Protein AF-A0A7S4PYC2-F1 (afdb_monomer)

Nearest PDB structures (foldseek):
  7ruu-assembly2_D  TM=2.879E-01  e=7.253E+00  Homo sapiens
  7ruu-assembly2_B-4  TM=3.059E-01  e=9.318E+00  Homo sapiens

Structure (mmCIF, N/CA/C/O backbone):
data_AF-A0A7S4PYC2-F1
#
_entry.id   AF-A0A7S4PYC2-F1
#
loop_
_atom_site.group_PDB
_atom_site.id
_atom_site.type_symbol
_atom_site.label_atom_id
_atom_site.label_alt_id
_atom_site.label_comp_id
_atom_site.label_asym_id
_atom_site.label_entity_id
_atom_site.label_seq_id
_atom_site.pdbx_PDB_ins_code
_atom_site.Cartn_x
_atom_site.Cartn_y
_atom_site.Cartn_z
_atom_site.occupancy
_atom_site.B_iso_or_equiv
_atom_site.auth_seq_id
_atom_site.auth_comp_id
_atom_site.auth_asym_id
_atom_site.auth_atom_id
_atom_site.pdbx_PDB_model_num
ATOM 1 N N . GLY A 1 1 ? -7.751 9.706 -34.861 1.00 28.41 1 GLY A N 1
ATOM 2 C CA . GLY A 1 1 ? -6.383 10.204 -34.636 1.00 28.41 1 GLY A CA 1
ATOM 3 C C . GLY A 1 1 ? -6.114 10.146 -33.156 1.00 28.41 1 GLY A C 1
ATOM 4 O O . GLY A 1 1 ? -6.784 10.859 -32.420 1.00 28.41 1 GLY A O 1
ATOM 5 N N . ALA A 1 2 ? -5.259 9.221 -32.723 1.00 31.33 2 ALA A N 1
ATOM 6 C CA . ALA A 1 2 ? -4.939 9.024 -31.313 1.00 31.33 2 ALA A CA 1
ATOM 7 C C . ALA A 1 2 ? -4.199 10.256 -30.767 1.00 31.33 2 ALA A C 1
ATOM 9 O O . ALA A 1 2 ? -3.306 10.783 -31.429 1.00 31.33 2 ALA A O 1
ATOM 10 N N . ARG A 1 3 ? -4.614 10.744 -29.592 1.00 33.91 3 ARG A N 1
ATOM 11 C CA . ARG A 1 3 ? -3.937 11.834 -28.883 1.00 33.91 3 ARG A CA 1
ATOM 12 C C . ARG A 1 3 ? -2.662 11.265 -28.275 1.00 33.91 3 ARG A C 1
ATOM 14 O O . ARG A 1 3 ? -2.735 10.615 -27.240 1.00 33.91 3 ARG A O 1
ATOM 21 N N . GLN A 1 4 ? -1.536 11.486 -28.942 1.00 41.19 4 GLN A N 1
ATOM 22 C CA . GLN A 1 4 ? -0.225 11.114 -28.430 1.00 41.19 4 GLN A CA 1
ATOM 23 C C . GLN A 1 4 ? 0.101 12.058 -27.268 1.00 41.19 4 GLN A C 1
ATOM 25 O O . GLN A 1 4 ? 0.165 13.268 -27.459 1.00 41.19 4 GLN A O 1
ATOM 30 N N . THR A 1 5 ? 0.197 11.540 -26.050 1.00 49.97 5 THR A N 1
ATOM 31 C CA . THR A 1 5 ? 0.636 12.331 -24.882 1.00 49.97 5 THR A CA 1
ATOM 32 C C . THR A 1 5 ? 2.069 11.936 -24.527 1.00 49.97 5 THR A C 1
ATOM 34 O O . THR A 1 5 ? 2.551 10.921 -25.022 1.00 49.97 5 THR A O 1
ATOM 37 N N . TRP A 1 6 ? 2.746 12.653 -23.619 1.00 57.72 6 TRP A N 1
ATOM 38 C CA . TRP A 1 6 ? 4.043 12.233 -23.037 1.00 57.72 6 TRP A CA 1
ATOM 39 C C . TRP A 1 6 ? 4.095 10.751 -22.600 1.00 57.72 6 TRP A C 1
ATOM 41 O O . TRP A 1 6 ? 5.184 10.211 -22.430 1.00 57.72 6 TRP A O 1
ATOM 51 N N . ARG A 1 7 ? 2.939 10.097 -22.404 1.00 57.44 7 ARG A N 1
ATOM 52 C CA . ARG A 1 7 ? 2.812 8.670 -22.074 1.00 57.44 7 ARG A CA 1
ATOM 53 C C . ARG A 1 7 ? 3.201 7.724 -23.216 1.00 57.44 7 ARG A C 1
ATOM 55 O O . ARG A 1 7 ? 3.578 6.595 -22.928 1.00 57.44 7 ARG A O 1
ATOM 62 N N . ASP A 1 8 ? 3.147 8.177 -24.467 1.00 73.94 8 ASP A N 1
ATOM 63 C CA . ASP A 1 8 ? 3.375 7.336 -25.653 1.00 73.94 8 ASP A CA 1
ATOM 64 C C . ASP A 1 8 ? 4.784 7.493 -26.249 1.00 73.94 8 ASP A C 1
ATOM 66 O O . ASP A 1 8 ? 5.126 6.817 -27.221 1.00 73.94 8 ASP A O 1
ATOM 70 N N . LEU A 1 9 ? 5.597 8.403 -25.702 1.00 82.31 9 LEU A N 1
ATOM 71 C CA . LEU A 1 9 ? 6.984 8.600 -26.123 1.00 82.31 9 LEU A CA 1
ATOM 72 C C . LEU A 1 9 ? 7.874 7.471 -25.592 1.00 82.31 9 LEU A C 1
ATOM 74 O O . LEU A 1 9 ? 7.713 7.022 -24.453 1.00 82.31 9 LEU A O 1
ATOM 78 N N . SER A 1 10 ? 8.861 7.047 -26.388 1.00 85.38 10 SER A N 1
ATOM 79 C CA . SER A 1 10 ? 9.906 6.149 -25.878 1.00 85.38 10 SER A CA 1
ATOM 80 C C . SER A 1 10 ? 10.739 6.853 -24.798 1.00 85.38 10 SER A C 1
ATOM 82 O O . SER A 1 10 ? 10.749 8.088 -24.715 1.00 85.38 10 SER A O 1
ATOM 84 N N . VAL A 1 11 ? 11.457 6.096 -23.957 1.00 85.88 11 VAL A N 1
ATOM 85 C CA . VAL A 1 11 ? 12.283 6.708 -22.903 1.00 85.88 11 VAL A CA 1
ATOM 86 C C . VAL A 1 11 ? 13.338 7.603 -23.542 1.00 85.88 11 VAL A C 1
ATOM 88 O O . VAL A 1 11 ? 13.568 8.715 -23.070 1.00 85.88 11 VAL A O 1
ATOM 91 N N . ARG A 1 12 ? 13.903 7.175 -24.673 1.00 88.50 12 ARG A N 1
ATOM 92 C CA . ARG A 1 12 ? 14.823 7.984 -25.475 1.00 88.50 12 ARG A CA 1
ATOM 93 C C . ARG A 1 12 ? 14.193 9.300 -25.931 1.00 88.50 12 ARG A C 1
ATOM 95 O O . ARG A 1 12 ? 14.761 10.356 -25.673 1.00 88.50 12 ARG A O 1
ATOM 102 N N . GLU A 1 13 ? 13.032 9.260 -26.582 1.00 89.81 13 GLU A N 1
ATOM 103 C CA . GLU A 1 13 ? 12.360 10.460 -27.117 1.00 89.81 13 GLU A CA 1
ATOM 104 C C . GLU A 1 13 ? 12.046 11.471 -26.008 1.00 89.81 13 GLU A C 1
ATOM 106 O O . GLU A 1 13 ? 12.358 12.663 -26.117 1.00 89.81 13 GLU A O 1
ATOM 111 N N . LEU A 1 14 ? 11.504 10.954 -24.905 1.00 88.62 14 LEU A N 1
ATOM 112 C CA . LEU A 1 14 ? 11.185 11.688 -23.694 1.00 88.62 14 LEU A CA 1
ATOM 113 C C . LEU A 1 14 ? 12.421 12.367 -23.085 1.00 88.62 14 LEU A C 1
ATOM 115 O O . LEU A 1 14 ? 12.414 13.568 -22.799 1.00 88.62 14 LEU A O 1
ATOM 119 N N . ARG A 1 15 ? 13.483 11.589 -22.860 1.00 90.12 15 ARG A N 1
ATOM 120 C CA . ARG A 1 15 ? 14.701 12.044 -22.180 1.00 90.12 15 ARG A CA 1
ATOM 121 C C . ARG A 1 15 ? 15.526 12.974 -23.050 1.00 90.12 15 ARG A C 1
ATOM 123 O O . ARG A 1 15 ? 16.061 13.941 -22.527 1.00 90.12 15 ARG A O 1
ATOM 130 N N . THR A 1 16 ? 15.558 12.765 -24.366 1.00 90.88 16 THR A N 1
ATOM 131 C CA . THR A 1 16 ? 16.185 13.711 -25.299 1.00 90.88 16 THR A CA 1
ATOM 132 C C . THR A 1 16 ? 15.486 15.069 -25.238 1.00 90.88 16 THR A C 1
ATOM 134 O O . THR A 1 16 ? 16.161 16.087 -25.125 1.00 90.88 16 THR A O 1
ATOM 137 N N . GLY A 1 17 ? 14.148 15.109 -25.206 1.00 87.88 17 GLY A N 1
ATOM 138 C CA . GLY A 1 17 ? 13.406 16.364 -25.024 1.00 87.88 17 GLY A CA 1
ATOM 139 C C . GLY A 1 17 ? 13.717 17.054 -23.692 1.00 87.88 17 GLY A C 1
ATOM 140 O O . GLY A 1 17 ? 14.054 18.238 -23.666 1.00 87.88 17 GLY A O 1
ATOM 141 N N . ARG A 1 18 ? 13.668 16.303 -22.583 1.00 89.25 18 ARG A N 1
ATOM 142 C CA . ARG A 1 18 ? 13.989 16.821 -21.240 1.00 89.25 18 ARG A CA 1
ATOM 143 C C . ARG A 1 18 ? 15.421 17.328 -21.126 1.00 89.25 18 ARG A C 1
ATOM 145 O O . ARG A 1 18 ? 15.611 18.410 -20.585 1.00 89.25 18 ARG A O 1
ATOM 152 N N . PHE A 1 19 ? 16.390 16.617 -21.696 1.00 92.19 19 PHE A N 1
ATOM 153 C CA . PHE A 1 19 ? 17.793 17.023 -21.713 1.00 92.19 19 PHE A CA 1
ATOM 154 C C . PHE A 1 19 ? 17.968 18.431 -22.298 1.00 92.19 19 PHE A C 1
ATOM 156 O O . PHE A 1 19 ? 18.590 19.287 -21.669 1.00 92.19 19 PHE A O 1
ATOM 163 N N . PHE A 1 20 ? 17.363 18.712 -23.460 1.00 90.56 20 PHE A N 1
ATOM 164 C CA . PHE A 1 20 ? 17.443 20.047 -24.060 1.00 90.56 20 PHE A CA 1
ATOM 165 C C . PHE A 1 20 ? 16.689 21.100 -23.249 1.00 90.56 20 PHE A C 1
ATOM 167 O O . PHE A 1 20 ? 17.210 22.197 -23.068 1.00 90.56 20 PHE A O 1
ATOM 174 N N . VAL A 1 21 ? 15.501 20.784 -22.724 1.00 87.50 21 VAL A N 1
ATOM 175 C CA . VAL A 1 21 ? 14.736 21.719 -21.881 1.00 87.50 21 VAL A CA 1
ATOM 176 C C . VAL A 1 21 ? 15.522 22.079 -20.618 1.00 87.50 21 VAL A C 1
ATOM 178 O O . VAL A 1 21 ? 15.745 23.260 -20.358 1.00 87.50 21 VAL A O 1
ATOM 181 N N . HIS A 1 22 ? 15.999 21.086 -19.86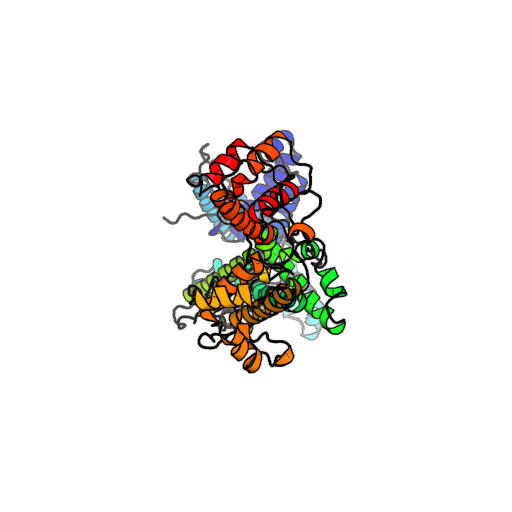6 1.00 88.00 22 HIS A N 1
ATOM 182 C CA . HIS A 1 22 ? 16.785 21.290 -18.651 1.00 88.00 22 HIS A CA 1
ATOM 183 C C . HIS A 1 22 ? 18.108 22.011 -18.942 1.00 88.00 22 HIS A C 1
ATOM 185 O O . HIS A 1 22 ? 18.467 22.943 -18.224 1.00 88.00 22 HIS A O 1
ATOM 191 N N . GLY A 1 23 ? 18.809 21.649 -20.021 1.00 87.69 23 GLY A N 1
ATOM 192 C CA . GLY A 1 23 ? 20.055 22.303 -20.425 1.00 87.69 23 GLY A CA 1
ATOM 193 C C . GLY A 1 23 ? 19.862 23.775 -20.804 1.00 87.69 23 GLY A C 1
ATOM 194 O O . GLY A 1 23 ? 20.603 24.639 -20.331 1.00 87.69 23 GLY A O 1
ATOM 195 N N . LEU A 1 24 ? 18.839 24.087 -21.607 1.00 85.12 24 LEU A N 1
ATOM 196 C CA . LEU A 1 24 ? 18.525 25.459 -22.017 1.00 85.12 24 LEU A CA 1
ATOM 197 C C . LEU A 1 24 ? 18.046 26.313 -20.840 1.00 85.12 24 LEU A C 1
ATOM 199 O O . LEU A 1 24 ? 18.480 27.458 -20.716 1.00 85.12 24 LEU A O 1
ATOM 203 N N . LEU A 1 25 ? 17.199 25.771 -19.959 1.00 82.19 25 LEU A N 1
ATOM 204 C CA . LEU A 1 25 ? 16.754 26.464 -18.746 1.00 82.19 25 LEU A CA 1
ATOM 205 C C . LEU A 1 25 ? 17.910 26.691 -17.769 1.00 82.19 25 LEU A C 1
ATOM 207 O O . LEU A 1 25 ? 18.036 27.790 -17.234 1.00 82.19 25 LEU A O 1
ATOM 211 N N . GLY A 1 26 ? 18.788 25.703 -17.579 1.00 84.62 26 GLY A N 1
ATOM 212 C CA . GLY A 1 26 ? 19.990 25.837 -16.756 1.00 84.62 26 GLY A CA 1
ATOM 213 C C . GLY A 1 26 ? 20.928 26.926 -17.280 1.00 84.62 26 GLY A C 1
ATOM 214 O O . GLY A 1 26 ? 21.359 27.792 -16.518 1.00 84.62 26 GLY A O 1
ATOM 215 N N . LEU A 1 27 ? 21.171 26.952 -18.595 1.00 83.38 27 LEU A N 1
ATOM 216 C CA . LEU A 1 27 ? 21.969 27.993 -19.245 1.00 83.38 27 LEU A CA 1
ATOM 217 C C . LEU A 1 27 ? 21.301 29.372 -19.135 1.00 83.38 27 LEU A C 1
ATOM 219 O O . LEU A 1 27 ? 21.960 30.354 -18.798 1.00 83.38 27 LEU A O 1
ATOM 223 N N . ALA A 1 28 ? 19.991 29.462 -19.368 1.00 81.81 28 ALA A N 1
ATOM 224 C CA . ALA A 1 28 ? 19.238 30.705 -19.230 1.00 81.81 28 ALA A CA 1
ATOM 225 C C . ALA A 1 28 ? 19.244 31.226 -17.784 1.00 81.81 28 ALA A C 1
ATOM 227 O O . ALA A 1 28 ? 19.383 32.431 -17.576 1.00 81.81 28 ALA A O 1
ATOM 228 N N . ALA A 1 29 ? 19.150 30.340 -16.791 1.00 80.88 29 ALA A N 1
ATOM 229 C CA . ALA A 1 29 ? 19.247 30.677 -15.374 1.00 80.88 29 ALA A CA 1
ATOM 230 C C . ALA A 1 29 ? 20.649 31.152 -14.981 1.00 80.88 29 ALA A C 1
ATOM 232 O O . ALA A 1 29 ? 20.764 32.101 -14.208 1.00 80.88 29 ALA A O 1
ATOM 233 N N . ALA A 1 30 ? 21.700 30.557 -15.551 1.00 81.19 30 ALA A N 1
ATOM 234 C CA . ALA A 1 30 ? 23.078 30.999 -15.348 1.00 81.19 30 ALA A CA 1
ATOM 235 C C . ALA A 1 30 ? 23.350 32.375 -15.985 1.00 81.19 30 ALA A C 1
ATOM 237 O O . ALA A 1 30 ? 24.026 33.212 -15.391 1.00 81.19 30 ALA A O 1
ATOM 238 N N . LEU A 1 31 ? 22.799 32.630 -17.177 1.00 84.00 31 LEU A N 1
ATOM 239 C CA . LEU A 1 31 ? 23.006 33.877 -17.922 1.00 84.00 31 LEU A CA 1
ATOM 240 C C . LEU A 1 31 ? 22.083 35.021 -17.466 1.00 84.00 31 LEU A C 1
ATOM 242 O O . LEU A 1 31 ? 22.452 36.191 -17.556 1.00 84.00 31 LEU A O 1
ATOM 246 N N . SER A 1 32 ? 20.866 34.715 -17.005 1.00 82.06 32 SER A N 1
ATOM 247 C CA . SER A 1 32 ? 19.871 35.704 -16.578 1.00 82.06 32 SER A CA 1
ATOM 248 C C . SER A 1 32 ? 18.953 35.163 -15.466 1.00 82.06 32 SER A C 1
ATOM 250 O O . SER A 1 32 ? 17.792 34.819 -15.718 1.00 82.06 32 SER A O 1
ATOM 252 N N . PRO A 1 33 ? 19.416 35.175 -14.200 1.00 73.88 33 PRO A N 1
ATOM 253 C CA . PRO A 1 33 ? 18.653 34.655 -13.061 1.00 73.88 33 PRO A CA 1
ATOM 254 C C . PRO A 1 33 ? 17.258 35.282 -12.912 1.00 73.88 33 PRO A C 1
ATOM 256 O O . PRO A 1 33 ? 16.303 34.606 -12.544 1.00 73.88 33 PRO A O 1
ATOM 259 N N . ARG A 1 34 ? 17.108 36.571 -13.261 1.00 71.94 34 ARG A N 1
ATOM 260 C CA . ARG A 1 34 ? 15.820 37.288 -13.207 1.00 71.94 34 ARG A CA 1
ATOM 261 C C . ARG A 1 34 ? 14.794 36.785 -14.227 1.00 71.94 34 ARG A C 1
ATOM 263 O O . ARG A 1 34 ? 13.613 36.772 -13.908 1.00 71.94 34 ARG A O 1
ATOM 270 N N . ARG A 1 35 ? 15.218 36.387 -15.434 1.00 67.38 35 ARG A N 1
ATOM 271 C CA . ARG A 1 35 ? 14.317 35.805 -16.448 1.00 67.38 35 ARG A CA 1
ATOM 272 C C . ARG A 1 35 ? 13.969 34.357 -16.123 1.00 67.38 35 ARG A C 1
ATOM 274 O O . ARG A 1 35 ? 12.825 33.963 -16.303 1.00 67.38 35 ARG A O 1
ATOM 281 N N . ALA A 1 36 ? 14.918 33.587 -15.595 1.00 62.19 36 ALA A N 1
ATOM 282 C CA . ALA A 1 36 ? 14.645 32.223 -15.152 1.00 62.19 36 ALA A CA 1
ATOM 283 C C . ALA A 1 36 ? 13.675 32.179 -13.960 1.00 62.19 36 ALA A C 1
ATOM 285 O O . ALA A 1 36 ? 12.738 31.389 -13.975 1.00 62.19 36 ALA A O 1
ATOM 286 N N . ALA A 1 37 ? 13.807 33.099 -12.998 1.00 65.12 37 ALA A N 1
ATOM 287 C CA . ALA A 1 37 ? 12.874 33.222 -11.875 1.00 65.12 37 ALA A CA 1
ATOM 288 C C . ALA A 1 37 ? 11.431 33.581 -12.297 1.00 65.12 37 ALA A C 1
ATOM 290 O O . ALA A 1 37 ? 10.500 33.330 -11.538 1.00 65.12 37 ALA A O 1
ATOM 291 N N . GLN A 1 38 ? 11.234 34.152 -13.493 1.00 67.12 38 GLN A N 1
ATOM 292 C CA . GLN A 1 38 ? 9.903 34.402 -14.067 1.00 67.12 38 GLN A CA 1
ATOM 293 C C . GLN A 1 38 ? 9.289 33.155 -14.720 1.00 67.12 38 GLN A C 1
ATOM 295 O O . GLN A 1 38 ? 8.069 33.066 -14.804 1.00 67.12 38 GLN A O 1
ATOM 300 N N . LEU A 1 39 ? 10.117 32.214 -15.186 1.00 65.00 39 LEU A N 1
ATOM 301 C CA . LEU A 1 39 ? 9.674 30.961 -15.806 1.00 65.00 39 LEU A CA 1
ATOM 302 C C . LEU A 1 39 ? 9.432 29.870 -14.759 1.00 65.00 39 LEU A C 1
ATOM 304 O O . LEU A 1 39 ? 8.462 29.127 -14.866 1.00 65.00 39 LEU A O 1
ATOM 308 N N . GLU A 1 40 ? 10.287 29.788 -13.736 1.00 66.00 40 GLU A N 1
ATOM 309 C CA . GLU A 1 40 ? 10.172 28.788 -12.675 1.00 66.00 40 GLU A CA 1
ATOM 310 C C . GLU A 1 40 ? 10.784 29.326 -11.360 1.00 66.00 40 GLU A C 1
ATOM 312 O O . GLU A 1 40 ? 11.994 29.243 -11.140 1.00 66.00 40 GLU A O 1
ATOM 317 N N . PRO A 1 41 ? 9.979 29.906 -10.448 1.00 58.72 41 PRO A N 1
ATOM 318 C CA . PRO A 1 41 ? 10.472 30.718 -9.325 1.00 58.72 41 PRO A CA 1
ATOM 319 C C . PRO A 1 41 ? 11.215 29.942 -8.222 1.00 58.72 41 PRO A C 1
ATOM 321 O O . PRO A 1 41 ? 11.634 30.539 -7.232 1.00 58.72 41 PRO A O 1
ATOM 324 N N . ARG A 1 42 ? 11.372 28.619 -8.356 1.00 64.94 42 ARG A N 1
ATOM 325 C CA . ARG A 1 42 ? 11.946 27.740 -7.323 1.00 64.94 42 ARG A CA 1
ATOM 326 C C . ARG A 1 42 ? 13.178 26.951 -7.762 1.00 64.94 42 ARG A C 1
ATOM 328 O O . ARG A 1 42 ? 13.672 26.165 -6.958 1.00 64.94 42 ARG A O 1
ATOM 335 N N . ILE A 1 43 ? 13.674 27.121 -8.991 1.00 68.31 43 ILE A N 1
ATOM 336 C CA . ILE A 1 43 ? 14.727 26.240 -9.518 1.00 68.31 43 ILE A CA 1
ATOM 337 C C . ILE A 1 43 ? 16.009 27.002 -9.868 1.00 68.31 43 ILE A C 1
ATOM 339 O O . ILE A 1 43 ? 15.985 28.023 -10.551 1.00 68.31 43 ILE A O 1
ATOM 343 N N . THR A 1 44 ? 17.144 26.500 -9.371 1.00 82.00 44 THR A N 1
ATOM 344 C CA . THR A 1 44 ? 18.480 27.059 -9.613 1.00 82.00 44 THR A CA 1
ATOM 345 C C . THR A 1 44 ? 19.093 26.505 -10.902 1.00 82.00 44 THR A C 1
ATOM 347 O O . THR A 1 44 ? 18.735 25.423 -11.370 1.00 82.00 44 THR A O 1
ATOM 350 N N . ALA A 1 45 ? 20.065 27.230 -11.468 1.00 82.75 45 ALA A N 1
ATOM 351 C CA . ALA A 1 45 ? 20.837 26.750 -12.619 1.00 82.75 45 ALA A CA 1
ATOM 352 C C . ALA A 1 45 ? 21.517 25.398 -12.332 1.00 82.75 45 ALA A C 1
ATOM 354 O O . ALA A 1 45 ? 21.517 24.513 -13.182 1.00 82.75 45 ALA A O 1
ATOM 355 N N . GLU A 1 46 ? 22.042 25.226 -11.116 1.00 84.94 46 GLU A N 1
ATOM 356 C CA . GLU A 1 46 ? 22.682 23.989 -10.661 1.00 84.94 46 GLU A CA 1
ATOM 357 C C . GLU A 1 46 ? 21.710 22.802 -10.651 1.00 84.94 46 GLU A C 1
ATOM 359 O O . GLU A 1 46 ? 22.031 21.742 -11.181 1.00 84.94 46 GLU A O 1
ATOM 364 N N . GLU A 1 47 ? 20.491 22.990 -10.138 1.00 85.56 47 GLU A N 1
ATOM 365 C CA . GLU A 1 47 ? 19.462 21.947 -10.134 1.00 85.56 47 GLU A CA 1
ATOM 366 C C . GLU A 1 47 ? 19.058 21.539 -11.560 1.00 85.56 47 GLU A C 1
ATOM 368 O O . GLU A 1 47 ? 18.901 20.351 -11.846 1.00 85.56 47 GLU A O 1
ATOM 373 N N . MET A 1 48 ? 18.944 22.497 -12.484 1.00 86.12 48 MET A N 1
ATOM 374 C CA . MET A 1 48 ? 18.641 22.212 -13.892 1.00 86.12 48 MET A CA 1
ATOM 375 C C . MET A 1 48 ? 19.778 21.480 -14.608 1.00 86.12 48 MET A C 1
ATOM 377 O O . MET A 1 48 ? 19.529 20.514 -15.328 1.00 86.12 48 MET A O 1
ATOM 381 N N . LEU A 1 49 ? 21.031 21.874 -14.372 1.00 85.88 49 LEU A N 1
ATOM 382 C CA . LEU A 1 49 ? 22.195 21.174 -14.921 1.00 85.88 49 LEU A CA 1
ATOM 383 C C . LEU A 1 49 ? 22.332 19.761 -14.342 1.00 85.88 49 LEU A C 1
ATOM 385 O O . LEU A 1 49 ? 22.651 18.832 -15.080 1.00 85.88 49 LEU A O 1
ATOM 389 N N . ARG A 1 50 ? 22.017 19.568 -13.056 1.00 88.38 50 ARG A N 1
ATOM 390 C CA . ARG A 1 50 ? 21.967 18.244 -12.419 1.00 88.38 50 ARG A CA 1
ATOM 391 C C . ARG A 1 50 ? 20.916 17.345 -13.073 1.00 88.38 50 ARG A C 1
ATOM 393 O O . ARG A 1 50 ? 21.195 16.179 -13.342 1.00 88.38 50 ARG A O 1
ATOM 400 N N . ARG A 1 51 ? 19.726 17.878 -13.374 1.00 89.19 51 ARG A N 1
ATOM 401 C CA . ARG A 1 51 ? 18.679 17.149 -14.112 1.00 89.19 51 ARG A CA 1
ATOM 402 C C . ARG A 1 51 ? 19.107 16.807 -15.537 1.00 89.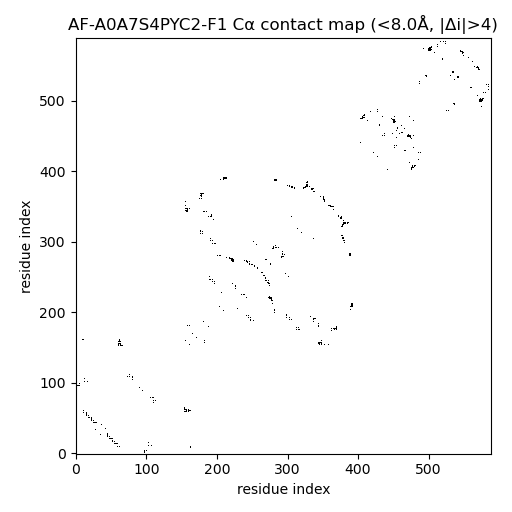19 51 ARG A C 1
ATOM 404 O O . ARG A 1 51 ? 18.892 15.677 -15.960 1.00 89.19 51 ARG A O 1
ATOM 411 N N . ALA A 1 52 ? 19.756 17.736 -16.242 1.00 89.00 52 ALA A N 1
ATOM 412 C CA . ALA A 1 52 ? 20.305 17.476 -17.572 1.00 89.00 52 ALA A CA 1
ATOM 413 C C . ALA A 1 52 ? 21.392 16.385 -17.542 1.00 89.00 52 ALA A C 1
ATOM 415 O O . ALA A 1 52 ? 21.390 15.503 -18.395 1.00 89.00 52 ALA A O 1
ATOM 416 N N . GLY A 1 53 ? 22.273 16.393 -16.535 1.00 89.75 53 GLY A N 1
ATOM 417 C CA . GLY A 1 53 ? 23.252 15.324 -16.311 1.00 89.75 53 GLY A CA 1
ATOM 418 C C . GLY A 1 53 ? 22.589 13.964 -16.080 1.00 89.75 53 GLY A C 1
ATOM 419 O O . GLY A 1 53 ? 22.962 12.981 -16.708 1.00 89.75 53 GLY A O 1
ATOM 420 N N . HIS A 1 54 ? 21.529 13.914 -15.271 1.00 91.50 54 HIS A N 1
ATOM 421 C CA . HIS A 1 54 ? 20.754 12.686 -15.092 1.00 91.50 54 HIS A CA 1
ATOM 422 C C . HIS A 1 54 ? 20.092 12.205 -16.398 1.00 91.50 54 HIS A C 1
ATOM 424 O O . HIS A 1 54 ? 20.117 11.013 -16.693 1.00 91.50 54 HIS A O 1
ATOM 430 N N . ASP A 1 55 ? 19.517 13.104 -17.205 1.00 91.00 55 ASP A N 1
ATOM 431 C CA . ASP A 1 55 ? 18.947 12.726 -18.506 1.00 91.00 55 ASP A CA 1
ATOM 432 C C . ASP A 1 55 ? 20.020 12.206 -19.480 1.00 91.00 55 ASP A C 1
ATOM 434 O O . ASP A 1 55 ? 19.743 11.278 -20.239 1.00 91.00 55 ASP A O 1
ATOM 438 N N . TRP A 1 56 ? 21.240 12.757 -19.437 1.00 93.31 56 TRP A N 1
ATOM 439 C CA . TRP A 1 56 ? 22.390 12.262 -20.201 1.00 93.31 56 TRP A CA 1
ATOM 440 C C . TRP A 1 56 ? 22.735 10.817 -19.836 1.00 93.31 56 TRP A C 1
ATOM 442 O O . TRP A 1 56 ? 22.833 9.969 -20.723 1.00 93.31 56 TRP A O 1
ATOM 452 N N . ASP A 1 57 ? 22.856 10.519 -18.540 1.00 90.44 57 ASP A N 1
ATOM 453 C CA . ASP A 1 57 ? 23.176 9.173 -18.058 1.00 90.44 57 ASP A CA 1
ATOM 454 C C . ASP A 1 57 ? 22.122 8.147 -18.495 1.00 90.44 57 ASP A C 1
ATOM 456 O O . ASP A 1 57 ? 22.473 7.090 -19.022 1.00 90.44 57 ASP A O 1
ATOM 460 N N . VAL A 1 58 ? 20.834 8.493 -18.367 1.00 89.31 58 VAL A N 1
ATOM 461 C CA . VAL A 1 58 ? 19.715 7.636 -18.798 1.00 89.31 58 VAL A CA 1
ATOM 462 C C . VAL A 1 58 ? 19.734 7.410 -20.312 1.00 89.31 58 VAL A C 1
ATOM 464 O O . VAL A 1 58 ? 19.508 6.295 -20.774 1.00 89.31 58 VAL A O 1
ATOM 467 N N . LEU A 1 59 ? 20.010 8.446 -21.111 1.00 90.56 59 LEU A N 1
ATOM 468 C CA . LEU A 1 59 ? 20.108 8.309 -22.569 1.00 90.56 59 LEU A CA 1
ATOM 469 C C . LEU A 1 59 ? 21.275 7.418 -22.987 1.00 90.56 59 LEU A C 1
ATOM 471 O O . LEU A 1 59 ? 21.136 6.618 -23.913 1.00 90.56 59 LEU A O 1
ATOM 475 N N . ARG A 1 60 ? 22.418 7.552 -22.312 1.00 90.88 60 ARG A N 1
ATOM 476 C CA . ARG A 1 60 ? 23.608 6.738 -22.562 1.00 90.88 60 ARG A CA 1
ATOM 477 C C . ARG A 1 60 ? 23.322 5.260 -22.321 1.00 90.88 60 ARG A C 1
ATOM 479 O O . ARG A 1 60 ? 23.714 4.424 -23.135 1.00 90.88 60 ARG A O 1
ATOM 486 N N . GLU A 1 61 ? 22.613 4.972 -21.235 1.00 88.31 61 GLU A N 1
ATOM 487 C CA . GLU A 1 61 ? 22.174 3.634 -20.859 1.00 88.31 61 GLU A CA 1
ATOM 488 C C . GLU A 1 61 ? 21.164 3.065 -21.871 1.00 88.31 61 GLU A C 1
ATOM 490 O O . GLU A 1 61 ? 21.410 2.018 -22.464 1.00 88.31 61 GLU A O 1
ATOM 495 N N . ALA A 1 62 ? 20.097 3.812 -22.178 1.00 87.50 62 ALA A N 1
ATOM 496 C CA . ALA A 1 62 ? 19.051 3.416 -23.127 1.00 87.50 62 ALA A CA 1
ATOM 497 C C . ALA A 1 62 ? 19.586 3.111 -24.534 1.00 87.50 62 ALA A C 1
ATOM 499 O O . ALA A 1 62 ? 19.110 2.223 -25.241 1.00 87.50 62 ALA A O 1
ATOM 500 N N . LEU A 1 63 ? 20.591 3.866 -24.968 1.00 86.62 63 LEU A N 1
ATOM 501 C CA . LEU A 1 63 ? 21.203 3.709 -26.283 1.00 86.62 63 LEU A CA 1
ATOM 502 C C . LEU A 1 63 ? 22.402 2.758 -26.284 1.00 86.62 63 LEU A C 1
ATOM 504 O O . LEU A 1 63 ? 22.960 2.529 -27.359 1.00 86.62 63 LEU A O 1
ATOM 508 N N . ALA A 1 64 ? 22.813 2.260 -25.111 1.00 85.38 64 ALA A N 1
ATOM 509 C CA . ALA A 1 64 ? 24.042 1.505 -24.889 1.00 85.38 64 ALA A CA 1
ATOM 510 C C . ALA A 1 64 ? 25.216 2.078 -25.704 1.00 85.38 64 ALA A C 1
ATOM 512 O O . ALA A 1 64 ? 25.840 1.378 -26.506 1.00 85.38 64 ALA A O 1
ATOM 513 N N . CYS A 1 65 ? 25.509 3.372 -25.544 1.00 82.06 65 CYS A N 1
ATOM 514 C CA . CYS A 1 65 ? 26.511 4.071 -26.357 1.00 82.06 65 CYS A CA 1
ATOM 515 C C . CYS A 1 65 ? 27.527 4.866 -25.520 1.00 82.06 65 CYS A C 1
ATOM 517 O O . CYS A 1 65 ? 27.329 5.071 -24.328 1.00 82.06 65 CYS A O 1
ATOM 519 N N . SER A 1 66 ? 28.643 5.280 -26.134 1.00 83.19 66 SER A N 1
ATOM 520 C CA . SER A 1 66 ? 29.624 6.158 -25.477 1.00 83.19 66 SER A CA 1
ATOM 521 C C . SER A 1 66 ? 29.149 7.611 -25.455 1.00 83.19 66 SER A C 1
ATOM 523 O O . SER A 1 66 ? 28.278 7.994 -26.240 1.00 83.19 66 SER A O 1
ATOM 525 N N . ASP A 1 67 ? 29.769 8.436 -24.610 1.00 82.31 67 ASP A N 1
ATOM 526 C CA . ASP A 1 67 ? 29.471 9.869 -24.516 1.00 82.31 67 ASP A CA 1
ATOM 527 C C . ASP A 1 67 ? 29.660 10.590 -25.860 1.00 82.31 67 ASP A C 1
ATOM 529 O O . ASP A 1 67 ? 28.855 11.446 -26.232 1.00 82.31 67 ASP A O 1
ATOM 533 N N . GLU A 1 68 ? 30.670 10.210 -26.648 1.00 82.12 68 GLU A N 1
ATOM 534 C CA . GLU A 1 68 ? 30.891 10.780 -27.980 1.00 82.12 68 GLU A CA 1
ATOM 535 C C . GLU A 1 68 ? 29.756 10.424 -28.941 1.00 82.12 68 GLU A C 1
ATOM 537 O O . GLU A 1 68 ? 29.239 11.297 -29.636 1.00 82.12 68 GLU A O 1
ATOM 542 N N . ARG A 1 69 ? 29.316 9.160 -28.950 1.00 82.81 69 ARG A N 1
ATOM 543 C CA . ARG A 1 69 ? 28.207 8.716 -29.808 1.00 82.81 69 ARG A CA 1
ATOM 544 C C . ARG A 1 69 ? 26.880 9.340 -29.397 1.00 82.81 69 ARG A C 1
ATOM 546 O O . ARG A 1 69 ? 26.085 9.690 -30.269 1.00 82.81 69 ARG A O 1
ATOM 553 N N . LEU A 1 70 ? 26.638 9.485 -28.095 1.00 87.62 70 LEU A N 1
ATOM 554 C CA . LEU A 1 70 ? 25.464 10.188 -27.588 1.00 87.62 70 LEU A CA 1
ATOM 555 C C . LEU A 1 70 ? 25.492 11.656 -28.025 1.00 87.62 70 LEU A C 1
ATOM 557 O O . LEU A 1 70 ? 24.505 12.150 -28.567 1.00 87.62 70 LEU A O 1
ATOM 561 N N . SER A 1 71 ? 26.640 12.324 -27.881 1.00 87.75 71 SER A N 1
ATOM 562 C CA . SER A 1 71 ? 26.839 13.697 -28.351 1.00 87.75 71 SER A CA 1
ATOM 563 C C . SER A 1 71 ? 26.553 13.836 -29.847 1.00 87.75 71 SER A C 1
ATOM 565 O O . SER A 1 71 ? 25.801 14.724 -30.246 1.00 87.75 71 SER A O 1
ATOM 567 N N . GLU A 1 72 ? 27.093 12.948 -30.687 1.00 85.94 72 GLU A N 1
ATOM 568 C CA . GLU A 1 72 ? 26.857 12.957 -32.136 1.00 85.94 72 GLU A CA 1
ATOM 569 C C . GLU A 1 72 ? 25.373 12.798 -32.484 1.00 85.94 72 GLU A C 1
ATOM 571 O O . GLU A 1 72 ? 24.856 13.537 -33.324 1.00 85.94 72 GLU A O 1
ATOM 576 N N . ARG A 1 73 ? 24.665 11.886 -31.805 1.00 87.62 73 ARG A N 1
ATOM 577 C CA . ARG A 1 73 ? 23.217 11.702 -31.985 1.00 87.62 73 ARG A CA 1
ATOM 578 C C . ARG A 1 73 ? 22.428 12.933 -31.566 1.00 87.62 73 ARG A C 1
ATOM 580 O O . ARG A 1 73 ? 21.560 13.375 -32.310 1.00 87.62 73 ARG A O 1
ATOM 587 N N . LEU A 1 74 ? 22.742 13.524 -30.415 1.00 90.25 74 LEU A N 1
ATOM 588 C CA . LEU A 1 74 ? 22.076 14.742 -29.948 1.00 90.25 74 LEU A CA 1
ATOM 589 C C . LEU A 1 74 ? 22.325 15.918 -30.904 1.00 90.25 74 LEU A C 1
ATOM 591 O O . LEU A 1 74 ? 21.399 16.672 -31.196 1.00 90.25 74 LEU A O 1
ATOM 595 N N . HIS A 1 75 ? 23.528 16.039 -31.471 1.00 87.62 75 HIS A N 1
ATOM 596 C CA . HIS A 1 75 ? 23.806 17.019 -32.524 1.00 87.62 75 HIS A CA 1
ATOM 597 C C . HIS A 1 75 ? 22.984 16.756 -33.789 1.00 87.62 75 HIS A C 1
ATOM 599 O O . HIS A 1 75 ? 22.468 17.704 -34.382 1.00 87.62 75 HIS A O 1
ATOM 605 N N . ALA A 1 76 ? 22.816 15.495 -34.191 1.00 87.12 76 ALA A N 1
ATOM 606 C CA . ALA A 1 76 ? 21.954 15.137 -35.311 1.00 87.12 76 ALA A CA 1
ATOM 607 C C . ALA A 1 76 ? 20.489 15.522 -35.041 1.00 87.12 76 ALA A C 1
ATOM 609 O O . ALA A 1 76 ? 19.846 16.091 -35.920 1.00 87.12 76 ALA A O 1
ATOM 610 N N . VAL A 1 77 ? 19.979 15.313 -33.820 1.00 88.62 77 VAL A N 1
ATOM 611 C CA . VAL A 1 77 ? 18.637 15.774 -33.411 1.00 88.62 77 VAL A CA 1
ATOM 612 C C . VAL A 1 77 ? 18.509 17.286 -33.566 1.00 88.62 77 VAL A C 1
ATOM 614 O O . VAL A 1 77 ? 17.547 17.753 -34.174 1.00 88.62 77 VAL A O 1
ATOM 617 N N . VAL A 1 78 ? 19.492 18.056 -33.088 1.00 88.06 78 VAL A N 1
ATOM 618 C CA . VAL A 1 78 ? 19.503 19.519 -33.251 1.00 88.06 78 VAL A CA 1
ATOM 619 C C . VAL A 1 78 ? 19.479 19.898 -34.730 1.00 88.06 78 VAL A C 1
ATOM 621 O O . VAL A 1 78 ? 18.664 20.725 -35.120 1.00 88.06 78 VAL A O 1
ATOM 624 N N . GLN A 1 79 ? 20.302 19.271 -35.573 1.00 86.12 79 GLN A N 1
ATOM 625 C CA . GLN A 1 79 ? 20.320 19.544 -37.016 1.00 86.12 79 GLN A CA 1
ATOM 626 C C . GLN A 1 79 ? 18.982 19.234 -37.695 1.00 86.12 79 GLN A C 1
ATOM 628 O O . GLN A 1 79 ? 18.556 19.988 -38.564 1.00 86.12 79 GLN A O 1
ATOM 633 N N . GLN A 1 80 ? 18.302 18.159 -37.291 1.00 83.81 80 GLN A N 1
ATOM 634 C CA . GLN A 1 80 ? 16.968 17.826 -37.797 1.00 83.81 80 GLN A CA 1
ATOM 635 C C . GLN A 1 80 ? 15.902 18.819 -37.314 1.00 83.81 80 GLN A C 1
ATOM 637 O O . GLN A 1 80 ? 14.949 19.092 -38.039 1.00 83.81 80 GLN A O 1
ATOM 642 N N . ALA A 1 81 ? 16.063 19.361 -36.105 1.00 82.50 81 ALA A N 1
ATOM 643 C CA . ALA A 1 81 ? 15.164 20.353 -35.523 1.00 82.50 81 ALA A CA 1
ATOM 644 C C . ALA A 1 81 ? 15.442 21.791 -36.015 1.00 82.50 81 ALA A C 1
ATOM 646 O O . ALA A 1 81 ? 14.572 22.660 -35.907 1.00 82.50 81 ALA A O 1
ATOM 647 N N . MET A 1 82 ? 16.628 22.059 -36.579 1.00 76.31 82 MET A N 1
ATOM 648 C CA . MET A 1 82 ? 17.022 23.337 -37.184 1.00 76.31 82 MET A CA 1
ATOM 649 C C . MET A 1 82 ? 16.226 23.596 -38.473 1.00 76.31 82 MET A C 1
ATOM 651 O O . MET A 1 82 ? 16.672 23.346 -39.588 1.00 76.31 82 MET A O 1
ATOM 655 N N . GLY A 1 83 ? 15.013 24.106 -38.306 1.00 65.69 83 GLY A N 1
ATOM 656 C CA . GLY A 1 83 ? 14.045 24.324 -39.383 1.00 65.69 83 GLY A CA 1
ATOM 657 C C . GLY A 1 83 ? 12.608 24.407 -38.874 1.00 65.69 83 GLY A C 1
ATOM 658 O O . GLY A 1 83 ? 11.728 24.890 -39.588 1.00 65.69 83 GLY A O 1
ATOM 659 N N . LEU A 1 84 ? 12.382 23.998 -37.622 1.00 67.44 84 LEU A N 1
ATOM 660 C CA . LEU A 1 84 ? 11.114 24.171 -36.935 1.00 67.44 84 LEU A CA 1
ATOM 661 C C . LEU A 1 84 ? 10.807 25.655 -36.747 1.00 67.44 84 LEU A C 1
ATOM 663 O O . LEU A 1 84 ? 11.583 26.410 -36.156 1.00 67.44 84 LEU A O 1
ATOM 667 N N . ARG A 1 85 ? 9.652 26.081 -37.260 1.00 63.03 85 ARG A N 1
ATOM 668 C CA . ARG A 1 85 ? 9.092 27.381 -36.898 1.00 63.03 85 ARG A CA 1
ATOM 669 C C . ARG A 1 85 ? 8.618 27.291 -35.457 1.00 63.03 85 ARG A C 1
ATOM 671 O O . ARG A 1 85 ? 8.003 26.297 -35.081 1.00 63.03 85 ARG A O 1
ATOM 678 N N . ALA A 1 86 ? 8.902 28.329 -34.672 1.00 60.25 86 ALA A N 1
ATOM 679 C CA . ALA A 1 86 ? 8.340 28.425 -33.338 1.00 60.25 86 ALA A CA 1
ATOM 680 C C . ALA A 1 86 ? 6.809 28.277 -33.439 1.00 60.25 86 ALA A C 1
ATOM 682 O O . ALA A 1 86 ? 6.220 28.885 -34.345 1.00 60.25 86 ALA A O 1
ATOM 683 N N . PRO A 1 87 ? 6.184 27.466 -32.568 1.00 58.16 87 PRO A N 1
ATOM 684 C CA . PRO A 1 87 ? 4.732 27.395 -32.477 1.00 58.16 87 PRO A CA 1
ATOM 685 C C . PRO A 1 87 ? 4.148 28.806 -32.358 1.00 58.16 87 PRO A C 1
ATOM 687 O O . PRO A 1 87 ? 4.809 29.735 -31.871 1.00 58.16 87 PRO A O 1
ATOM 690 N N . GLY A 1 88 ? 2.916 28.979 -32.836 1.00 58.50 88 GLY A N 1
ATOM 691 C CA . GLY A 1 88 ? 2.193 30.219 -32.590 1.00 58.50 88 GLY A CA 1
ATOM 692 C C . GLY A 1 88 ? 2.100 30.437 -31.080 1.00 58.50 88 GLY A C 1
ATOM 693 O O . GLY A 1 88 ? 2.273 29.519 -30.288 1.00 58.50 88 GLY A O 1
ATOM 694 N N . SER A 1 89 ? 1.834 31.657 -30.627 1.00 58.75 89 SER A N 1
ATOM 695 C CA . SER A 1 89 ? 1.710 31.966 -29.194 1.00 58.75 89 SER A CA 1
ATOM 696 C C . SER A 1 89 ? 0.501 31.295 -28.497 1.00 58.75 89 SER A C 1
ATOM 698 O O . SER A 1 89 ? 0.015 31.808 -27.489 1.00 58.75 89 SER A O 1
ATOM 700 N N . GLY A 1 90 ? -0.039 30.196 -29.035 1.00 53.34 90 GLY A N 1
ATOM 701 C CA . GLY A 1 90 ? -1.159 29.437 -28.499 1.00 53.34 90 GLY A CA 1
ATOM 702 C C . GLY A 1 90 ? -0.726 28.537 -27.343 1.00 53.34 90 GLY A C 1
ATOM 703 O O . GLY A 1 90 ? -0.257 27.416 -27.492 1.00 53.34 90 GLY A O 1
ATOM 704 N N . SER A 1 91 ? -0.924 29.017 -26.122 1.00 56.50 91 SER A N 1
ATOM 705 C CA . SER A 1 91 ? -0.777 28.197 -24.918 1.00 56.50 91 SER A CA 1
ATOM 706 C C . SER A 1 91 ? -1.973 27.241 -24.772 1.00 56.50 91 SER A C 1
ATOM 708 O O . SER A 1 91 ? -2.894 27.520 -24.004 1.00 56.50 91 SER A O 1
ATOM 710 N N . GLY A 1 92 ? -1.986 26.125 -25.505 1.00 72.88 92 GLY A N 1
ATOM 711 C CA . GLY A 1 92 ? -2.992 25.069 -25.349 1.00 72.88 92 GLY A CA 1
ATOM 712 C C . GLY A 1 92 ? -2.409 23.657 -25.431 1.00 72.88 92 GLY A C 1
ATOM 713 O O . GLY A 1 92 ? -1.459 23.408 -26.172 1.00 72.88 92 GLY A O 1
ATOM 714 N N . ASP A 1 93 ? -3.022 22.709 -24.714 1.00 72.31 93 ASP A N 1
ATOM 715 C CA . ASP A 1 93 ? -2.612 21.292 -24.678 1.00 72.31 93 ASP A CA 1
ATOM 716 C C . ASP A 1 93 ? -2.528 20.647 -26.073 1.00 72.31 93 ASP A C 1
ATOM 718 O O . ASP A 1 93 ? -1.711 19.759 -26.308 1.00 72.31 93 ASP A O 1
ATOM 722 N N . ALA A 1 94 ? -3.339 21.114 -27.027 1.00 75.62 94 ALA A N 1
ATOM 723 C CA . ALA A 1 94 ? -3.323 20.625 -28.404 1.00 75.62 94 ALA A CA 1
ATOM 724 C C . ALA A 1 94 ? -2.045 21.012 -29.170 1.00 75.62 94 ALA A C 1
ATOM 726 O O . ALA A 1 94 ? -1.507 20.189 -29.906 1.00 75.62 94 ALA A O 1
ATOM 727 N N . GLU A 1 95 ? -1.542 22.237 -28.992 1.00 77.25 95 GLU A N 1
ATOM 728 C CA . GLU A 1 95 ? -0.309 22.702 -29.645 1.00 77.25 95 GLU A CA 1
ATOM 729 C C . GLU A 1 95 ? 0.913 21.996 -29.046 1.00 77.25 95 GLU A C 1
ATOM 731 O O . GLU A 1 95 ? 1.791 21.530 -29.770 1.00 77.25 95 GLU A O 1
ATOM 736 N N . ARG A 1 96 ? 0.891 21.782 -27.728 1.00 75.25 96 ARG A N 1
ATOM 737 C CA . ARG A 1 96 ? 1.872 20.972 -27.001 1.00 75.25 96 ARG A CA 1
ATOM 738 C C . ARG A 1 96 ? 1.979 19.535 -27.547 1.00 75.25 96 ARG A C 1
ATOM 740 O O . ARG A 1 96 ? 3.085 19.083 -27.835 1.00 75.25 96 ARG A O 1
ATOM 747 N N . ILE A 1 97 ? 0.854 18.851 -27.770 1.00 79.44 97 ILE A N 1
ATOM 748 C CA . ILE A 1 97 ? 0.828 17.494 -28.355 1.00 79.44 97 ILE A CA 1
ATOM 749 C C . ILE A 1 97 ? 1.463 17.463 -29.755 1.00 79.44 97 ILE A C 1
ATOM 751 O O . ILE A 1 97 ? 2.205 16.538 -30.086 1.00 79.44 97 ILE A O 1
ATOM 755 N N . VAL A 1 98 ? 1.191 18.472 -30.589 1.00 81.19 98 VAL A N 1
ATOM 756 C CA . VAL A 1 98 ? 1.766 18.557 -31.942 1.00 81.19 98 VAL A CA 1
ATOM 757 C C . VAL A 1 98 ? 3.283 18.732 -31.880 1.00 81.19 98 VAL A C 1
ATOM 759 O O . VAL A 1 98 ? 4.002 18.024 -32.586 1.00 81.19 98 VAL A O 1
ATOM 762 N N . ILE A 1 99 ? 3.770 19.614 -31.001 1.00 80.31 99 ILE A N 1
ATOM 763 C CA . ILE A 1 99 ? 5.206 19.835 -30.778 1.00 80.31 99 ILE A CA 1
ATOM 764 C C . ILE A 1 99 ? 5.887 18.541 -30.320 1.00 80.31 99 ILE A C 1
ATOM 766 O O . ILE A 1 99 ? 6.950 18.194 -30.828 1.00 80.31 99 ILE A O 1
ATOM 770 N N . GLU A 1 100 ? 5.276 17.799 -29.397 1.00 82.25 100 GLU A N 1
ATOM 771 C CA . GLU A 1 100 ? 5.806 16.519 -28.909 1.00 82.25 100 GLU A CA 1
ATOM 772 C C . GLU A 1 100 ? 5.899 15.464 -30.015 1.00 82.25 100 GLU A C 1
ATOM 774 O O . GLU A 1 100 ? 6.921 14.788 -30.148 1.00 82.25 100 GLU A O 1
ATOM 779 N N . ALA A 1 101 ? 4.859 15.339 -30.842 1.00 83.25 101 ALA A N 1
ATOM 780 C CA . ALA A 1 101 ? 4.844 14.396 -31.956 1.00 83.25 101 ALA A CA 1
ATOM 781 C C . ALA A 1 101 ? 5.891 14.753 -33.027 1.00 83.25 101 ALA A C 1
ATOM 783 O O . ALA A 1 101 ? 6.559 13.875 -33.587 1.00 83.25 101 ALA A O 1
ATOM 784 N N . GLU A 1 102 ? 6.058 16.046 -33.310 1.00 84.50 102 GLU A N 1
ATOM 785 C CA . GLU A 1 102 ? 7.083 16.554 -34.216 1.00 84.50 102 GLU A CA 1
ATOM 786 C C . GLU A 1 102 ? 8.490 16.313 -33.665 1.00 84.50 102 GLU A C 1
ATOM 788 O O . GLU A 1 102 ? 9.333 15.759 -34.372 1.00 84.50 102 GLU A O 1
ATOM 793 N N . TRP A 1 103 ? 8.714 16.604 -32.386 1.00 85.62 103 TRP A N 1
ATOM 794 C CA . TRP A 1 103 ? 9.962 16.312 -31.691 1.00 85.62 103 TRP A CA 1
ATOM 795 C C . TRP A 1 103 ? 10.340 14.828 -31.766 1.00 85.62 103 TRP A C 1
ATOM 797 O O . TRP A 1 103 ? 11.444 14.489 -32.193 1.00 85.62 103 TRP A O 1
ATOM 807 N N . ALA A 1 104 ? 9.411 13.928 -31.434 1.00 86.50 104 ALA A N 1
ATOM 808 C CA . ALA A 1 104 ? 9.641 12.486 -31.492 1.00 86.50 104 ALA A CA 1
ATOM 809 C C . ALA A 1 104 ? 10.044 12.021 -32.900 1.00 86.50 104 ALA A C 1
ATOM 811 O O . ALA A 1 104 ? 10.938 11.192 -33.070 1.00 86.50 104 ALA A O 1
ATOM 812 N N . ARG A 1 105 ? 9.429 12.595 -33.941 1.00 86.19 105 ARG A N 1
ATOM 813 C CA . ARG A 1 105 ? 9.800 12.335 -35.339 1.00 86.19 105 ARG A CA 1
ATOM 814 C C . ARG A 1 105 ? 11.231 12.786 -35.648 1.00 86.19 105 ARG A C 1
ATOM 816 O O . ARG A 1 105 ? 11.927 12.047 -36.340 1.00 86.19 105 ARG A O 1
ATOM 823 N N . HIS A 1 106 ? 11.689 13.926 -35.133 1.00 86.44 106 HIS A N 1
ATOM 824 C CA . HIS A 1 106 ? 13.078 14.369 -35.312 1.00 86.44 106 HIS A CA 1
ATOM 825 C C . HIS A 1 106 ? 14.081 13.475 -34.590 1.00 86.44 106 HIS A C 1
ATOM 827 O O . HIS A 1 106 ? 15.107 13.135 -35.177 1.00 86.44 106 HIS A O 1
ATOM 833 N N . VAL A 1 107 ? 13.767 13.041 -33.366 1.00 86.56 107 VAL A N 1
ATOM 834 C CA . VAL A 1 107 ? 14.601 12.078 -32.633 1.00 86.56 107 VAL A CA 1
ATOM 835 C C . VAL A 1 107 ? 14.754 10.785 -33.438 1.00 86.56 107 VAL A C 1
ATOM 837 O O . VAL A 1 107 ? 15.874 10.353 -33.698 1.00 86.56 107 VAL A O 1
ATOM 840 N N . ARG A 1 108 ? 13.649 10.227 -33.949 1.00 86.31 108 ARG A N 1
ATOM 841 C CA . ARG A 1 108 ? 13.680 9.026 -34.802 1.00 86.31 108 ARG A CA 1
ATOM 842 C C . ARG A 1 108 ? 14.446 9.237 -36.111 1.00 86.31 108 ARG A C 1
ATOM 844 O O . ARG A 1 108 ? 15.178 8.351 -36.545 1.00 86.31 108 ARG A O 1
ATOM 851 N N . ALA A 1 109 ? 14.301 10.400 -36.747 1.00 84.06 109 ALA A N 1
ATOM 852 C CA . ALA A 1 109 ? 15.031 10.729 -37.972 1.00 84.06 109 ALA A CA 1
ATOM 853 C C . ALA A 1 109 ? 16.548 10.839 -37.732 1.00 84.06 109 ALA A C 1
ATOM 855 O O . ALA A 1 109 ? 17.334 10.415 -38.579 1.00 84.06 109 ALA A O 1
ATOM 856 N N . ALA A 1 110 ? 16.962 11.357 -36.574 1.00 83.25 110 ALA A N 1
ATOM 857 C CA . ALA A 1 110 ? 18.365 11.448 -36.187 1.00 83.25 110 ALA A CA 1
ATOM 858 C C . ALA A 1 110 ? 19.017 10.072 -35.967 1.00 83.25 110 ALA A C 1
ATOM 860 O O . ALA A 1 110 ? 20.204 9.922 -36.231 1.00 83.25 110 ALA A O 1
ATOM 861 N N . ASP A 1 111 ? 18.265 9.045 -35.567 1.00 74.81 111 ASP A N 1
ATOM 862 C CA . ASP A 1 111 ? 18.803 7.679 -35.460 1.00 74.81 111 ASP A CA 1
ATOM 863 C C . ASP A 1 111 ? 19.055 7.026 -36.825 1.00 74.81 111 ASP A C 1
ATOM 865 O O . ASP A 1 111 ? 19.964 6.207 -36.974 1.00 74.81 111 ASP A O 1
ATOM 869 N N . ALA A 1 112 ? 18.265 7.397 -37.835 1.00 74.94 112 ALA A N 1
ATOM 870 C CA . ALA A 1 112 ? 18.503 6.992 -39.218 1.00 74.94 112 ALA A CA 1
ATOM 871 C C . ALA A 1 112 ? 19.645 7.792 -39.870 1.00 74.94 112 ALA A C 1
ATOM 873 O O . ALA A 1 112 ? 20.181 7.385 -40.907 1.00 74.94 112 ALA A O 1
ATOM 874 N N . TRP A 1 113 ? 20.029 8.926 -39.274 1.00 70.38 113 TRP A N 1
ATOM 875 C CA . TRP A 1 113 ? 21.111 9.760 -39.765 1.00 70.38 113 TRP A CA 1
ATOM 876 C C . TRP A 1 113 ? 22.453 9.073 -39.523 1.00 70.38 113 TRP A C 1
ATOM 878 O O . TRP A 1 113 ? 22.900 8.865 -38.396 1.00 70.38 113 TRP A O 1
ATOM 888 N N . ARG A 1 114 ? 23.124 8.727 -40.620 1.00 61.75 114 ARG A N 1
ATOM 889 C CA . ARG A 1 114 ? 24.527 8.326 -40.582 1.00 61.75 114 ARG A CA 1
ATOM 890 C C . ARG A 1 114 ? 25.362 9.585 -40.778 1.00 61.75 114 ARG A C 1
ATOM 892 O O . ARG A 1 114 ? 25.157 10.248 -41.799 1.00 61.75 114 ARG A O 1
ATOM 899 N N . PRO A 1 115 ? 26.299 9.917 -39.871 1.00 57.12 115 PRO A N 1
ATOM 900 C CA . PRO A 1 115 ? 27.206 11.017 -40.133 1.00 57.12 115 PRO A CA 1
ATOM 901 C C . PRO A 1 115 ? 27.896 10.771 -41.482 1.00 57.12 115 PRO A C 1
ATOM 903 O O . PRO A 1 115 ? 28.273 9.625 -41.772 1.00 57.12 115 PRO A O 1
ATOM 906 N N . PRO A 1 116 ? 28.048 11.801 -42.336 1.00 54.25 116 PRO A N 1
ATOM 907 C CA . PRO A 1 116 ? 28.885 11.678 -43.521 1.00 54.25 116 PRO A CA 1
ATOM 908 C C . PRO A 1 116 ? 30.241 11.160 -43.049 1.00 54.25 116 PRO A C 1
ATOM 910 O O . PRO A 1 116 ? 30.753 11.683 -42.059 1.00 54.25 116 PRO A O 1
ATOM 913 N N . ARG A 1 117 ? 30.758 10.094 -43.686 1.00 47.25 117 ARG A N 1
ATOM 914 C CA . ARG A 1 117 ? 32.020 9.438 -43.303 1.00 47.25 117 ARG A CA 1
ATOM 915 C C . ARG A 1 117 ? 33.077 10.518 -43.061 1.00 47.25 117 ARG A C 1
ATOM 917 O O . ARG A 1 117 ? 33.666 11.022 -44.013 1.00 47.25 117 ARG A O 1
ATOM 924 N N . ARG A 1 118 ? 33.305 10.878 -41.796 1.00 50.03 118 ARG A N 1
ATOM 925 C CA . ARG A 1 118 ? 34.549 11.522 -41.396 1.00 50.03 118 ARG A CA 1
ATOM 926 C C . ARG A 1 118 ? 35.628 10.506 -41.751 1.00 50.03 118 ARG A C 1
ATOM 928 O O . ARG A 1 118 ? 35.407 9.308 -41.543 1.00 50.03 118 ARG A O 1
ATOM 935 N N . GLU A 1 119 ? 36.718 10.965 -42.364 1.00 49.81 119 GLU A N 1
ATOM 936 C CA . GLU A 1 119 ? 37.932 10.157 -42.511 1.00 49.81 119 GLU A CA 1
ATOM 937 C C . GLU A 1 119 ? 38.128 9.370 -41.217 1.00 49.81 119 GLU A C 1
ATOM 939 O O . GLU A 1 119 ? 37.993 9.956 -40.141 1.00 49.81 119 GLU A O 1
ATOM 944 N N . GLU A 1 120 ? 38.268 8.045 -41.347 1.00 47.91 120 GLU A N 1
ATOM 945 C CA . GLU A 1 120 ? 38.217 7.091 -40.237 1.00 47.91 120 GLU A CA 1
ATOM 946 C C . GLU A 1 120 ? 38.865 7.683 -38.988 1.00 47.91 120 GLU A C 1
ATOM 948 O O . GLU A 1 120 ? 40.060 7.976 -38.998 1.00 47.91 120 GLU A O 1
ATOM 953 N N . ASP A 1 121 ? 38.061 7.876 -37.934 1.00 54.28 121 ASP A N 1
ATOM 954 C CA . ASP A 1 121 ? 38.567 8.322 -36.641 1.00 54.28 121 ASP A CA 1
ATOM 955 C C . ASP A 1 121 ? 39.792 7.454 -36.310 1.00 54.28 121 ASP A C 1
ATOM 957 O O . ASP A 1 121 ? 39.657 6.224 -36.251 1.00 54.28 121 ASP A O 1
ATOM 961 N N . PRO A 1 122 ? 40.991 8.040 -36.139 1.00 53.81 122 PRO A N 1
ATOM 962 C CA . PRO A 1 122 ? 42.213 7.281 -35.913 1.00 53.81 122 PRO A CA 1
ATOM 963 C C . PRO A 1 122 ? 42.087 6.335 -34.714 1.00 53.81 122 PRO A C 1
ATOM 965 O O . PRO A 1 122 ? 42.757 5.304 -34.688 1.00 53.81 122 PRO A O 1
ATOM 968 N N . ARG A 1 123 ? 41.183 6.609 -33.758 1.00 52.84 123 ARG A N 1
ATOM 969 C CA . ARG A 1 123 ? 40.839 5.684 -32.668 1.00 52.84 123 ARG A CA 1
ATOM 970 C C . ARG A 1 123 ? 39.995 4.499 -33.125 1.00 52.84 123 ARG A C 1
ATOM 972 O O . ARG A 1 123 ? 40.285 3.377 -32.723 1.00 52.84 123 ARG A O 1
ATOM 979 N N . ALA A 1 124 ? 38.989 4.712 -33.969 1.00 51.28 124 ALA A N 1
ATOM 980 C CA . ALA A 1 124 ? 38.177 3.636 -34.536 1.00 51.28 124 ALA A CA 1
ATOM 981 C C . ALA A 1 124 ? 38.992 2.764 -35.507 1.00 51.28 124 ALA A C 1
ATOM 983 O O . ALA A 1 124 ? 38.849 1.543 -35.497 1.00 51.28 124 ALA A O 1
ATOM 984 N N . ALA A 1 125 ? 39.892 3.370 -36.290 1.00 56.78 125 ALA A N 1
ATOM 985 C CA . ALA A 1 125 ? 40.859 2.660 -37.125 1.00 56.78 125 ALA A CA 1
ATOM 986 C C . ALA A 1 125 ? 41.875 1.877 -36.279 1.00 56.78 125 ALA A C 1
ATOM 988 O O . ALA A 1 125 ? 42.153 0.719 -36.582 1.00 56.78 125 ALA A O 1
ATOM 989 N N . ALA A 1 126 ? 42.383 2.456 -35.185 1.00 59.97 126 ALA A N 1
ATOM 990 C CA . ALA A 1 126 ? 43.254 1.754 -34.243 1.00 59.97 126 ALA A CA 1
ATOM 991 C C . ALA A 1 126 ? 42.535 0.592 -33.541 1.00 59.97 126 ALA A C 1
ATOM 993 O O . ALA A 1 126 ? 43.113 -0.479 -33.402 1.00 59.97 126 ALA A O 1
ATOM 994 N N . GLN A 1 127 ? 41.266 0.757 -33.156 1.00 55.97 127 GLN A N 1
ATOM 995 C CA . GLN A 1 127 ? 40.448 -0.323 -32.597 1.00 55.97 127 GLN A CA 1
ATOM 996 C C . GLN A 1 127 ? 40.193 -1.432 -33.615 1.00 55.97 127 GLN A C 1
ATOM 998 O O . GLN A 1 127 ? 40.259 -2.603 -33.255 1.00 55.97 127 GLN A O 1
ATOM 1003 N N . ARG A 1 128 ? 39.913 -1.087 -34.878 1.00 61.88 128 ARG A N 1
ATOM 1004 C CA . ARG A 1 128 ? 39.689 -2.074 -35.941 1.00 61.88 128 ARG A CA 1
ATOM 1005 C C . ARG A 1 128 ? 40.973 -2.849 -36.256 1.00 61.88 128 ARG A C 1
ATOM 1007 O O . ARG A 1 128 ? 40.926 -4.071 -36.272 1.00 61.88 128 ARG A O 1
ATOM 1014 N N . ARG A 1 129 ? 42.120 -2.160 -36.337 1.00 64.12 129 ARG A N 1
ATOM 1015 C CA . ARG A 1 129 ? 43.454 -2.781 -36.453 1.00 64.12 129 ARG A CA 1
ATOM 1016 C C . ARG A 1 129 ? 43.781 -3.686 -35.270 1.00 64.12 129 ARG A C 1
ATOM 1018 O O . ARG A 1 129 ? 44.233 -4.799 -35.479 1.00 64.12 129 ARG A O 1
ATOM 1025 N N . LEU A 1 130 ? 43.497 -3.251 -34.041 1.00 60.97 130 LEU A N 1
ATOM 1026 C CA . LEU A 1 130 ? 43.688 -4.075 -32.844 1.00 60.97 130 LEU A CA 1
ATOM 1027 C C . LEU A 1 130 ? 42.810 -5.337 -32.884 1.00 60.97 130 LEU A C 1
ATOM 1029 O O . LEU A 1 130 ? 43.239 -6.405 -32.462 1.00 60.97 130 LEU A O 1
ATOM 1033 N N . ARG A 1 131 ? 41.583 -5.226 -33.407 1.00 59.03 131 ARG A N 1
ATOM 1034 C CA . ARG A 1 131 ? 40.643 -6.345 -33.570 1.00 59.03 131 ARG A CA 1
ATOM 1035 C C . ARG A 1 131 ? 41.135 -7.349 -34.615 1.00 59.03 131 ARG A C 1
ATOM 1037 O O . ARG A 1 131 ? 41.196 -8.536 -34.319 1.00 59.03 131 ARG A O 1
ATOM 1044 N N . GLU A 1 132 ? 41.554 -6.856 -35.778 1.00 65.75 132 GLU A N 1
ATOM 1045 C CA . GLU A 1 132 ? 42.139 -7.650 -36.868 1.00 65.75 132 GLU A CA 1
ATOM 1046 C C . GLU A 1 132 ? 43.455 -8.326 -36.433 1.00 65.75 132 GLU A C 1
ATOM 1048 O O . GLU A 1 132 ? 43.672 -9.506 -36.706 1.00 65.75 132 GLU A O 1
ATOM 1053 N N . GLU A 1 133 ? 44.306 -7.631 -35.669 1.00 62.75 133 GLU A N 1
ATOM 1054 C CA . GLU A 1 133 ? 45.535 -8.192 -35.089 1.00 62.75 133 GLU A CA 1
ATOM 1055 C C . GLU A 1 133 ? 45.268 -9.283 -34.040 1.00 62.75 133 GLU A C 1
ATOM 1057 O O . GLU A 1 133 ? 46.097 -10.176 -33.864 1.00 62.75 133 GLU A O 1
ATOM 1062 N N . LEU A 1 134 ? 44.135 -9.233 -33.334 1.00 54.47 134 LEU A N 1
ATOM 1063 C CA . LEU A 1 134 ? 43.755 -10.218 -32.314 1.00 54.47 134 LEU A CA 1
ATOM 1064 C C . LEU A 1 134 ? 43.063 -11.453 -32.905 1.00 54.47 134 LEU A C 1
ATOM 1066 O O . LEU A 1 134 ? 43.256 -12.562 -32.399 1.00 54.47 134 LEU A O 1
ATOM 1070 N N . GLU A 1 135 ? 42.308 -11.293 -33.994 1.00 58.25 135 GLU A N 1
ATOM 1071 C CA . GLU A 1 135 ? 41.707 -12.406 -34.742 1.00 58.25 135 GLU A CA 1
ATOM 1072 C C . GLU A 1 135 ? 42.775 -13.343 -35.337 1.00 58.25 135 GLU A C 1
ATOM 1074 O O . GLU A 1 135 ? 42.540 -14.547 -35.438 1.00 58.25 135 GLU A O 1
ATOM 1079 N N . GLY A 1 136 ? 43.984 -12.834 -35.606 1.00 59.25 136 GLY A N 1
ATOM 1080 C CA . GLY A 1 136 ? 45.142 -13.618 -36.050 1.00 59.25 136 GLY A CA 1
ATOM 1081 C C . GLY A 1 136 ? 45.997 -14.274 -34.950 1.00 59.25 136 GLY A C 1
ATOM 1082 O O . GLY A 1 136 ? 46.926 -15.004 -35.288 1.00 59.25 136 GLY A O 1
ATOM 1083 N N . ARG A 1 137 ? 45.734 -14.037 -33.653 1.00 57.91 137 ARG A N 1
ATOM 1084 C CA . ARG A 1 137 ? 46.554 -14.563 -32.532 1.00 57.91 137 ARG A CA 1
ATOM 1085 C C . ARG A 1 137 ? 45.942 -15.791 -31.852 1.00 57.91 137 ARG A C 1
ATOM 1087 O O . ARG A 1 137 ? 44.718 -15.925 -31.798 1.00 57.91 137 ARG A O 1
ATOM 1094 N N . GLU A 1 138 ? 46.799 -16.658 -31.298 1.00 56.34 138 GLU A N 1
ATOM 1095 C CA . GLU A 1 138 ? 46.406 -17.844 -30.520 1.00 56.34 138 GLU A CA 1
ATOM 1096 C C . GLU A 1 138 ? 45.607 -17.486 -29.251 1.00 56.34 138 GLU A C 1
ATOM 1098 O O . GLU A 1 138 ? 45.762 -16.419 -28.655 1.00 56.34 138 GLU A O 1
ATOM 1103 N N . VAL A 1 139 ? 44.741 -18.411 -28.821 1.00 57.16 139 VAL A N 1
ATOM 1104 C CA . VAL A 1 139 ? 43.749 -18.233 -27.741 1.00 57.16 139 VAL A CA 1
ATOM 1105 C C . VAL A 1 139 ? 44.374 -17.796 -26.405 1.00 57.16 139 VAL A C 1
ATOM 1107 O O . VAL A 1 139 ? 43.758 -17.019 -25.673 1.00 57.16 139 VAL A O 1
ATOM 1110 N N . ALA A 1 140 ? 45.604 -18.223 -26.105 1.00 55.81 140 ALA A N 1
ATOM 1111 C CA . ALA A 1 140 ? 46.314 -17.858 -24.877 1.00 55.81 140 ALA A CA 1
ATOM 1112 C C . ALA A 1 140 ? 46.639 -16.349 -24.795 1.00 55.81 140 ALA A C 1
ATOM 1114 O O . ALA A 1 140 ? 46.421 -15.739 -23.749 1.00 55.81 140 ALA A O 1
ATOM 1115 N N . ASP A 1 141 ? 47.039 -15.718 -25.905 1.00 54.19 141 ASP A N 1
ATOM 1116 C CA . ASP A 1 141 ? 47.358 -14.279 -25.974 1.00 54.19 141 ASP A CA 1
ATOM 1117 C C . ASP A 1 141 ? 46.107 -13.384 -26.023 1.00 54.19 141 ASP A C 1
ATOM 1119 O O . ASP A 1 141 ? 46.140 -12.215 -25.618 1.00 54.19 141 ASP A O 1
ATOM 1123 N N . ARG A 1 142 ? 44.965 -13.927 -26.471 1.00 54.75 142 ARG A N 1
ATOM 1124 C CA . ARG A 1 142 ? 43.677 -13.209 -26.466 1.00 54.75 142 ARG A CA 1
ATOM 1125 C C . ARG A 1 142 ? 43.205 -12.893 -25.047 1.00 54.75 142 ARG A C 1
ATOM 1127 O O . ARG A 1 142 ? 42.614 -11.836 -24.836 1.00 54.75 142 ARG A O 1
ATOM 1134 N N . SER A 1 143 ? 43.511 -13.754 -24.075 1.00 54.09 143 SER A N 1
ATOM 1135 C CA . SER A 1 143 ? 43.102 -13.595 -22.670 1.00 54.09 143 SER A CA 1
ATOM 1136 C C . SER A 1 143 ? 43.644 -12.317 -22.005 1.00 54.09 143 SER A C 1
ATOM 1138 O O . SER A 1 143 ? 42.950 -11.703 -21.196 1.00 54.09 143 SER A O 1
ATOM 1140 N N . VAL A 1 144 ? 44.833 -11.854 -22.410 1.00 55.66 144 VAL A N 1
ATOM 1141 C CA . VAL A 1 144 ? 45.487 -10.647 -21.869 1.00 55.66 144 VAL A CA 1
ATOM 1142 C C . VAL A 1 144 ? 44.903 -9.359 -22.471 1.00 55.66 144 VAL A C 1
ATOM 1144 O O . VAL A 1 144 ? 44.896 -8.313 -21.823 1.00 55.66 144 VAL A O 1
ATOM 1147 N N . SER A 1 145 ? 44.357 -9.432 -23.691 1.00 49.94 145 SER A N 1
ATOM 1148 C CA . SER A 1 145 ? 43.829 -8.279 -24.446 1.00 49.94 145 SER A CA 1
ATOM 1149 C C . SER A 1 145 ? 42.294 -8.181 -24.432 1.00 49.94 145 SER A C 1
ATOM 1151 O O . SER A 1 145 ? 41.736 -7.116 -24.711 1.00 49.94 145 SER A O 1
ATOM 1153 N N . LEU A 1 146 ? 41.600 -9.262 -24.053 1.00 53.50 146 LEU A N 1
ATOM 1154 C CA . LEU A 1 146 ? 40.144 -9.333 -23.875 1.00 53.50 146 LEU A CA 1
ATOM 1155 C C . LEU A 1 146 ? 39.586 -8.206 -22.983 1.00 53.50 146 LEU A C 1
ATOM 1157 O O . LEU A 1 146 ? 38.598 -7.586 -23.378 1.00 53.50 146 LEU A O 1
ATOM 1161 N N . PRO A 1 147 ? 40.209 -7.861 -21.836 1.00 51.62 147 PRO A N 1
ATOM 1162 C CA . PRO A 1 147 ? 39.710 -6.793 -20.968 1.00 51.62 147 PRO A CA 1
ATOM 1163 C C . PRO A 1 147 ? 39.688 -5.410 -21.636 1.00 51.62 147 PRO A C 1
A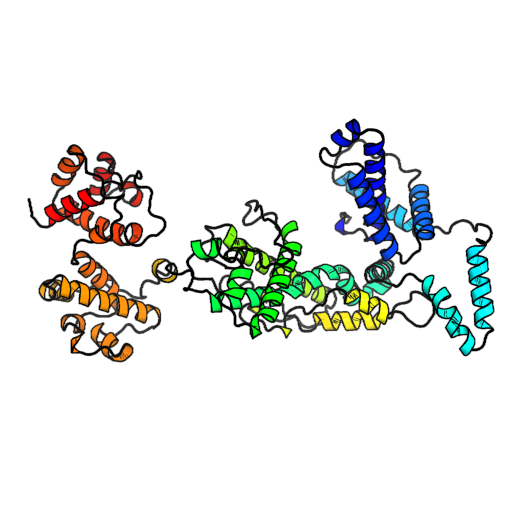TOM 1165 O O . PRO A 1 147 ? 38.845 -4.585 -21.296 1.00 51.62 147 PRO A O 1
ATOM 1168 N N . LEU A 1 148 ? 40.578 -5.140 -22.601 1.00 46.22 148 LEU A N 1
ATOM 1169 C CA . LEU A 1 148 ? 40.619 -3.866 -23.333 1.00 46.22 148 LEU A CA 1
ATOM 1170 C C . LEU A 1 148 ? 39.526 -3.778 -24.409 1.00 46.22 148 LEU A C 1
ATOM 1172 O O . LEU A 1 148 ? 38.969 -2.702 -24.618 1.00 46.22 148 LEU A O 1
ATOM 1176 N N . LEU A 1 149 ? 39.167 -4.902 -25.038 1.00 51.28 149 LEU A N 1
ATOM 1177 C CA . LEU A 1 149 ? 38.027 -4.982 -25.960 1.00 51.28 149 LEU A CA 1
ATOM 1178 C C . LEU A 1 149 ? 36.686 -4.954 -25.209 1.00 51.28 149 LEU A C 1
ATOM 1180 O O . LEU A 1 149 ? 35.755 -4.275 -25.643 1.00 51.28 149 LEU A O 1
ATOM 1184 N N . LEU A 1 150 ? 36.605 -5.622 -24.055 1.00 51.56 150 LEU A N 1
ATOM 1185 C CA . LEU A 1 150 ? 35.424 -5.633 -23.187 1.00 51.56 150 LEU A CA 1
ATOM 1186 C C . LEU A 1 150 ? 35.174 -4.270 -22.521 1.00 51.56 150 LEU A C 1
ATOM 1188 O O . LEU A 1 150 ? 34.026 -3.855 -22.433 1.00 51.56 150 LEU A O 1
ATOM 1192 N N . ARG A 1 151 ? 36.223 -3.510 -22.163 1.00 46.38 151 ARG A N 1
ATOM 1193 C CA . ARG A 1 151 ? 36.110 -2.130 -21.633 1.00 46.38 151 ARG A CA 1
ATOM 1194 C C . ARG A 1 151 ? 35.456 -1.130 -22.591 1.00 46.38 151 ARG A C 1
ATOM 1196 O O . ARG A 1 151 ? 35.046 -0.064 -22.149 1.00 46.38 151 ARG A O 1
ATOM 1203 N N . SER A 1 152 ? 35.385 -1.443 -23.885 1.00 50.78 152 SER A N 1
ATOM 1204 C CA . SER A 1 152 ? 34.778 -0.570 -24.900 1.00 50.78 152 SER A CA 1
ATOM 1205 C C . SER A 1 152 ? 33.313 -0.898 -25.210 1.00 50.78 152 SER A C 1
ATOM 1207 O O . SER A 1 152 ? 32.673 -0.166 -25.965 1.00 50.78 152 SER A O 1
ATOM 1209 N N . ARG A 1 153 ? 32.774 -1.983 -24.637 1.00 59.31 153 ARG A N 1
ATOM 1210 C CA . ARG A 1 153 ? 31.361 -2.345 -24.757 1.00 59.31 153 ARG A CA 1
ATOM 1211 C C . ARG A 1 153 ? 30.614 -1.842 -23.530 1.00 59.31 153 ARG A C 1
ATOM 1213 O O . ARG A 1 153 ? 30.879 -2.264 -22.412 1.00 59.31 153 ARG A O 1
ATOM 1220 N N . THR A 1 154 ? 29.680 -0.933 -23.756 1.00 65.19 154 THR A N 1
ATOM 1221 C CA . THR A 1 154 ? 28.599 -0.631 -22.819 1.00 65.19 154 THR A CA 1
ATOM 1222 C C . THR A 1 154 ? 27.836 -1.923 -22.536 1.00 65.19 154 THR A C 1
ATOM 1224 O O . THR A 1 154 ? 27.366 -2.573 -23.471 1.00 65.19 154 THR A O 1
ATOM 1227 N N . SER A 1 155 ? 27.763 -2.326 -21.264 1.00 71.06 155 SER A N 1
ATOM 1228 C CA . SER A 1 155 ? 26.943 -3.468 -20.858 1.00 71.06 155 SER A CA 1
ATOM 1229 C C . SER A 1 155 ? 25.485 -3.188 -21.232 1.00 71.06 155 SER A C 1
ATOM 1231 O O . SER A 1 155 ? 25.012 -2.081 -20.957 1.00 71.06 155 SER A O 1
ATOM 1233 N N . PRO A 1 156 ? 24.777 -4.131 -21.873 1.00 78.88 156 PRO A N 1
ATOM 1234 C CA . PRO A 1 156 ? 23.358 -3.956 -22.139 1.00 78.88 156 PRO A CA 1
ATOM 1235 C C . PRO A 1 156 ? 22.595 -3.853 -20.813 1.00 78.88 156 PRO A C 1
ATOM 1237 O O . PRO A 1 156 ? 22.888 -4.588 -19.870 1.00 78.88 156 PRO A O 1
ATOM 1240 N N . SER A 1 157 ? 21.633 -2.934 -20.751 1.00 89.81 157 SER A N 1
ATOM 1241 C CA . SER A 1 157 ? 20.695 -2.808 -19.634 1.00 89.81 157 SER A CA 1
ATOM 1242 C C . SER A 1 157 ? 19.277 -3.165 -20.068 1.00 89.81 157 SER A C 1
ATOM 1244 O O . SER A 1 157 ? 18.979 -3.237 -21.269 1.00 89.81 157 SER A O 1
ATOM 1246 N N . ALA A 1 158 ? 18.381 -3.340 -19.099 1.00 91.88 158 ALA A N 1
ATOM 1247 C CA . ALA A 1 158 ? 16.953 -3.509 -19.346 1.00 91.88 158 ALA A CA 1
ATOM 1248 C C . ALA A 1 158 ? 16.385 -2.357 -20.184 1.00 91.88 158 ALA A C 1
ATOM 1250 O O . ALA A 1 158 ? 15.590 -2.568 -21.103 1.00 91.88 158 ALA A O 1
ATOM 1251 N N . LEU A 1 159 ? 16.844 -1.132 -19.912 1.00 90.44 159 LEU A N 1
ATOM 1252 C CA . LEU A 1 159 ? 16.428 0.054 -20.647 1.00 90.44 159 LEU A CA 1
ATOM 1253 C C . LEU A 1 159 ? 16.867 -0.005 -22.116 1.00 90.44 159 LEU A C 1
ATOM 1255 O O . LEU A 1 159 ? 16.106 0.377 -23.007 1.00 90.44 159 LEU A O 1
ATOM 1259 N N . HIS A 1 160 ? 18.065 -0.529 -22.386 1.00 90.38 160 HIS A N 1
ATOM 1260 C CA . HIS A 1 160 ? 18.518 -0.736 -23.757 1.00 90.38 160 HIS A CA 1
ATOM 1261 C C . HIS A 1 160 ? 17.651 -1.755 -24.502 1.00 90.38 160 HIS A C 1
ATOM 1263 O O . HIS A 1 160 ? 17.184 -1.474 -25.609 1.00 90.38 160 HIS A O 1
ATOM 1269 N N . MET A 1 161 ? 17.373 -2.906 -23.886 1.00 92.88 161 MET A N 1
ATOM 1270 C CA . MET A 1 161 ? 16.467 -3.902 -24.463 1.00 92.88 161 MET A CA 1
ATOM 1271 C C . MET A 1 161 ? 15.085 -3.319 -24.750 1.00 92.88 161 MET A C 1
ATOM 1273 O O . MET A 1 161 ? 14.530 -3.540 -25.827 1.00 92.88 161 MET A O 1
ATOM 1277 N N . GLN A 1 162 ? 14.538 -2.544 -23.811 1.00 93.38 162 GLN A N 1
ATOM 1278 C CA . GLN A 1 162 ? 13.236 -1.906 -23.966 1.00 93.38 162 GLN A CA 1
ATOM 1279 C C . GLN A 1 162 ? 13.193 -1.025 -25.222 1.00 93.38 162 GLN A C 1
ATOM 1281 O O . GLN A 1 162 ? 12.222 -1.077 -25.981 1.00 93.38 162 GLN A O 1
ATOM 1286 N N . GLU A 1 163 ? 14.240 -0.234 -25.468 1.00 89.81 163 GLU A N 1
ATOM 1287 C CA . GLU A 1 163 ? 14.325 0.617 -26.656 1.00 89.81 163 GLU A CA 1
ATOM 1288 C C . GLU A 1 163 ? 14.516 -0.193 -27.947 1.00 89.81 163 GLU A C 1
ATOM 1290 O O . GLU A 1 163 ? 13.896 0.145 -28.958 1.00 89.81 163 GLU A O 1
ATOM 1295 N N . VAL A 1 164 ? 15.297 -1.282 -27.936 1.00 90.06 164 VAL A N 1
ATOM 1296 C CA . VAL A 1 164 ? 15.437 -2.172 -29.109 1.00 90.06 164 VAL A 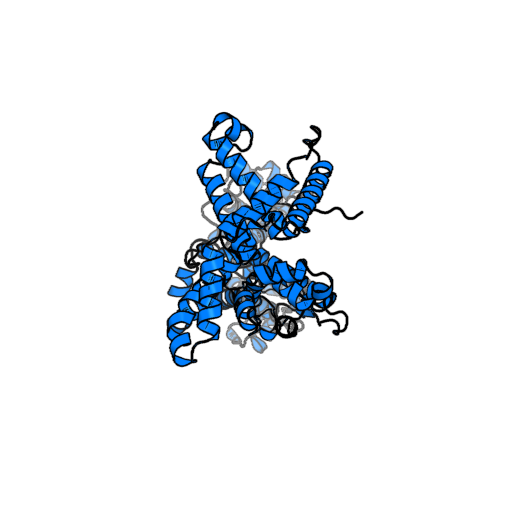CA 1
ATOM 1297 C C . VAL A 1 164 ? 14.093 -2.801 -29.478 1.00 90.06 164 VAL A C 1
ATOM 1299 O O . VAL A 1 164 ? 13.698 -2.787 -30.650 1.00 90.06 164 VAL A O 1
ATOM 1302 N N . LEU A 1 165 ? 13.364 -3.302 -28.480 1.00 90.88 165 LEU A N 1
ATOM 1303 C CA . LEU A 1 165 ? 12.074 -3.948 -28.678 1.00 90.88 165 LEU A CA 1
ATOM 1304 C C . LEU A 1 165 ? 11.016 -2.938 -29.148 1.00 90.88 165 LEU A C 1
ATOM 1306 O O . LEU A 1 165 ? 10.295 -3.206 -30.107 1.00 90.88 165 LEU A O 1
ATOM 1310 N N . ARG A 1 166 ? 10.957 -1.736 -28.549 1.00 88.00 166 ARG A N 1
ATOM 1311 C CA . ARG A 1 166 ? 10.042 -0.659 -28.987 1.00 88.00 166 ARG A CA 1
ATOM 1312 C C . ARG A 1 166 ? 10.364 -0.144 -30.384 1.00 88.00 166 ARG A C 1
ATOM 1314 O O . ARG A 1 166 ? 9.451 0.197 -31.132 1.00 88.00 166 ARG A O 1
ATOM 1321 N N . GLY A 1 167 ? 11.645 -0.092 -30.742 1.00 85.69 167 GLY A N 1
ATOM 1322 C CA . GLY A 1 167 ? 12.104 0.308 -32.071 1.00 85.69 167 GLY A CA 1
ATOM 1323 C C . GLY A 1 167 ? 11.742 -0.687 -33.177 1.00 85.69 167 GLY A C 1
ATOM 1324 O O . GLY A 1 167 ? 11.829 -0.336 -34.353 1.00 85.69 167 GLY A O 1
ATOM 1325 N N . SER A 1 168 ? 11.306 -1.897 -32.815 1.00 88.69 168 SER A N 1
ATOM 1326 C CA . SER A 1 168 ? 11.063 -3.007 -33.736 1.00 88.69 168 SER A CA 1
ATOM 1327 C C . SER A 1 168 ? 9.639 -3.556 -33.569 1.00 88.69 168 SER A C 1
ATOM 1329 O O . SER A 1 168 ? 9.450 -4.555 -32.875 1.00 88.69 168 SER A O 1
ATOM 1331 N N . PRO A 1 169 ? 8.618 -2.969 -34.231 1.00 88.31 169 PRO A N 1
ATOM 1332 C CA . PRO A 1 169 ? 7.214 -3.355 -34.043 1.00 88.31 169 PRO A CA 1
ATOM 1333 C C . PRO A 1 169 ? 6.936 -4.850 -34.247 1.00 88.31 169 PRO A C 1
ATOM 1335 O O . PRO A 1 169 ? 6.124 -5.422 -33.529 1.00 88.31 169 PRO A O 1
ATOM 1338 N N . GLY A 1 170 ? 7.637 -5.494 -35.188 1.00 92.00 170 GLY A N 1
ATOM 1339 C CA . GLY A 1 170 ? 7.525 -6.938 -35.408 1.00 92.00 170 GLY A CA 1
ATOM 1340 C C . GLY A 1 170 ? 8.040 -7.772 -34.230 1.00 92.00 170 GLY A C 1
ATOM 1341 O O . GLY A 1 170 ? 7.408 -8.759 -33.874 1.00 92.00 170 GLY A O 1
ATOM 1342 N N . LEU A 1 171 ? 9.135 -7.353 -33.581 1.00 91.44 171 LEU A N 1
ATOM 1343 C CA . LEU A 1 171 ? 9.640 -8.018 -32.375 1.00 91.44 171 LEU A CA 1
ATOM 1344 C C . LEU A 1 171 ? 8.718 -7.765 -31.179 1.00 91.44 171 LEU A C 1
ATOM 1346 O O . LEU A 1 171 ? 8.399 -8.700 -30.457 1.00 91.44 171 LEU A O 1
ATOM 1350 N N . ALA A 1 172 ? 8.235 -6.532 -31.004 1.00 92.06 172 ALA A N 1
ATOM 1351 C CA . ALA A 1 172 ? 7.285 -6.197 -29.942 1.00 92.06 172 ALA A CA 1
ATOM 1352 C C . ALA A 1 172 ? 5.989 -7.022 -30.020 1.00 92.06 172 ALA A C 1
ATOM 1354 O O . ALA A 1 172 ? 5.446 -7.407 -28.991 1.00 92.06 172 ALA A O 1
ATOM 1355 N N . GLN A 1 173 ? 5.501 -7.298 -31.235 1.00 93.06 173 GLN A N 1
ATOM 1356 C CA . GLN A 1 173 ? 4.336 -8.159 -31.457 1.00 93.06 173 GLN A CA 1
ATOM 1357 C C . GLN A 1 173 ? 4.648 -9.643 -31.239 1.00 93.06 173 GLN A C 1
ATOM 1359 O O . GLN A 1 173 ? 3.781 -10.375 -30.775 1.00 93.06 173 GLN A O 1
ATOM 1364 N N . ALA A 1 174 ? 5.862 -10.089 -31.575 1.00 94.62 174 ALA A N 1
ATOM 1365 C CA . ALA A 1 174 ? 6.280 -11.476 -31.388 1.00 94.62 174 ALA A CA 1
ATOM 1366 C C . ALA A 1 174 ? 6.560 -11.831 -29.916 1.00 94.62 174 ALA A C 1
ATOM 1368 O O . ALA A 1 174 ? 6.352 -12.976 -29.522 1.00 94.62 174 ALA A O 1
ATOM 1369 N N . PHE A 1 175 ? 7.004 -10.858 -29.112 1.00 96.12 175 PHE A N 1
ATOM 1370 C CA . PHE A 1 175 ? 7.413 -11.041 -27.714 1.00 96.12 175 PHE A CA 1
ATOM 1371 C C . PHE A 1 175 ? 6.706 -10.036 -26.782 1.00 96.12 175 PHE A C 1
ATOM 1373 O O . PHE A 1 175 ? 7.342 -9.140 -26.208 1.00 96.12 175 PHE A O 1
ATOM 1380 N N . PRO A 1 176 ? 5.368 -10.121 -26.661 1.00 95.56 176 PRO A N 1
ATOM 1381 C CA . PRO A 1 176 ? 4.583 -9.144 -25.914 1.00 95.56 176 PRO A CA 1
ATOM 1382 C C . PRO A 1 176 ? 4.838 -9.208 -24.400 1.00 95.56 176 PRO A C 1
ATOM 1384 O O . PRO A 1 176 ? 4.731 -8.180 -23.729 1.00 95.56 176 PRO A O 1
ATOM 1387 N N . MET A 1 177 ? 5.232 -10.365 -23.855 1.00 96.50 177 MET A N 1
ATOM 1388 C CA . MET A 1 177 ? 5.531 -10.500 -22.426 1.00 96.50 177 MET A CA 1
ATOM 1389 C C . MET A 1 177 ? 6.898 -9.924 -22.083 1.00 96.50 177 MET A C 1
ATOM 1391 O O . MET A 1 177 ? 7.019 -9.225 -21.077 1.00 96.50 177 MET A O 1
ATOM 1395 N N . ALA A 1 178 ? 7.896 -10.110 -22.950 1.00 96.31 178 ALA A N 1
ATOM 1396 C CA . ALA A 1 178 ? 9.172 -9.405 -22.832 1.00 96.31 178 ALA A CA 1
ATOM 1397 C C . ALA A 1 178 ? 8.962 -7.882 -22.819 1.00 96.31 178 ALA A C 1
ATOM 1399 O O . ALA A 1 178 ? 9.525 -7.176 -21.981 1.00 96.31 178 ALA A O 1
ATOM 1400 N N . MET A 1 179 ? 8.100 -7.370 -23.706 1.00 95.38 179 MET A N 1
ATOM 1401 C CA . MET A 1 179 ? 7.749 -5.950 -23.729 1.00 95.38 179 MET A CA 1
ATOM 1402 C C . MET A 1 179 ? 7.091 -5.504 -22.424 1.00 95.38 179 MET A C 1
ATOM 1404 O O . MET A 1 179 ? 7.477 -4.471 -21.877 1.00 95.38 179 MET A O 1
ATOM 1408 N N . LEU A 1 180 ? 6.113 -6.262 -21.925 1.00 95.62 180 LEU A N 1
ATOM 1409 C CA . LEU A 1 180 ? 5.407 -5.931 -20.692 1.00 95.62 180 LEU A CA 1
ATOM 1410 C C . LEU A 1 180 ? 6.357 -5.893 -19.488 1.00 95.62 180 LEU A C 1
ATOM 1412 O O . LEU A 1 180 ? 6.339 -4.913 -18.744 1.00 95.62 180 LEU A O 1
ATOM 1416 N N . LEU A 1 181 ? 7.211 -6.911 -19.334 1.00 96.19 181 LEU A N 1
ATOM 1417 C CA . LEU A 1 181 ? 8.214 -7.004 -18.269 1.00 96.19 181 LEU A CA 1
ATOM 1418 C C . LEU A 1 181 ? 9.120 -5.767 -18.256 1.00 96.19 181 LEU A C 1
ATOM 1420 O O . LEU A 1 181 ? 9.215 -5.079 -17.244 1.00 96.19 181 LEU A O 1
ATOM 1424 N N . LEU A 1 182 ? 9.725 -5.438 -19.401 1.00 94.88 182 LEU A N 1
ATOM 1425 C CA . LEU A 1 182 ? 10.652 -4.309 -19.523 1.00 94.88 182 LEU A CA 1
ATOM 1426 C C . LEU A 1 182 ? 9.952 -2.953 -19.345 1.00 94.88 182 LEU A C 1
ATOM 1428 O O . LEU A 1 182 ? 10.534 -2.012 -18.814 1.00 94.88 182 LEU A O 1
ATOM 1432 N N . GLN A 1 183 ? 8.696 -2.820 -19.784 1.00 93.38 183 GLN A N 1
ATOM 1433 C CA . GLN A 1 183 ? 7.923 -1.587 -19.600 1.00 93.38 183 GLN A CA 1
ATOM 1434 C C . GLN A 1 183 ? 7.458 -1.364 -18.165 1.00 93.38 183 GLN A C 1
ATOM 1436 O O . GLN A 1 183 ? 7.257 -0.214 -17.771 1.00 93.38 183 GLN A O 1
ATOM 1441 N N . ARG A 1 184 ? 7.260 -2.443 -17.409 1.00 94.50 184 ARG A N 1
ATOM 1442 C CA . ARG A 1 184 ? 6.671 -2.414 -16.070 1.00 94.50 184 ARG A CA 1
ATOM 1443 C C . ARG A 1 184 ? 7.659 -2.821 -14.979 1.00 94.50 184 ARG A C 1
ATOM 1445 O O . ARG A 1 184 ? 7.223 -3.054 -13.862 1.00 94.50 184 ARG A O 1
ATOM 1452 N N . ASP A 1 185 ? 8.960 -2.837 -15.263 1.00 93.62 185 ASP A N 1
ATOM 1453 C CA . ASP A 1 185 ? 10.031 -3.223 -14.329 1.00 93.62 185 ASP A CA 1
ATOM 1454 C C . ASP A 1 185 ? 9.928 -2.514 -12.962 1.00 93.62 185 ASP A C 1
ATOM 1456 O O . ASP A 1 185 ? 9.794 -3.161 -11.926 1.00 93.62 185 ASP A O 1
ATOM 1460 N N . ALA A 1 186 ? 9.855 -1.179 -12.956 1.00 90.81 186 ALA A N 1
ATOM 1461 C CA . ALA A 1 186 ? 9.725 -0.405 -11.716 1.00 90.81 186 ALA A CA 1
ATOM 1462 C C . ALA A 1 186 ? 8.398 -0.655 -10.969 1.00 90.81 186 ALA A C 1
ATOM 1464 O O . ALA A 1 186 ? 8.327 -0.563 -9.741 1.00 90.81 186 ALA A O 1
ATOM 1465 N N . ASP A 1 187 ? 7.324 -0.949 -11.704 1.00 92.69 187 ASP A N 1
ATOM 1466 C CA . ASP A 1 187 ? 6.030 -1.273 -11.109 1.00 92.69 187 ASP A CA 1
ATOM 1467 C C . ASP A 1 187 ? 6.031 -2.698 -10.530 1.00 92.69 187 ASP A C 1
ATOM 1469 O O . ASP A 1 187 ? 5.456 -2.917 -9.467 1.00 92.69 187 ASP A O 1
ATOM 1473 N N . LEU A 1 188 ? 6.724 -3.644 -11.172 1.00 94.69 188 LEU A N 1
ATOM 1474 C CA . LEU A 1 188 ? 6.949 -5.002 -10.673 1.00 94.69 188 LEU A CA 1
ATOM 1475 C C . LEU A 1 188 ? 7.782 -4.996 -9.385 1.00 94.69 188 LEU A C 1
ATOM 1477 O O . LEU A 1 188 ? 7.425 -5.673 -8.421 1.00 94.69 188 LEU A O 1
ATOM 1481 N N . ASP A 1 189 ? 8.832 -4.175 -9.325 1.00 93.06 189 ASP A N 1
ATOM 1482 C CA . ASP A 1 189 ? 9.594 -3.938 -8.095 1.00 93.06 189 ASP A CA 1
ATOM 1483 C C . ASP A 1 189 ? 8.690 -3.380 -6.989 1.00 93.06 189 ASP A C 1
ATOM 1485 O O . ASP A 1 189 ? 8.589 -3.946 -5.899 1.00 93.06 189 ASP A O 1
ATOM 1489 N N . THR A 1 190 ? 7.914 -2.339 -7.294 1.00 92.31 190 THR A N 1
ATOM 1490 C CA . THR A 1 190 ? 6.999 -1.734 -6.317 1.00 92.31 190 THR A CA 1
ATOM 1491 C C . THR A 1 190 ? 5.964 -2.741 -5.796 1.00 92.31 190 THR A C 1
ATOM 1493 O O . THR A 1 190 ? 5.806 -2.879 -4.580 1.00 92.31 190 THR A O 1
ATOM 1496 N N . VAL A 1 191 ? 5.279 -3.473 -6.682 1.00 95.31 191 VAL A N 1
ATOM 1497 C CA . VAL A 1 191 ? 4.212 -4.419 -6.307 1.00 95.31 191 VAL A CA 1
ATOM 1498 C C . VAL A 1 191 ? 4.743 -5.660 -5.584 1.00 95.31 191 VAL A C 1
ATOM 1500 O O . VAL A 1 191 ? 4.031 -6.214 -4.749 1.00 95.31 191 VAL A O 1
ATOM 1503 N N . SER A 1 192 ? 6.002 -6.056 -5.814 1.00 94.88 192 SER A N 1
ATOM 1504 C CA . SER A 1 192 ? 6.653 -7.164 -5.092 1.00 94.88 192 SER A CA 1
ATOM 1505 C C . SER A 1 192 ? 6.703 -6.956 -3.574 1.00 94.88 192 SER A C 1
ATOM 1507 O O . SER A 1 192 ? 6.873 -7.900 -2.801 1.00 94.88 192 SER A O 1
ATOM 1509 N N . ASN A 1 193 ? 6.520 -5.712 -3.124 1.00 95.44 193 ASN A N 1
ATOM 1510 C CA . ASN A 1 193 ? 6.475 -5.362 -1.714 1.00 95.44 193 ASN A CA 1
ATOM 1511 C C . ASN A 1 193 ? 5.078 -5.520 -1.089 1.00 95.44 193 ASN A C 1
ATOM 1513 O O . ASN A 1 193 ? 4.943 -5.318 0.117 1.00 95.44 193 ASN A O 1
ATOM 1517 N N . LEU A 1 194 ? 4.050 -5.915 -1.851 1.00 95.31 194 LEU A N 1
ATOM 1518 C CA . LEU A 1 194 ? 2.704 -6.151 -1.322 1.00 95.31 194 LEU A CA 1
ATOM 1519 C C . LEU A 1 194 ? 2.698 -7.238 -0.238 1.00 95.31 194 LEU A C 1
ATOM 1521 O O . LEU A 1 194 ? 2.170 -6.991 0.843 1.00 95.31 194 LEU A O 1
ATOM 1525 N N . ALA A 1 195 ? 3.330 -8.391 -0.483 1.00 94.44 195 ALA A N 1
ATOM 1526 C CA . ALA A 1 195 ? 3.453 -9.455 0.520 1.00 94.44 195 ALA A CA 1
ATOM 1527 C C . ALA A 1 195 ? 4.126 -8.953 1.819 1.00 94.44 195 ALA A C 1
ATOM 1529 O O . ALA A 1 195 ? 3.481 -8.999 2.866 1.00 94.44 195 ALA A O 1
ATOM 1530 N N . PRO A 1 196 ? 5.334 -8.350 1.775 1.00 94.38 196 PRO A N 1
ATOM 1531 C CA . PRO A 1 196 ? 5.962 -7.752 2.954 1.00 94.38 196 PRO A CA 1
ATOM 1532 C C . PRO A 1 196 ? 5.100 -6.728 3.705 1.00 94.38 196 PRO A C 1
ATOM 1534 O O . PRO A 1 196 ? 5.154 -6.664 4.932 1.00 94.38 196 PRO A O 1
ATOM 1537 N N . VAL A 1 197 ? 4.313 -5.912 2.994 1.00 94.81 197 VAL A N 1
ATOM 1538 C CA . VAL A 1 197 ? 3.407 -4.928 3.612 1.00 94.81 197 VAL A CA 1
ATOM 1539 C C . VAL A 1 197 ? 2.272 -5.623 4.365 1.00 94.81 197 VAL A C 1
ATOM 1541 O O . VAL A 1 197 ? 1.971 -5.235 5.497 1.00 94.81 197 VAL A O 1
ATOM 1544 N N . LEU A 1 198 ? 1.656 -6.645 3.766 1.00 93.38 198 LEU A N 1
ATOM 1545 C CA . LEU A 1 198 ? 0.599 -7.428 4.410 1.00 93.38 198 LEU A CA 1
ATOM 1546 C C . LEU A 1 198 ? 1.144 -8.198 5.622 1.00 93.38 198 LEU A C 1
ATOM 1548 O O . LEU A 1 198 ? 0.554 -8.128 6.700 1.00 93.38 198 LEU A O 1
ATOM 1552 N N . GLU A 1 199 ? 2.311 -8.832 5.483 1.00 94.06 199 GLU A N 1
ATOM 1553 C CA . GLU A 1 199 ? 3.001 -9.535 6.572 1.00 94.06 199 GLU A CA 1
ATOM 1554 C C . GLU A 1 199 ? 3.360 -8.594 7.727 1.00 94.06 199 GLU A C 1
ATOM 1556 O O . GLU A 1 199 ? 3.161 -8.940 8.892 1.00 94.06 199 GLU A O 1
ATOM 1561 N N . LEU A 1 200 ? 3.842 -7.378 7.437 1.00 94.88 200 LEU A N 1
ATOM 1562 C CA . LEU A 1 200 ? 4.127 -6.379 8.469 1.00 94.88 200 LEU A CA 1
ATOM 1563 C C . LEU A 1 200 ? 2.862 -6.002 9.246 1.00 94.88 200 LEU A C 1
ATOM 1565 O O . LEU A 1 200 ? 2.900 -5.869 10.468 1.00 94.88 200 LEU A O 1
ATOM 1569 N N . GLN A 1 201 ? 1.736 -5.822 8.563 1.00 92.94 201 GLN A N 1
ATOM 1570 C CA . GLN A 1 201 ? 0.484 -5.464 9.226 1.00 92.94 201 GLN A CA 1
ATOM 1571 C C . GLN A 1 201 ? -0.051 -6.605 10.079 1.00 92.94 201 GLN A C 1
ATOM 1573 O O . GLN A 1 201 ? -0.421 -6.371 11.228 1.00 92.94 201 GLN A O 1
ATOM 1578 N N . GLU A 1 202 ? -0.036 -7.834 9.567 1.00 92.19 202 GLU A N 1
ATOM 1579 C CA . GLU A 1 202 ? -0.407 -9.018 10.339 1.00 92.19 202 GLU A CA 1
ATOM 1580 C C . GLU A 1 202 ? 0.501 -9.175 11.568 1.00 92.19 202 GLU A C 1
ATOM 1582 O O . GLU A 1 202 ? 0.029 -9.427 12.680 1.00 92.19 202 GLU A O 1
ATOM 1587 N N . PHE A 1 203 ? 1.804 -8.950 11.397 1.00 93.94 203 PHE A N 1
ATOM 1588 C CA . PHE A 1 203 ? 2.779 -8.943 12.480 1.00 93.94 203 PHE A CA 1
ATOM 1589 C C . PHE A 1 203 ? 2.430 -7.909 13.558 1.00 93.94 203 PHE A C 1
ATOM 1591 O O . PHE A 1 203 ? 2.370 -8.247 14.744 1.00 93.94 203 PHE A O 1
ATOM 1598 N N . LEU A 1 204 ? 2.149 -6.662 13.169 1.00 94.38 204 LEU A N 1
ATOM 1599 C CA . LEU A 1 204 ? 1.771 -5.598 14.101 1.00 94.38 204 LEU A CA 1
ATOM 1600 C C . LEU A 1 204 ? 0.437 -5.895 14.794 1.00 94.38 204 LEU A C 1
ATOM 1602 O O . LEU A 1 204 ? 0.334 -5.727 16.010 1.00 94.38 204 LEU A O 1
ATOM 1606 N N . ILE A 1 205 ? -0.559 -6.397 14.059 1.00 91.25 205 ILE A N 1
ATOM 1607 C CA . ILE A 1 205 ? -1.850 -6.826 14.606 1.00 91.25 205 ILE A CA 1
ATOM 1608 C C . ILE A 1 205 ? -1.629 -7.903 15.673 1.00 91.25 205 ILE A C 1
ATOM 1610 O O . ILE A 1 205 ? -2.030 -7.712 16.820 1.00 91.25 205 ILE A O 1
ATOM 1614 N N . LYS A 1 206 ? -0.920 -8.992 15.356 1.00 91.06 206 LYS A N 1
ATOM 1615 C CA . LYS A 1 206 ? -0.653 -10.090 16.303 1.00 91.06 206 LYS A CA 1
ATOM 1616 C C . LYS A 1 206 ? 0.073 -9.624 17.566 1.00 91.06 206 LYS A C 1
ATOM 1618 O O . LYS A 1 206 ? -0.163 -10.159 18.649 1.00 91.06 206 LYS A O 1
ATOM 1623 N N . ARG A 1 207 ? 0.976 -8.646 17.445 1.00 92.88 207 ARG A N 1
ATOM 1624 C CA . ARG A 1 207 ? 1.826 -8.197 18.559 1.00 92.88 207 ARG A CA 1
ATOM 1625 C C . ARG A 1 207 ? 1.181 -7.123 19.425 1.00 92.88 207 ARG A C 1
ATOM 1627 O O . ARG A 1 207 ? 1.416 -7.139 20.635 1.00 92.88 207 ARG A O 1
ATOM 1634 N N . LEU A 1 208 ? 0.393 -6.226 18.834 1.00 93.44 208 LEU A N 1
ATOM 1635 C CA . LEU A 1 208 ? -0.041 -4.979 19.471 1.00 93.44 208 LEU A CA 1
ATOM 1636 C C . LEU A 1 208 ? -1.564 -4.862 19.646 1.00 93.44 208 LEU A C 1
ATOM 1638 O O . LEU A 1 208 ? -2.005 -4.054 20.469 1.00 93.44 208 LEU A O 1
ATOM 1642 N N . ARG A 1 209 ? -2.379 -5.642 18.916 1.00 89.62 209 ARG A N 1
ATOM 1643 C CA . ARG A 1 209 ? -3.852 -5.547 18.971 1.00 89.62 209 ARG A CA 1
ATOM 1644 C C . ARG A 1 209 ? -4.345 -5.699 20.405 1.00 89.62 209 ARG A C 1
ATOM 1646 O O . ARG A 1 209 ? -3.944 -6.622 21.114 1.00 89.62 209 ARG A O 1
ATOM 1653 N N . ARG A 1 210 ? -5.213 -4.775 20.830 1.00 85.62 210 ARG A N 1
ATOM 1654 C CA . ARG A 1 210 ? -5.772 -4.670 22.191 1.00 85.62 210 ARG A CA 1
ATOM 1655 C C . ARG A 1 210 ? -4.733 -4.536 23.315 1.00 85.62 210 ARG A C 1
ATOM 1657 O O . ARG A 1 210 ? -5.095 -4.684 24.475 1.00 85.62 210 ARG A O 1
ATOM 1664 N N . ARG A 1 211 ? -3.460 -4.260 23.010 1.00 87.75 211 ARG A N 1
ATOM 1665 C CA . ARG A 1 211 ? -2.383 -4.096 24.009 1.00 87.75 211 ARG A CA 1
ATOM 1666 C C . ARG A 1 211 ? -1.889 -2.664 24.126 1.00 87.75 211 ARG A C 1
ATOM 1668 O O . ARG A 1 211 ? -1.398 -2.283 25.181 1.00 87.75 211 ARG A O 1
ATOM 1675 N N . ILE A 1 212 ? -2.036 -1.883 23.061 1.00 90.06 212 ILE A N 1
ATOM 1676 C CA . ILE A 1 212 ? -1.676 -0.467 23.039 1.00 90.06 212 ILE A CA 1
ATOM 1677 C C . ILE A 1 212 ? -2.909 0.392 22.778 1.00 90.06 212 ILE A C 1
ATOM 1679 O O . ILE A 1 212 ? -3.818 0.012 22.036 1.00 90.06 212 ILE A O 1
ATOM 1683 N N . SER A 1 213 ? -2.939 1.559 23.403 1.00 88.50 213 SER A N 1
ATOM 1684 C CA . SER A 1 213 ? -3.898 2.620 23.103 1.00 88.50 213 SER A CA 1
ATOM 1685 C C . SER A 1 213 ? -3.473 3.422 21.872 1.00 88.50 213 SER A C 1
ATOM 1687 O O . SER A 1 213 ? -2.316 3.368 21.453 1.00 88.50 213 SER A O 1
ATOM 1689 N N . ARG A 1 214 ? -4.403 4.193 21.302 1.00 85.88 214 ARG A N 1
ATOM 1690 C CA . ARG A 1 214 ? -4.139 5.055 20.141 1.00 85.88 214 ARG A CA 1
ATOM 1691 C C . ARG A 1 214 ? -3.005 6.054 20.399 1.00 85.88 214 ARG A C 1
ATOM 1693 O O . ARG A 1 214 ? -2.090 6.139 19.590 1.00 85.88 214 ARG A O 1
ATOM 1700 N N . GLN A 1 215 ? -3.011 6.712 21.559 1.00 86.75 215 GLN A N 1
ATOM 1701 C CA . GLN A 1 215 ? -1.946 7.636 21.969 1.00 86.75 215 GLN A CA 1
ATOM 1702 C C . GLN A 1 215 ? -0.575 6.944 22.043 1.00 86.75 215 GLN A C 1
ATOM 1704 O O . GLN A 1 215 ? 0.409 7.444 21.509 1.00 86.75 215 GLN A O 1
ATOM 1709 N N . GLN A 1 216 ? -0.511 5.739 22.620 1.00 90.56 216 GLN A N 1
ATOM 1710 C CA . GLN A 1 216 ? 0.737 4.968 22.638 1.00 90.56 216 GLN A CA 1
ATOM 1711 C C . GLN A 1 216 ? 1.212 4.620 21.223 1.00 90.56 216 GLN A C 1
ATOM 1713 O O . GLN A 1 216 ? 2.406 4.662 20.960 1.00 90.56 216 GLN A O 1
ATOM 1718 N N . ALA A 1 217 ? 0.304 4.301 20.296 1.00 90.81 217 ALA A N 1
ATOM 1719 C CA . ALA A 1 217 ? 0.666 4.019 18.907 1.00 90.81 217 ALA A CA 1
ATOM 1720 C C . ALA A 1 217 ? 1.178 5.252 18.137 1.00 90.81 217 ALA A C 1
ATOM 1722 O O . ALA A 1 217 ? 1.932 5.081 17.178 1.00 90.81 217 ALA A O 1
ATOM 1723 N N . GLN A 1 218 ? 0.775 6.465 18.536 1.00 88.12 218 GLN A N 1
ATOM 1724 C CA . GLN A 1 218 ? 1.298 7.724 17.984 1.00 88.12 218 GLN A CA 1
ATOM 1725 C C . GLN A 1 218 ? 2.746 7.967 18.411 1.00 88.12 218 GLN A C 1
ATOM 1727 O O . GLN A 1 218 ? 3.565 8.401 17.605 1.00 88.12 218 GLN A O 1
ATOM 1732 N N . GLU A 1 219 ? 3.064 7.662 19.667 1.00 91.06 219 GLU A N 1
ATOM 1733 C CA . GLU A 1 219 ? 4.392 7.879 20.248 1.00 91.06 219 GLU A CA 1
ATOM 1734 C C . GLU A 1 219 ? 5.372 6.734 19.933 1.00 91.06 219 GLU A C 1
ATOM 1736 O O . GLU A 1 219 ? 6.586 6.936 19.886 1.00 91.06 219 GLU A O 1
ATOM 1741 N N . LEU A 1 220 ? 4.861 5.522 19.704 1.00 94.44 220 LEU A N 1
ATOM 1742 C CA . LEU A 1 220 ? 5.669 4.333 19.454 1.00 94.44 220 LEU A CA 1
ATOM 1743 C C . LEU A 1 220 ? 6.160 4.288 18.001 1.00 94.44 220 LEU A C 1
ATOM 1745 O O . LEU A 1 220 ? 5.374 4.341 17.055 1.00 94.44 220 LEU A O 1
ATOM 1749 N N . SER A 1 221 ? 7.469 4.120 17.818 1.00 95.62 221 SER A N 1
ATOM 1750 C CA . SER A 1 221 ? 8.082 3.883 16.509 1.00 95.62 221 SER A CA 1
ATOM 1751 C C . SER A 1 221 ? 8.184 2.391 16.186 1.00 95.62 221 SER A C 1
ATOM 1753 O O . SER A 1 221 ? 8.173 1.544 17.085 1.00 95.62 221 SER A O 1
ATOM 1755 N N . LEU A 1 222 ? 8.325 2.045 14.902 1.00 95.25 222 LEU A N 1
ATOM 1756 C CA . LEU A 1 222 ? 8.575 0.662 14.486 1.00 95.25 222 LEU A CA 1
ATOM 1757 C C . LEU A 1 222 ? 9.841 0.095 15.144 1.00 95.25 222 LEU A C 1
ATOM 1759 O O . LEU A 1 222 ? 9.818 -1.034 15.622 1.00 95.25 222 LEU A O 1
ATOM 1763 N N . GLY A 1 223 ? 10.914 0.883 15.253 1.00 95.88 223 GLY A N 1
ATOM 1764 C CA . GLY A 1 223 ? 12.127 0.500 15.980 1.00 95.88 223 GLY A CA 1
ATOM 1765 C C . GLY A 1 223 ? 11.859 0.216 17.461 1.00 95.88 223 GLY A C 1
ATOM 1766 O O . GLY A 1 223 ? 12.359 -0.771 18.000 1.00 95.88 223 GLY A O 1
ATOM 1767 N N . GLY A 1 224 ? 10.998 1.015 18.099 1.00 96.06 224 GLY A N 1
ATOM 1768 C CA . GLY A 1 224 ? 10.517 0.765 19.458 1.00 96.06 224 GLY A CA 1
ATOM 1769 C C . GLY A 1 224 ? 9.780 -0.571 19.579 1.00 96.06 224 GLY A C 1
ATOM 1770 O O . GLY A 1 224 ? 10.067 -1.343 20.493 1.00 96.06 224 GLY A O 1
ATOM 1771 N N . VAL A 1 225 ? 8.911 -0.907 18.618 1.00 95.31 225 VAL A N 1
ATOM 1772 C CA . VAL A 1 225 ? 8.240 -2.220 18.570 1.00 95.31 225 VAL A CA 1
ATOM 1773 C C . VAL A 1 225 ? 9.255 -3.350 18.459 1.00 95.31 225 VAL A C 1
ATOM 1775 O O . VAL A 1 225 ? 9.167 -4.309 19.225 1.00 95.31 225 VAL A O 1
ATOM 1778 N N . LEU A 1 226 ? 10.229 -3.231 17.550 1.00 95.31 226 LEU A N 1
ATOM 1779 C CA . LEU A 1 226 ? 11.270 -4.244 17.352 1.00 95.31 226 LEU A CA 1
ATOM 1780 C C . LEU A 1 226 ? 12.095 -4.492 18.622 1.00 95.31 226 LEU A C 1
ATOM 1782 O O . LEU A 1 226 ? 12.512 -5.619 18.864 1.00 95.31 226 LEU A O 1
ATOM 1786 N N . GLN A 1 227 ? 12.317 -3.465 19.442 1.00 95.06 227 GLN A N 1
ATOM 1787 C CA . GLN A 1 227 ? 13.062 -3.591 20.696 1.00 95.06 227 GLN A CA 1
ATOM 1788 C C . GLN A 1 227 ? 12.211 -4.148 21.846 1.00 95.06 227 GLN A C 1
ATOM 1790 O O . GLN A 1 227 ? 12.718 -4.904 22.670 1.00 95.06 227 GLN A O 1
ATOM 1795 N N . GLN A 1 228 ? 10.932 -3.770 21.923 1.00 93.44 228 GLN A N 1
ATOM 1796 C CA . GLN A 1 228 ? 10.083 -4.027 23.093 1.00 93.44 228 GLN A CA 1
ATOM 1797 C C . GLN A 1 228 ? 9.196 -5.273 22.962 1.00 93.44 228 GLN A C 1
ATOM 1799 O O . GLN A 1 228 ? 8.811 -5.862 23.972 1.00 93.44 228 GLN A O 1
ATOM 1804 N N . HIS A 1 229 ? 8.840 -5.678 21.740 1.00 89.38 229 HIS A N 1
ATOM 1805 C CA . HIS A 1 229 ? 7.774 -6.663 21.499 1.00 89.38 229 HIS A CA 1
ATOM 1806 C C . HIS A 1 229 ? 8.191 -7.860 20.631 1.00 89.38 229 HIS A C 1
ATOM 1808 O O . HIS A 1 229 ? 7.365 -8.740 20.349 1.00 89.38 229 HIS A O 1
ATOM 1814 N N . VAL A 1 230 ? 9.457 -7.918 20.214 1.00 92.25 230 VAL A N 1
ATOM 1815 C CA . VAL A 1 230 ? 9.976 -8.904 19.256 1.00 92.25 230 VAL A CA 1
ATOM 1816 C C . VAL A 1 230 ? 11.138 -9.666 19.874 1.00 92.25 230 VAL A C 1
ATOM 1818 O O . VAL A 1 230 ? 11.971 -9.088 20.570 1.00 92.25 230 VAL A O 1
ATOM 1821 N N . GLN A 1 231 ? 11.195 -10.979 19.646 1.00 93.00 231 GLN A N 1
ATOM 1822 C CA . GLN A 1 231 ? 12.311 -11.775 20.149 1.00 93.00 231 GLN A CA 1
ATOM 1823 C C . GLN A 1 231 ? 13.593 -11.430 19.377 1.00 93.00 231 GLN A C 1
ATOM 1825 O O . GLN A 1 231 ? 13.515 -11.238 18.163 1.00 93.00 231 GLN A O 1
ATOM 1830 N N . PRO A 1 232 ? 14.782 -11.418 20.014 1.00 93.69 232 PRO A N 1
ATOM 1831 C CA . PRO A 1 232 ? 16.034 -11.059 19.340 1.00 93.69 232 PRO A CA 1
ATOM 1832 C C . PRO A 1 232 ? 16.323 -11.848 18.051 1.00 93.69 232 PRO A C 1
ATOM 1834 O O . PRO A 1 232 ? 16.910 -11.304 17.119 1.00 93.69 232 PRO A O 1
ATOM 1837 N N . SER A 1 233 ? 15.879 -13.106 17.973 1.00 94.81 233 SER A N 1
ATOM 1838 C CA . SER A 1 233 ? 15.996 -13.967 16.787 1.00 94.81 233 SER A CA 1
ATOM 1839 C C . SER A 1 233 ? 15.100 -13.544 15.615 1.00 94.81 233 SER A C 1
ATOM 1841 O O . SER A 1 233 ? 15.457 -13.785 14.466 1.00 94.81 233 SER A O 1
ATOM 1843 N N . GLU A 1 234 ? 13.958 -12.907 15.880 1.00 94.12 234 GLU A N 1
ATOM 1844 C CA . GLU A 1 234 ? 12.971 -12.479 14.876 1.00 94.12 234 GLU A CA 1
ATOM 1845 C C . GLU A 1 234 ? 13.249 -11.058 14.350 1.00 94.12 234 GLU A C 1
ATOM 1847 O O . GLU A 1 234 ? 12.759 -10.678 13.284 1.00 94.12 234 GLU A O 1
ATOM 1852 N N . VAL A 1 235 ? 14.057 -10.266 15.070 1.00 94.56 235 VAL A N 1
ATOM 1853 C CA . VAL A 1 235 ? 14.366 -8.865 14.729 1.00 94.56 235 VAL A CA 1
ATOM 1854 C C . VAL A 1 235 ? 14.906 -8.693 13.301 1.00 94.56 235 VAL A C 1
ATOM 1856 O O . VAL A 1 235 ? 14.438 -7.776 12.624 1.00 94.56 235 VAL A O 1
ATOM 1859 N N . PRO A 1 236 ? 15.846 -9.517 12.787 1.00 95.56 236 PRO A N 1
ATOM 1860 C CA . PRO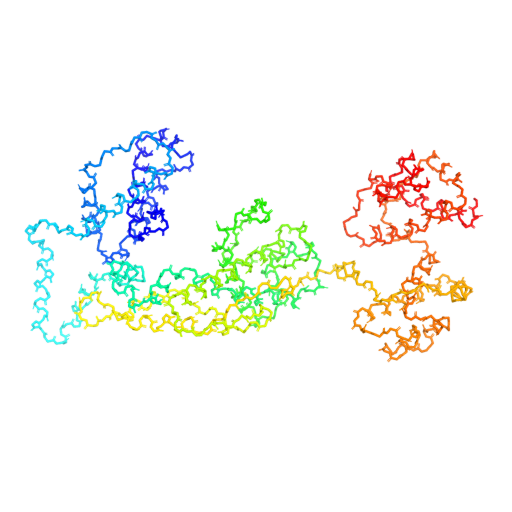 A 1 236 ? 16.348 -9.351 11.421 1.00 95.56 236 PRO A CA 1
ATOM 1861 C C . PRO A 1 236 ? 15.253 -9.486 10.356 1.00 95.56 236 PRO A C 1
ATOM 1863 O O . PRO A 1 236 ? 15.215 -8.692 9.418 1.00 95.56 236 PRO A O 1
ATOM 1866 N N . TYR A 1 237 ? 14.344 -10.449 10.531 1.00 95.19 237 TYR A N 1
ATOM 1867 C CA . TYR A 1 237 ? 13.218 -10.670 9.625 1.00 95.19 237 TYR A CA 1
ATOM 1868 C C . TYR A 1 237 ? 12.224 -9.504 9.686 1.00 95.19 237 TYR A C 1
ATOM 1870 O O . TYR A 1 237 ? 11.939 -8.887 8.660 1.00 95.19 237 TYR A O 1
ATOM 1878 N N . ALA A 1 238 ? 11.789 -9.113 10.889 1.00 94.75 238 ALA A N 1
ATOM 1879 C CA . ALA A 1 238 ? 10.854 -8.003 11.065 1.00 94.75 238 ALA A CA 1
ATOM 1880 C C . ALA A 1 238 ? 11.429 -6.669 10.551 1.00 94.75 238 ALA A C 1
ATOM 1882 O O . ALA A 1 238 ? 10.729 -5.897 9.898 1.00 94.75 238 ALA A O 1
ATOM 1883 N N . ARG A 1 239 ? 12.730 -6.420 10.747 1.00 95.50 239 ARG A N 1
ATOM 1884 C CA . ARG A 1 239 ? 13.433 -5.268 10.159 1.00 95.50 239 ARG A CA 1
ATOM 1885 C C . ARG A 1 239 ? 13.424 -5.306 8.628 1.00 95.50 239 ARG A C 1
ATOM 1887 O O . ARG A 1 239 ? 13.304 -4.258 7.995 1.00 95.50 239 ARG A O 1
ATOM 1894 N N . GLY A 1 240 ? 13.543 -6.492 8.031 1.00 94.25 240 GLY A N 1
ATOM 1895 C CA . GLY A 1 240 ? 13.396 -6.692 6.589 1.00 94.25 240 GLY A CA 1
ATOM 1896 C C . GLY A 1 240 ? 12.016 -6.266 6.080 1.00 94.25 240 GLY A C 1
ATOM 1897 O O . GLY A 1 240 ? 11.942 -5.502 5.116 1.00 94.25 240 GLY A O 1
ATOM 1898 N N . LEU A 1 241 ? 10.946 -6.679 6.772 1.00 94.69 241 LEU A N 1
ATOM 1899 C CA . LEU A 1 241 ? 9.570 -6.273 6.455 1.00 94.69 241 LEU A CA 1
ATOM 1900 C C . LEU A 1 241 ? 9.398 -4.754 6.533 1.00 94.69 241 LEU A C 1
ATOM 1902 O O . LEU A 1 241 ? 8.896 -4.145 5.593 1.00 94.69 241 LEU A O 1
ATOM 1906 N N . VAL A 1 242 ? 9.881 -4.134 7.615 1.00 95.19 242 VAL A N 1
ATOM 1907 C CA . VAL A 1 242 ? 9.817 -2.677 7.817 1.00 95.19 242 VAL A CA 1
ATOM 1908 C C . VAL A 1 242 ? 10.489 -1.926 6.669 1.00 95.19 242 VAL A C 1
ATOM 1910 O O . VAL A 1 242 ? 9.885 -1.030 6.084 1.00 95.19 242 VAL A O 1
ATOM 1913 N N . ARG A 1 243 ? 11.712 -2.314 6.290 1.00 93.94 243 ARG A N 1
ATOM 1914 C CA . ARG A 1 243 ? 12.438 -1.658 5.191 1.00 93.94 243 ARG A CA 1
ATOM 1915 C C . ARG A 1 243 ? 11.701 -1.775 3.862 1.00 93.94 243 ARG A C 1
ATOM 1917 O O . ARG A 1 243 ? 11.572 -0.776 3.160 1.00 93.94 243 ARG A O 1
ATOM 1924 N N . ARG A 1 244 ? 11.201 -2.968 3.529 1.00 92.31 244 ARG A N 1
ATOM 1925 C CA . ARG A 1 244 ? 10.440 -3.200 2.291 1.00 92.31 244 ARG A CA 1
ATOM 1926 C C . ARG A 1 244 ? 9.130 -2.418 2.268 1.00 92.31 244 ARG A C 1
ATOM 1928 O O . ARG A 1 244 ? 8.811 -1.791 1.264 1.00 92.31 244 ARG A O 1
ATOM 1935 N N . ALA A 1 245 ? 8.416 -2.372 3.386 1.00 93.12 245 ALA A N 1
ATOM 1936 C CA . ALA A 1 245 ? 7.179 -1.614 3.497 1.00 93.12 245 ALA A CA 1
ATOM 1937 C C . ALA A 1 245 ? 7.421 -0.099 3.360 1.00 93.12 245 ALA A C 1
ATOM 1939 O O . ALA A 1 245 ? 6.728 0.571 2.594 1.00 93.12 245 ALA A O 1
ATOM 1940 N N . CYS A 1 246 ? 8.440 0.450 4.031 1.00 93.06 246 CYS A N 1
ATOM 1941 C CA . CYS A 1 246 ? 8.836 1.855 3.881 1.00 93.06 246 CYS A CA 1
ATOM 1942 C C . CYS A 1 246 ? 9.298 2.180 2.455 1.00 93.06 246 CYS A C 1
ATOM 1944 O O . CYS A 1 246 ? 8.972 3.248 1.937 1.00 93.06 246 CYS A O 1
ATOM 1946 N N . HIS A 1 247 ? 10.023 1.264 1.810 1.00 91.00 247 HIS A N 1
ATOM 1947 C CA . HIS A 1 247 ? 10.409 1.398 0.409 1.00 91.00 247 HIS A CA 1
ATOM 1948 C C . HIS A 1 247 ? 9.178 1.472 -0.505 1.00 91.00 247 HIS A C 1
ATOM 1950 O O . HIS A 1 247 ? 9.060 2.416 -1.286 1.00 91.00 247 HIS A O 1
ATOM 1956 N N . ALA A 1 248 ? 8.217 0.559 -0.332 1.00 92.56 248 ALA A N 1
ATOM 1957 C CA . ALA A 1 248 ? 6.954 0.567 -1.067 1.00 92.56 248 ALA A CA 1
ATOM 1958 C C . ALA A 1 248 ? 6.188 1.877 -0.859 1.00 92.56 248 ALA A C 1
ATOM 1960 O O . ALA A 1 248 ? 5.772 2.514 -1.822 1.00 92.56 248 ALA A O 1
ATOM 1961 N N . TRP A 1 249 ? 6.067 2.334 0.390 1.00 92.56 249 TRP A N 1
ATOM 1962 C CA . TRP A 1 249 ? 5.441 3.618 0.692 1.00 92.56 249 TRP A CA 1
ATOM 1963 C C . TRP A 1 249 ? 6.114 4.771 -0.053 1.00 92.56 249 TRP A C 1
ATOM 1965 O O . TRP A 1 249 ? 5.437 5.578 -0.681 1.00 92.56 249 TRP A O 1
ATOM 1975 N N . ASN A 1 250 ? 7.444 4.835 -0.036 1.00 91.50 250 ASN A N 1
ATOM 1976 C CA . ASN A 1 250 ? 8.193 5.902 -0.695 1.00 91.50 250 ASN A CA 1
ATOM 1977 C C . ASN A 1 250 ? 8.093 5.857 -2.228 1.00 91.50 250 ASN A C 1
ATOM 1979 O O . ASN A 1 250 ? 8.170 6.907 -2.866 1.00 91.50 250 ASN A O 1
ATOM 1983 N N . ALA A 1 251 ? 7.878 4.681 -2.819 1.00 89.38 251 ALA A N 1
ATOM 1984 C CA . ALA A 1 251 ? 7.583 4.537 -4.244 1.00 89.38 251 ALA A CA 1
ATOM 1985 C C . ALA A 1 251 ? 6.157 5.005 -4.598 1.00 89.38 251 ALA A C 1
ATOM 1987 O O . ALA A 1 251 ? 5.923 5.567 -5.672 1.00 89.38 251 ALA A O 1
ATOM 1988 N N . VAL A 1 252 ? 5.207 4.805 -3.680 1.00 89.19 252 VAL A N 1
ATOM 1989 C CA . VAL A 1 252 ? 3.779 5.098 -3.869 1.00 89.19 252 VAL A CA 1
ATOM 1990 C C . VAL A 1 252 ? 3.418 6.541 -3.523 1.00 89.19 252 VAL A C 1
ATOM 1992 O O . VAL A 1 252 ? 2.605 7.143 -4.222 1.00 89.19 252 VAL A O 1
ATOM 1995 N N . VAL A 1 253 ? 4.037 7.133 -2.500 1.00 87.81 253 VAL A N 1
ATOM 1996 C CA . VAL A 1 253 ? 3.660 8.449 -1.961 1.00 87.81 253 VAL A CA 1
ATOM 1997 C C . VAL A 1 253 ? 3.616 9.573 -3.006 1.00 87.81 253 VAL A C 1
ATOM 1999 O O . VAL A 1 253 ? 2.652 10.334 -2.982 1.00 87.81 253 VAL A O 1
ATOM 2002 N N . PRO A 1 254 ? 4.520 9.665 -4.010 1.00 85.06 254 PRO A N 1
ATOM 2003 C CA . PRO A 1 254 ? 4.425 10.716 -5.027 1.00 85.06 254 PRO A CA 1
ATOM 2004 C C . PRO A 1 254 ? 3.192 10.569 -5.937 1.00 85.06 254 PRO A C 1
ATOM 2006 O O . PRO A 1 254 ? 2.821 11.509 -6.644 1.00 85.06 254 PRO A O 1
ATOM 2009 N N . ARG A 1 255 ? 2.579 9.377 -5.954 1.00 83.19 255 ARG A N 1
ATOM 2010 C CA . ARG A 1 255 ? 1.406 9.018 -6.760 1.00 83.19 255 ARG A CA 1
ATOM 2011 C C . ARG A 1 255 ? 0.091 9.159 -5.974 1.00 83.19 255 ARG A C 1
ATOM 2013 O O . ARG A 1 255 ? -0.968 9.200 -6.596 1.00 83.19 255 ARG A O 1
ATOM 2020 N N . VAL A 1 256 ? 0.139 9.275 -4.643 1.00 80.12 256 VAL A N 1
ATOM 2021 C CA . VAL A 1 256 ? -1.036 9.432 -3.767 1.00 80.12 256 VAL A CA 1
ATOM 2022 C C . VAL A 1 256 ? -1.237 10.912 -3.458 1.00 80.12 256 VAL A C 1
ATOM 2024 O O . VAL A 1 256 ? -0.665 11.449 -2.520 1.00 80.12 256 VAL A O 1
ATOM 2027 N N . GLN A 1 257 ? -2.034 11.586 -4.290 1.00 71.38 257 GLN A N 1
ATOM 2028 C CA . GLN A 1 257 ? -2.316 13.023 -4.137 1.00 71.38 257 GLN A CA 1
ATOM 2029 C C . GLN A 1 257 ? -3.664 13.302 -3.456 1.00 71.38 257 GLN A C 1
ATOM 2031 O O . GLN A 1 257 ? -3.835 14.356 -2.850 1.00 71.38 257 GLN A O 1
ATOM 2036 N N . HIS A 1 258 ? -4.622 12.374 -3.563 1.00 65.06 258 HIS A N 1
ATOM 2037 C CA . HIS A 1 258 ? -5.987 12.545 -3.062 1.00 65.06 258 HIS A CA 1
ATOM 2038 C C . HIS A 1 258 ? -6.536 11.234 -2.480 1.00 65.06 258 HIS A C 1
ATOM 2040 O O . HIS A 1 258 ? -6.258 10.159 -3.015 1.00 65.06 258 HIS A O 1
ATOM 2046 N N . TYR A 1 259 ? -7.367 11.336 -1.442 1.00 65.06 259 TYR A N 1
ATOM 2047 C CA . TYR A 1 259 ? -8.225 10.270 -0.918 1.00 65.06 259 TYR A CA 1
ATOM 2048 C C . TYR A 1 259 ? -9.636 10.829 -0.752 1.00 65.06 259 TYR A C 1
ATOM 2050 O O . TYR A 1 259 ? -9.787 11.902 -0.180 1.00 65.06 259 TYR A O 1
ATOM 2058 N N . GLU A 1 260 ? -10.653 10.161 -1.306 1.00 64.38 260 GLU A N 1
ATOM 2059 C CA . GLU A 1 260 ? -12.055 10.629 -1.253 1.00 64.38 260 GLU A CA 1
ATOM 2060 C C . GLU A 1 260 ? -12.226 12.108 -1.647 1.00 64.38 260 GLU A C 1
ATOM 2062 O O . GLU A 1 260 ? -12.951 12.879 -1.024 1.00 64.38 260 GLU A O 1
ATOM 2067 N N . CYS A 1 261 ? -11.506 12.519 -2.697 1.00 60.12 261 CYS A N 1
ATOM 2068 C CA . CYS A 1 261 ? -11.459 13.899 -3.193 1.00 60.12 261 CYS A CA 1
ATOM 2069 C C . CYS A 1 261 ? -10.840 14.934 -2.230 1.00 60.12 261 CYS A C 1
ATOM 2071 O O . CYS A 1 261 ? -10.805 16.115 -2.572 1.00 60.12 261 CYS A O 1
ATOM 2073 N N . GLN A 1 262 ? -10.294 14.523 -1.086 1.00 60.50 262 GLN A N 1
ATOM 2074 C CA . GLN A 1 262 ? -9.519 15.383 -0.196 1.00 60.50 262 GLN A CA 1
ATOM 2075 C C . GLN A 1 262 ? -8.021 15.268 -0.512 1.00 60.50 262 GLN A C 1
ATOM 2077 O O . GLN A 1 262 ? -7.523 14.155 -0.711 1.00 60.50 262 GLN A O 1
ATOM 2082 N N . PRO A 1 263 ? -7.281 16.389 -0.587 1.00 67.75 263 PRO A N 1
ATOM 2083 C CA . PRO A 1 263 ? -5.832 16.342 -0.710 1.00 67.75 263 PRO A CA 1
ATOM 2084 C C . PRO A 1 263 ? -5.241 15.735 0.565 1.00 67.75 263 PRO A C 1
ATOM 2086 O O . PRO A 1 263 ? -5.595 16.141 1.671 1.00 67.75 263 PRO A O 1
ATOM 2089 N N . VAL A 1 264 ? -4.332 14.774 0.413 1.00 69.69 264 VAL A N 1
ATOM 2090 C CA . VAL A 1 264 ? -3.631 14.173 1.554 1.00 69.69 264 VAL A CA 1
ATOM 2091 C C . VAL A 1 264 ? -2.180 14.631 1.500 1.00 69.69 264 VAL A C 1
ATOM 2093 O O . VAL A 1 264 ? -1.445 14.275 0.581 1.00 69.69 264 VAL A O 1
ATOM 2096 N N . GLU A 1 265 ? -1.754 15.443 2.467 1.00 72.94 265 GLU A N 1
ATOM 2097 C CA . GLU A 1 265 ? -0.337 15.768 2.629 1.00 72.94 265 GLU A CA 1
ATOM 2098 C C . GLU A 1 265 ? 0.346 14.627 3.375 1.00 72.94 265 GLU A C 1
ATOM 2100 O O . GLU A 1 265 ? 0.199 14.469 4.588 1.00 72.94 265 GLU A O 1
ATOM 2105 N N . VAL A 1 266 ? 1.070 13.796 2.625 1.00 73.81 266 VAL A N 1
ATOM 2106 C CA . VAL A 1 266 ? 1.672 12.580 3.165 1.00 73.81 266 VAL A CA 1
ATOM 2107 C C . VAL A 1 266 ? 3.193 12.630 3.033 1.00 73.81 266 VAL A C 1
ATOM 2109 O O . VAL A 1 266 ? 3.706 12.653 1.913 1.00 73.81 266 VAL A O 1
ATOM 2112 N N . PRO A 1 267 ? 3.952 12.665 4.144 1.00 82.62 267 PRO A N 1
ATOM 2113 C CA . PRO A 1 267 ? 5.401 12.702 4.081 1.00 82.62 267 PRO A CA 1
ATOM 2114 C C . PRO A 1 267 ? 5.978 11.333 3.676 1.00 82.62 267 PRO A C 1
ATOM 2116 O O . PRO A 1 267 ? 5.370 10.285 3.939 1.00 82.62 267 PRO A O 1
ATOM 2119 N N . PRO A 1 268 ? 7.183 11.313 3.080 1.00 85.06 268 PRO A N 1
ATOM 2120 C CA . PRO A 1 268 ? 7.927 10.076 2.889 1.00 85.06 268 PRO A CA 1
ATOM 2121 C C . PRO A 1 268 ? 8.297 9.448 4.242 1.00 85.06 268 PRO A C 1
ATOM 2123 O O . PRO A 1 268 ? 8.432 10.128 5.263 1.00 85.06 268 PRO A O 1
ATOM 2126 N N . MET A 1 269 ? 8.477 8.131 4.243 1.00 88.19 269 MET A N 1
ATOM 2127 C CA . MET A 1 269 ? 8.976 7.375 5.387 1.00 88.19 269 MET A CA 1
ATOM 2128 C C . MET A 1 269 ? 10.508 7.455 5.469 1.00 88.19 269 MET A C 1
ATOM 2130 O O . MET A 1 269 ? 11.171 7.532 4.427 1.00 88.19 269 MET A O 1
ATOM 2134 N N . PRO A 1 270 ? 11.088 7.378 6.682 1.00 87.69 270 PRO A N 1
ATOM 2135 C CA . PRO A 1 270 ? 12.530 7.240 6.870 1.00 87.69 270 PRO A CA 1
ATOM 2136 C C . PRO A 1 270 ? 13.099 6.059 6.071 1.00 87.69 270 PRO A C 1
ATOM 2138 O O . PRO A 1 270 ? 12.458 5.014 5.968 1.00 87.69 270 PRO A O 1
ATOM 2141 N N . GLN A 1 271 ? 14.306 6.207 5.515 1.00 83.00 271 GLN A N 1
ATOM 2142 C CA . GLN A 1 271 ? 14.937 5.146 4.712 1.00 83.00 271 GLN A CA 1
ATOM 2143 C C . GLN A 1 271 ? 15.280 3.893 5.532 1.00 83.00 271 GLN A C 1
ATOM 2145 O O . GLN A 1 271 ? 15.227 2.781 5.015 1.00 83.00 271 GLN A O 1
ATOM 2150 N N . ASP A 1 272 ? 15.632 4.063 6.805 1.00 83.94 272 ASP A N 1
ATOM 2151 C CA . ASP A 1 272 ? 15.879 2.966 7.742 1.00 83.94 272 ASP A CA 1
ATOM 2152 C C . ASP A 1 272 ? 14.582 2.298 8.227 1.00 83.94 272 ASP A C 1
ATOM 2154 O O . ASP A 1 272 ? 14.615 1.162 8.703 1.00 83.94 272 ASP A O 1
ATOM 2158 N N . GLY A 1 273 ? 13.452 2.997 8.090 1.00 86.94 273 GLY A N 1
ATOM 2159 C CA . GLY A 1 273 ? 12.099 2.589 8.458 1.00 86.94 273 GLY A CA 1
ATOM 2160 C C . GLY A 1 273 ? 11.826 2.534 9.965 1.00 86.94 273 GLY A C 1
ATOM 2161 O O . GLY A 1 273 ? 10.691 2.739 10.387 1.00 86.94 273 GLY A O 1
ATOM 2162 N N . GLU A 1 274 ? 12.847 2.328 10.799 1.00 90.69 274 GLU A N 1
ATOM 2163 C CA . GLU A 1 274 ? 12.703 2.181 12.255 1.00 90.69 274 GLU A CA 1
ATOM 2164 C C . GLU A 1 274 ? 12.164 3.443 12.946 1.00 90.69 274 GLU A C 1
ATOM 2166 O O . GLU A 1 274 ? 11.457 3.337 13.949 1.00 90.69 274 GLU A O 1
ATOM 2171 N N . GLY A 1 275 ? 12.433 4.630 12.398 1.00 91.31 275 GLY A N 1
ATOM 2172 C CA . GLY A 1 275 ? 11.891 5.891 12.907 1.00 91.31 275 GLY A CA 1
ATOM 2173 C C . GLY A 1 275 ? 10.415 6.140 12.571 1.00 91.31 275 GLY A C 1
ATOM 2174 O O . GLY A 1 275 ? 9.851 7.126 13.041 1.00 91.31 275 GLY A O 1
ATOM 2175 N N . ALA A 1 276 ? 9.775 5.301 11.749 1.00 90.38 276 ALA A N 1
ATOM 2176 C CA . ALA A 1 276 ? 8.390 5.525 11.343 1.00 90.38 276 ALA A CA 1
ATOM 2177 C C . ALA A 1 276 ? 7.409 5.274 12.511 1.00 90.38 276 ALA A C 1
ATOM 2179 O O . ALA A 1 276 ? 7.538 4.252 13.195 1.00 90.38 276 ALA A O 1
ATOM 2180 N N . PRO A 1 277 ? 6.404 6.149 12.725 1.00 89.81 277 PRO A N 1
ATOM 2181 C CA . PRO A 1 277 ? 5.358 5.924 13.721 1.00 89.81 277 PRO A CA 1
ATOM 2182 C C . PRO A 1 277 ? 4.559 4.656 13.425 1.00 89.81 277 PRO A C 1
ATOM 2184 O O . PRO A 1 277 ? 4.141 4.435 12.285 1.00 89.81 277 PRO A O 1
ATOM 2187 N N . VAL A 1 278 ? 4.293 3.852 14.455 1.00 92.88 278 VAL A N 1
ATOM 2188 C CA . VAL A 1 278 ? 3.524 2.603 14.343 1.00 92.88 278 VAL A CA 1
ATOM 2189 C C . VAL A 1 278 ? 2.117 2.871 13.841 1.00 92.88 278 VAL A C 1
ATOM 2191 O O . VAL A 1 278 ? 1.642 2.126 12.991 1.00 92.88 278 VAL A O 1
ATOM 2194 N N . LEU A 1 279 ? 1.466 3.943 14.309 1.00 90.19 279 LEU A N 1
ATOM 2195 C CA . LEU A 1 279 ? 0.090 4.270 13.930 1.00 90.19 279 LEU A CA 1
ATOM 2196 C C . LEU A 1 279 ? -0.130 4.305 12.408 1.00 90.19 279 LEU A C 1
ATOM 2198 O O . LEU A 1 279 ? -1.173 3.860 11.943 1.00 90.19 279 LEU A O 1
ATOM 2202 N N . ARG A 1 280 ? 0.865 4.741 11.624 1.00 89.69 280 ARG A N 1
ATOM 2203 C CA . ARG A 1 280 ? 0.775 4.798 10.150 1.00 89.69 280 ARG A CA 1
ATOM 2204 C C . ARG A 1 280 ? 0.675 3.425 9.484 1.00 89.69 280 ARG A C 1
ATOM 2206 O O . ARG A 1 280 ? 0.268 3.312 8.331 1.00 89.69 280 ARG A O 1
ATOM 2213 N N . TRP A 1 281 ? 1.051 2.382 10.212 1.00 91.62 281 TRP A N 1
ATOM 2214 C CA . TRP A 1 281 ? 1.017 0.993 9.773 1.00 91.62 281 TRP A CA 1
ATOM 2215 C C . TRP A 1 281 ? -0.185 0.227 10.333 1.00 91.62 281 TRP A C 1
ATOM 2217 O O . TRP A 1 281 ? -0.395 -0.928 9.968 1.00 91.62 281 TRP A O 1
ATOM 2227 N N . LEU A 1 282 ? -0.990 0.860 11.194 1.00 89.62 282 LEU A N 1
ATOM 2228 C CA . LEU A 1 282 ? -2.178 0.270 11.799 1.00 89.62 282 LEU A CA 1
ATOM 2229 C C . LEU A 1 282 ? -3.436 0.788 11.105 1.00 89.62 282 LEU A C 1
ATOM 2231 O O . LEU A 1 282 ? -3.713 1.985 11.091 1.00 89.62 282 LEU A O 1
ATOM 2235 N N . ARG A 1 283 ? -4.237 -0.130 10.565 1.00 82.88 283 ARG A N 1
ATOM 2236 C CA . ARG A 1 283 ? -5.517 0.210 9.935 1.00 82.88 283 ARG A CA 1
ATOM 2237 C C . ARG A 1 283 ? -6.583 0.360 11.017 1.00 82.88 283 ARG A C 1
ATOM 2239 O O . ARG A 1 283 ? -6.968 -0.639 11.616 1.00 82.88 283 ARG A O 1
ATOM 2246 N N . SER A 1 284 ? -7.065 1.570 11.282 1.00 74.75 284 SER A N 1
ATOM 2247 C CA . SER A 1 284 ? -8.182 1.779 12.213 1.00 74.75 284 SER A CA 1
ATOM 2248 C C . SER A 1 284 ? -9.514 1.761 11.454 1.00 74.75 284 SER A C 1
ATOM 2250 O O . SER A 1 284 ? -9.566 2.293 10.350 1.00 74.75 284 SER A O 1
ATOM 2252 N N . PRO A 1 285 ? -10.595 1.188 12.015 1.00 64.50 285 PRO A N 1
ATOM 2253 C CA . PRO A 1 285 ? -11.933 1.298 11.428 1.00 64.50 285 PRO A CA 1
ATOM 2254 C C . PRO A 1 285 ? -12.534 2.704 11.592 1.00 64.50 285 PRO A C 1
ATOM 2256 O O . PRO A 1 285 ? -13.548 3.017 10.979 1.00 64.50 285 PRO A O 1
ATOM 2259 N N . ARG A 1 286 ? -11.930 3.538 12.446 1.00 65.31 286 ARG A N 1
ATOM 2260 C CA . ARG A 1 286 ? -12.281 4.945 12.620 1.00 65.31 286 ARG A CA 1
ATOM 2261 C C . ARG A 1 286 ? -11.394 5.781 11.704 1.00 65.31 286 ARG A C 1
ATOM 2263 O O . ARG A 1 286 ? -10.226 6.006 12.031 1.00 65.31 286 ARG A O 1
ATOM 2270 N N . GLU A 1 287 ? -11.948 6.194 10.567 1.00 60.81 287 GLU A N 1
ATOM 2271 C CA . GLU A 1 287 ? -11.295 7.032 9.542 1.00 60.81 287 GLU A CA 1
ATOM 2272 C C . GLU A 1 287 ? -10.975 8.457 10.038 1.00 60.81 287 GLU A C 1
ATOM 2274 O O . GLU A 1 287 ? -10.352 9.253 9.345 1.00 60.81 287 GLU A O 1
ATOM 2279 N N . ASP A 1 288 ? -11.336 8.758 11.282 1.00 62.44 288 ASP A N 1
ATOM 2280 C CA . ASP A 1 288 ? -11.201 10.040 11.965 1.00 62.44 288 ASP A CA 1
ATOM 2281 C C . ASP A 1 288 ? -9.732 10.480 12.168 1.00 62.44 288 ASP A C 1
ATOM 2283 O O . ASP A 1 288 ? -9.477 11.618 12.559 1.00 62.44 288 ASP A O 1
ATOM 2287 N N . SER A 1 289 ? -8.748 9.601 11.918 1.00 68.81 289 SER A N 1
ATOM 2288 C CA . SER A 1 289 ? -7.322 9.951 11.944 1.00 68.81 289 SER A CA 1
ATOM 2289 C C . SER A 1 289 ? -6.674 9.762 10.567 1.00 68.81 289 SER A C 1
ATOM 2291 O O . SER A 1 289 ? -6.572 8.620 10.099 1.00 68.81 289 SER A O 1
ATOM 2293 N N . PRO A 1 290 ? -6.120 10.832 9.959 1.00 72.88 290 PRO A N 1
ATOM 2294 C CA . PRO A 1 290 ? -5.462 10.746 8.656 1.00 72.88 290 PRO A CA 1
ATOM 2295 C C . PRO A 1 290 ? -4.240 9.819 8.678 1.00 72.88 290 PRO A C 1
ATOM 2297 O O . PRO A 1 290 ? -3.870 9.256 7.654 1.00 72.88 290 PRO A O 1
ATOM 2300 N N . GLU A 1 291 ? -3.623 9.611 9.844 1.00 75.06 291 GLU A N 1
ATOM 2301 C CA . GLU A 1 291 ? -2.445 8.754 10.011 1.00 75.06 291 GLU A CA 1
ATOM 2302 C C . GLU A 1 291 ? -2.784 7.275 9.799 1.00 75.06 291 GLU A C 1
ATOM 2304 O O . GLU A 1 291 ? -2.002 6.540 9.200 1.00 75.06 291 GLU A O 1
ATOM 2309 N N . SER A 1 292 ? -3.981 6.848 10.213 1.00 72.12 292 SER A N 1
ATOM 2310 C CA . SER A 1 292 ? -4.455 5.468 10.041 1.00 72.12 292 SER A CA 1
ATOM 2311 C C . SER A 1 292 ? -4.804 5.104 8.588 1.00 72.12 292 SER A C 1
ATOM 2313 O O . SER A 1 292 ? -4.910 3.922 8.252 1.00 72.12 292 SER A O 1
ATOM 2315 N N . LEU A 1 293 ? -4.913 6.104 7.701 1.00 81.19 293 LEU A N 1
ATOM 2316 C CA . LEU A 1 293 ? -5.187 5.903 6.276 1.00 81.19 293 LEU A CA 1
ATOM 2317 C C . LEU A 1 293 ? -3.957 5.425 5.495 1.00 81.19 293 LEU A C 1
ATOM 2319 O O . LEU A 1 293 ? -4.111 4.871 4.413 1.00 81.19 293 LEU A O 1
ATOM 2323 N N . TYR A 1 294 ? -2.738 5.595 6.010 1.00 87.19 294 TYR A N 1
ATOM 2324 C CA . TYR A 1 294 ? -1.501 5.358 5.250 1.00 87.19 294 TYR A CA 1
ATOM 2325 C C . TYR A 1 294 ? -1.375 3.890 4.835 1.00 87.19 294 TYR A C 1
ATOM 2327 O O . TYR A 1 294 ? -1.235 3.567 3.657 1.00 87.19 294 TYR A O 1
ATOM 2335 N N . ALA A 1 295 ? -1.500 2.990 5.808 1.00 88.50 295 ALA A N 1
ATOM 2336 C CA . ALA A 1 295 ? -1.531 1.550 5.596 1.00 88.50 295 ALA A CA 1
ATOM 2337 C C . ALA A 1 295 ? -2.644 1.110 4.630 1.00 88.50 295 ALA A C 1
ATOM 2339 O O . ALA A 1 295 ? -2.433 0.205 3.821 1.00 88.50 295 ALA A O 1
ATOM 2340 N N . LEU A 1 296 ? -3.821 1.739 4.706 1.00 86.50 296 LEU A N 1
ATOM 2341 C CA . LEU A 1 296 ? -4.947 1.445 3.821 1.00 86.50 296 LEU A CA 1
ATOM 2342 C C . LEU A 1 296 ? -4.661 1.898 2.385 1.00 86.50 296 LEU A C 1
ATOM 2344 O O . LEU A 1 296 ? -4.819 1.110 1.454 1.00 86.50 296 LEU A O 1
ATOM 2348 N N . LEU A 1 297 ? -4.207 3.140 2.218 1.00 87.25 297 LEU A N 1
ATOM 2349 C CA . LEU A 1 297 ? -3.842 3.744 0.939 1.00 87.25 297 LEU A CA 1
ATOM 2350 C C . LEU A 1 297 ? -2.756 2.939 0.235 1.00 87.25 297 LEU A C 1
ATOM 2352 O O . LEU A 1 297 ? -2.898 2.628 -0.945 1.00 87.25 297 LEU A O 1
ATOM 2356 N N . LEU A 1 298 ? -1.707 2.562 0.969 1.00 91.12 298 LEU A N 1
ATOM 2357 C CA . LEU A 1 298 ? -0.618 1.755 0.437 1.00 91.12 298 LEU A CA 1
ATOM 2358 C C . LEU A 1 298 ? -1.132 0.426 -0.108 1.00 91.12 298 LEU A C 1
ATOM 2360 O O . LEU A 1 298 ? -0.847 0.077 -1.249 1.00 91.12 298 LEU A O 1
ATOM 2364 N N . VAL A 1 299 ? -1.908 -0.305 0.695 1.00 91.69 299 VAL A N 1
ATOM 2365 C CA . VAL A 1 299 ? -2.404 -1.625 0.299 1.00 91.69 299 VAL A CA 1
ATOM 2366 C C . VAL A 1 299 ? -3.371 -1.517 -0.871 1.00 91.69 299 VAL A C 1
ATOM 2368 O O . VAL A 1 299 ? -3.200 -2.246 -1.840 1.00 91.69 299 VAL A O 1
ATOM 2371 N N . ARG A 1 300 ? -4.329 -0.581 -0.844 1.00 89.38 300 ARG A N 1
ATOM 2372 C CA . ARG A 1 300 ? -5.248 -0.362 -1.973 1.00 89.38 300 ARG A CA 1
ATOM 2373 C C . ARG A 1 300 ? -4.503 -0.029 -3.257 1.00 89.38 300 ARG A C 1
ATOM 2375 O O . ARG A 1 300 ? -4.809 -0.590 -4.304 1.00 89.38 300 ARG A O 1
ATOM 2382 N N . TRP A 1 301 ? -3.504 0.845 -3.174 1.00 91.25 301 TRP A N 1
ATOM 2383 C CA . TRP A 1 301 ? -2.712 1.223 -4.335 1.00 91.25 301 TRP A CA 1
ATOM 2384 C C . TRP A 1 301 ? -1.909 0.040 -4.887 1.00 91.25 301 TRP A C 1
ATOM 2386 O O . TRP A 1 301 ? -1.921 -0.198 -6.092 1.00 91.25 301 TRP A O 1
ATOM 2396 N N . LEU A 1 302 ? -1.256 -0.742 -4.021 1.00 93.75 302 LEU A N 1
ATOM 2397 C CA . LEU A 1 302 ? -0.496 -1.927 -4.431 1.00 93.75 302 LEU A CA 1
ATOM 2398 C C . LEU A 1 302 ? -1.407 -3.017 -5.012 1.00 93.75 302 LEU A C 1
ATOM 2400 O O . LEU A 1 302 ? -1.049 -3.628 -6.013 1.00 93.75 302 LEU A O 1
ATOM 2404 N N . VAL A 1 303 ? -2.597 -3.222 -4.444 1.00 93.88 303 VAL A N 1
ATOM 2405 C CA . VAL A 1 303 ? -3.624 -4.136 -4.973 1.00 93.88 303 VAL A CA 1
ATOM 2406 C C . VAL A 1 303 ? -4.111 -3.680 -6.346 1.00 93.88 303 VAL A C 1
ATOM 2408 O O . VAL A 1 303 ? -4.241 -4.492 -7.261 1.00 93.88 303 VAL A O 1
ATOM 2411 N N . GLN A 1 304 ? -4.348 -2.380 -6.523 1.00 93.12 304 GLN A N 1
ATOM 2412 C CA . GLN A 1 304 ? -4.719 -1.829 -7.821 1.00 93.12 304 GLN A CA 1
ATOM 2413 C C . GLN A 1 304 ? -3.601 -2.037 -8.846 1.00 93.12 304 GLN A C 1
ATOM 2415 O O . GLN A 1 304 ? -3.866 -2.540 -9.936 1.00 93.12 304 GLN A O 1
ATOM 2420 N N . LEU A 1 305 ? -2.352 -1.726 -8.482 1.00 94.44 305 LEU A N 1
ATOM 2421 C CA . LEU A 1 305 ? -1.201 -1.935 -9.355 1.00 94.44 305 LEU A CA 1
ATOM 2422 C C . LEU A 1 305 ? -1.048 -3.410 -9.747 1.00 94.44 305 LEU A C 1
ATOM 2424 O O . LEU A 1 305 ? -0.843 -3.718 -10.920 1.00 94.44 305 LEU A O 1
ATOM 2428 N N . HIS A 1 306 ? -1.185 -4.310 -8.774 1.00 95.44 306 HIS A N 1
ATOM 2429 C CA . HIS A 1 306 ? -1.176 -5.756 -8.972 1.00 95.44 306 HIS A CA 1
ATOM 2430 C C . HIS A 1 306 ? -2.222 -6.181 -10.001 1.00 95.44 306 HIS A C 1
ATOM 2432 O O . HIS A 1 306 ? -1.900 -6.831 -10.994 1.00 95.44 306 HIS A O 1
ATOM 2438 N N . ASN A 1 307 ? -3.467 -5.752 -9.814 1.00 95.25 307 ASN A N 1
ATOM 2439 C CA . ASN A 1 307 ? -4.568 -6.084 -10.712 1.00 95.25 307 ASN A CA 1
ATOM 2440 C C . ASN A 1 307 ? -4.395 -5.494 -12.115 1.00 95.25 307 ASN A C 1
ATOM 2442 O O . ASN A 1 307 ? -4.773 -6.132 -13.099 1.00 95.25 307 ASN A O 1
ATOM 2446 N N . ASP A 1 308 ? -3.816 -4.301 -12.230 1.00 94.88 308 ASP A N 1
ATOM 2447 C CA . ASP A 1 308 ? -3.520 -3.683 -13.520 1.00 94.88 308 ASP A CA 1
ATOM 2448 C C . ASP A 1 308 ? -2.406 -4.437 -14.264 1.00 94.88 308 ASP A C 1
ATOM 2450 O O . ASP A 1 308 ? -2.495 -4.617 -15.479 1.00 94.88 308 ASP A O 1
ATOM 2454 N N . LEU A 1 309 ? -1.389 -4.942 -13.557 1.00 95.75 309 LEU A N 1
ATOM 2455 C CA . LEU A 1 309 ? -0.343 -5.794 -14.136 1.00 95.75 309 LEU A CA 1
ATOM 2456 C C . LEU A 1 309 ? -0.893 -7.149 -14.590 1.00 95.75 309 LEU A C 1
ATOM 2458 O O . LEU A 1 309 ? -0.602 -7.575 -15.706 1.00 95.75 309 LEU A O 1
ATOM 2462 N N . VAL A 1 310 ? -1.731 -7.795 -13.775 1.00 94.75 310 VAL A N 1
ATOM 2463 C CA . VAL A 1 310 ? -2.411 -9.050 -14.143 1.00 94.75 310 VAL A CA 1
ATOM 2464 C C . VAL A 1 310 ? -3.278 -8.857 -15.389 1.00 94.75 310 VAL A C 1
ATOM 2466 O O . VAL A 1 310 ? -3.248 -9.690 -16.294 1.00 94.75 310 VAL A O 1
ATOM 2469 N N . ARG A 1 311 ? -4.015 -7.742 -15.475 1.00 94.44 311 ARG A N 1
ATOM 2470 C CA . ARG A 1 311 ? -4.825 -7.407 -16.656 1.00 94.44 311 ARG A CA 1
ATOM 2471 C C . ARG A 1 311 ? -3.960 -7.167 -17.890 1.00 94.44 311 ARG A C 1
ATOM 2473 O O . ARG A 1 311 ? -4.256 -7.719 -18.942 1.00 94.44 311 ARG A O 1
ATOM 2480 N N . SER A 1 312 ? -2.869 -6.418 -17.739 1.00 94.88 312 SER A N 1
ATOM 2481 C CA . SER A 1 312 ? -1.922 -6.155 -18.831 1.00 94.88 312 SER A CA 1
ATOM 2482 C C . SER A 1 312 ? -1.300 -7.449 -19.369 1.00 94.88 312 SER A C 1
ATOM 2484 O O . SER A 1 312 ? -1.117 -7.589 -20.573 1.00 94.88 312 SER A O 1
ATOM 2486 N N . ALA A 1 313 ? -1.015 -8.419 -18.495 1.00 94.56 313 ALA A N 1
ATOM 2487 C CA . ALA A 1 313 ? -0.516 -9.733 -18.897 1.00 94.56 313 ALA A CA 1
ATOM 2488 C C . ALA A 1 313 ? -1.569 -10.554 -19.650 1.00 94.56 313 ALA A C 1
ATOM 2490 O O . ALA A 1 313 ? -1.258 -11.143 -20.680 1.00 94.56 313 ALA A O 1
ATOM 2491 N N . ALA A 1 314 ? -2.825 -10.542 -19.193 1.00 92.56 314 ALA A N 1
ATOM 2492 C CA . ALA A 1 314 ? -3.924 -11.199 -19.903 1.00 92.56 314 ALA A CA 1
ATOM 2493 C C . ALA A 1 314 ? -4.167 -10.586 -21.297 1.00 92.56 314 ALA A C 1
ATOM 2495 O O . ALA A 1 314 ? -4.455 -11.304 -22.250 1.00 92.56 314 ALA A O 1
ATOM 2496 N N . GLU A 1 315 ? -4.008 -9.267 -21.439 1.00 93.12 315 GLU A N 1
ATOM 2497 C CA . GLU A 1 315 ? -4.070 -8.578 -22.735 1.00 93.12 315 GLU A CA 1
ATOM 2498 C C . GLU A 1 315 ? -2.883 -8.937 -23.645 1.00 93.12 315 GLU A C 1
ATOM 2500 O O . GLU A 1 315 ? -3.055 -9.076 -24.857 1.00 93.12 315 GLU A O 1
ATOM 2505 N N . ALA A 1 316 ? -1.690 -9.124 -23.072 1.00 92.06 316 ALA A N 1
ATOM 2506 C CA . ALA A 1 316 ? -0.490 -9.553 -23.790 1.00 92.06 316 ALA A CA 1
ATOM 2507 C C . ALA A 1 316 ? -0.521 -11.042 -24.200 1.00 92.06 316 ALA A C 1
ATOM 2509 O O . ALA A 1 316 ? 0.166 -11.423 -25.149 1.00 92.06 316 ALA A O 1
ATOM 2510 N N . GLN A 1 317 ? -1.318 -11.877 -23.520 1.00 89.56 317 GLN A N 1
ATOM 2511 C CA . GLN A 1 317 ? -1.454 -13.319 -23.767 1.00 89.56 317 GLN A CA 1
ATOM 2512 C C . GLN A 1 317 ? -2.929 -13.766 -23.789 1.00 89.56 317 GLN A C 1
ATOM 2514 O O . GLN A 1 317 ? -3.389 -14.445 -22.869 1.00 89.56 317 GLN A O 1
ATOM 2519 N N . PRO A 1 318 ? -3.684 -13.458 -24.857 1.00 79.50 318 PRO A N 1
ATOM 2520 C CA . PRO A 1 318 ? -5.120 -13.741 -24.915 1.00 79.50 318 PRO A CA 1
ATOM 2521 C C . PRO A 1 318 ? -5.475 -15.239 -24.948 1.00 79.50 318 PRO A C 1
ATOM 2523 O O . PRO A 1 318 ? -6.640 -15.590 -24.778 1.00 79.50 318 PRO A O 1
ATOM 2526 N N . GLU A 1 319 ? -4.500 -16.122 -25.190 1.00 81.94 319 GLU A N 1
ATOM 2527 C CA . GLU A 1 319 ? -4.699 -17.578 -25.230 1.00 81.94 319 GLU A CA 1
ATOM 2528 C C . GLU A 1 319 ? -4.672 -18.240 -23.838 1.00 81.94 319 GLU A C 1
ATOM 2530 O O . GLU A 1 319 ? -5.076 -19.398 -23.710 1.00 81.94 319 GLU A O 1
ATOM 2535 N N . GLU A 1 320 ? -4.228 -17.539 -22.785 1.00 78.44 320 GLU A N 1
ATOM 2536 C CA . GLU A 1 320 ? -4.268 -18.075 -21.420 1.00 78.44 320 GLU A CA 1
ATOM 2537 C C . GLU A 1 320 ? -5.686 -17.999 -20.823 1.00 78.44 320 GLU A C 1
ATOM 2539 O O . GLU A 1 320 ? -6.402 -17.012 -21.017 1.00 78.44 320 GLU A O 1
ATOM 2544 N N . PRO A 1 321 ? -6.123 -19.023 -20.064 1.00 75.00 321 PRO A N 1
ATOM 2545 C CA . PRO A 1 321 ? -7.410 -18.985 -19.384 1.00 75.00 321 PRO A CA 1
ATOM 2546 C C . PRO A 1 321 ? -7.483 -17.804 -18.411 1.00 75.00 321 PRO A C 1
ATOM 2548 O O . PRO A 1 321 ? -6.494 -17.430 -17.777 1.00 75.00 321 PRO A O 1
ATOM 2551 N N . ALA A 1 322 ? -8.687 -17.244 -18.262 1.00 74.38 322 ALA A N 1
ATOM 2552 C CA . ALA A 1 322 ? -8.934 -16.149 -17.334 1.00 74.38 322 ALA A CA 1
ATOM 2553 C C . ALA A 1 322 ? -8.431 -16.512 -15.929 1.00 74.38 322 ALA A C 1
ATOM 2555 O O . ALA A 1 322 ? -8.850 -17.509 -15.334 1.00 74.38 322 ALA A O 1
ATOM 2556 N N . ARG A 1 323 ? -7.519 -15.690 -15.408 1.00 80.00 323 ARG A N 1
ATOM 2557 C CA . ARG A 1 323 ? -6.920 -15.890 -14.088 1.00 80.00 323 ARG A CA 1
ATOM 2558 C C . ARG A 1 323 ? -7.997 -15.754 -13.019 1.00 80.00 323 ARG A C 1
ATOM 2560 O O . ARG A 1 323 ? -8.789 -14.813 -13.035 1.00 80.00 323 ARG A O 1
ATOM 2567 N N . THR A 1 324 ? -8.035 -16.707 -12.092 1.00 85.00 324 THR A N 1
ATOM 2568 C CA . THR A 1 324 ? -8.983 -16.691 -10.974 1.00 85.00 324 THR A CA 1
ATOM 2569 C C . THR A 1 324 ? -8.743 -15.468 -10.095 1.00 85.00 324 THR A C 1
ATOM 2571 O O . THR A 1 324 ? -7.598 -15.053 -9.929 1.00 85.00 324 THR A O 1
ATOM 2574 N N . ALA A 1 325 ? -9.804 -14.910 -9.515 1.00 89.56 325 ALA A N 1
ATOM 2575 C CA . ALA A 1 325 ? -9.682 -13.886 -8.485 1.00 89.56 325 ALA A CA 1
ATOM 2576 C C . ALA A 1 325 ? -9.618 -14.537 -7.092 1.00 89.56 325 ALA A C 1
ATOM 2578 O O . ALA A 1 325 ? -10.262 -15.558 -6.851 1.00 89.56 325 ALA A O 1
ATOM 2579 N N . CYS A 1 326 ? -8.840 -13.956 -6.188 1.00 90.62 326 CYS A N 1
ATOM 2580 C CA . CYS A 1 326 ? -8.588 -14.449 -4.838 1.00 90.62 326 CYS A CA 1
ATOM 2581 C C . CYS A 1 326 ? -8.811 -13.313 -3.817 1.00 90.62 326 CYS A C 1
ATOM 2583 O O . CYS A 1 326 ? -8.576 -12.140 -4.113 1.00 90.62 326 CYS A O 1
ATOM 2585 N N . SER A 1 327 ? -9.312 -13.645 -2.622 1.00 90.31 327 SER A N 1
ATOM 2586 C CA . SER A 1 327 ? -9.434 -12.674 -1.522 1.00 90.31 327 SER A CA 1
ATOM 2587 C C . SER A 1 327 ? -8.048 -12.311 -0.995 1.00 90.31 327 SER A C 1
ATOM 2589 O O . SER A 1 327 ? -7.202 -13.193 -0.850 1.00 90.31 327 SER A O 1
ATOM 2591 N N . ILE A 1 328 ? -7.831 -11.042 -0.642 1.00 89.12 328 ILE A N 1
ATOM 2592 C CA . ILE A 1 328 ? -6.567 -10.589 -0.042 1.00 89.12 328 ILE A CA 1
ATOM 2593 C C . ILE A 1 328 ? -6.270 -11.267 1.306 1.00 89.12 328 ILE A C 1
ATOM 2595 O O . ILE A 1 328 ? -5.107 -11.457 1.641 1.00 89.12 328 ILE A O 1
ATOM 2599 N N . SER A 1 329 ? -7.297 -11.690 2.052 1.00 85.19 329 SER A N 1
ATOM 2600 C CA . SER A 1 329 ? -7.128 -12.440 3.309 1.00 85.19 329 SER A CA 1
ATOM 2601 C C . SER A 1 329 ? -6.636 -13.876 3.102 1.00 85.19 329 SER A C 1
ATOM 2603 O O . SER A 1 329 ? -6.025 -14.460 3.992 1.00 85.19 329 SER A O 1
ATOM 2605 N N . GLY A 1 330 ? -6.925 -14.453 1.933 1.00 84.38 330 GLY A N 1
ATOM 2606 C CA . GLY A 1 330 ? -6.634 -15.846 1.593 1.00 84.38 330 GLY A CA 1
ATOM 2607 C C . GLY A 1 330 ? -5.576 -16.006 0.506 1.00 84.38 330 GLY A C 1
ATOM 2608 O O . GLY A 1 330 ? -5.391 -17.118 0.011 1.00 84.38 330 GLY A O 1
ATOM 2609 N N . VAL A 1 331 ? -4.922 -14.918 0.089 1.00 90.19 331 VAL A N 1
ATOM 2610 C CA . VAL A 1 331 ? -3.905 -14.971 -0.961 1.00 90.19 331 VAL A CA 1
ATOM 2611 C C . VAL A 1 331 ? -2.624 -15.588 -0.408 1.00 90.19 331 VAL A C 1
ATOM 2613 O O . VAL A 1 331 ? -2.086 -15.160 0.610 1.00 90.19 331 VAL A O 1
ATOM 2616 N N . SER A 1 332 ? -2.129 -16.620 -1.084 1.00 90.56 332 SER A N 1
ATOM 2617 C CA . SER A 1 332 ? -0.811 -17.180 -0.790 1.00 90.56 332 SER A CA 1
ATOM 2618 C C . SER A 1 332 ? 0.290 -16.319 -1.406 1.00 90.56 332 SER A C 1
ATOM 2620 O O . SER A 1 332 ? 0.104 -15.680 -2.436 1.00 90.56 332 SER A O 1
ATOM 2622 N N . GLU A 1 333 ? 1.488 -16.345 -0.831 1.00 90.56 333 GLU A N 1
ATOM 2623 C CA . GLU A 1 333 ? 2.621 -15.585 -1.371 1.00 90.56 333 GLU A CA 1
ATOM 2624 C C . GLU A 1 333 ? 2.971 -15.987 -2.821 1.00 90.56 333 GLU A C 1
ATOM 2626 O O . GLU A 1 333 ? 3.369 -15.151 -3.624 1.00 90.56 333 GLU A O 1
ATOM 2631 N N . ALA A 1 334 ? 2.753 -17.254 -3.197 1.00 90.31 334 ALA A N 1
ATOM 2632 C CA . ALA A 1 334 ? 2.970 -17.751 -4.561 1.00 90.31 334 ALA A CA 1
ATOM 2633 C C . ALA A 1 334 ? 2.000 -17.155 -5.601 1.00 90.31 334 ALA A C 1
ATOM 2635 O O . ALA A 1 334 ? 2.267 -17.212 -6.802 1.00 90.31 334 ALA A O 1
ATOM 2636 N N . GLN A 1 335 ? 0.879 -16.606 -5.135 1.00 93.56 335 GLN A N 1
ATOM 2637 C CA . GLN A 1 335 ? -0.135 -15.940 -5.945 1.00 93.56 335 GLN A CA 1
ATOM 2638 C C . GLN A 1 335 ? 0.108 -14.432 -6.104 1.00 93.56 335 GLN A C 1
ATOM 2640 O O . GLN A 1 335 ? -0.625 -13.767 -6.841 1.00 93.56 335 GLN A O 1
ATOM 2645 N N . LEU A 1 336 ? 1.117 -13.892 -5.417 1.00 95.25 336 LEU A N 1
ATOM 2646 C CA . LEU A 1 336 ? 1.555 -12.507 -5.526 1.00 95.25 336 LEU A CA 1
ATOM 2647 C C . LEU A 1 336 ? 2.769 -12.395 -6.453 1.00 95.25 336 LEU A C 1
ATOM 2649 O O . LEU A 1 336 ? 3.498 -13.363 -6.668 1.00 95.25 336 LEU A O 1
ATOM 2653 N N . PHE A 1 337 ? 2.998 -11.204 -7.011 1.00 94.81 337 PHE A N 1
ATOM 2654 C CA . PHE A 1 337 ? 4.197 -10.961 -7.809 1.00 94.81 337 PHE A CA 1
ATOM 2655 C C . PHE A 1 337 ? 5.453 -11.120 -6.951 1.00 94.81 337 PHE A C 1
ATOM 2657 O O . PHE A 1 337 ? 5.648 -10.402 -5.969 1.00 94.81 337 PHE A O 1
ATOM 2664 N N . ARG A 1 338 ? 6.336 -12.026 -7.370 1.00 91.69 338 ARG A N 1
ATOM 2665 C CA . ARG A 1 338 ? 7.686 -12.170 -6.829 1.00 91.69 338 ARG A CA 1
ATOM 2666 C C . ARG A 1 338 ? 8.662 -11.612 -7.848 1.00 91.69 338 ARG A C 1
ATOM 2668 O O . ARG A 1 338 ? 8.930 -12.234 -8.871 1.00 91.69 338 ARG A O 1
ATOM 2675 N N . TYR A 1 339 ? 9.154 -10.416 -7.566 1.00 93.38 339 TYR A N 1
ATOM 2676 C CA . TYR A 1 339 ? 10.103 -9.725 -8.420 1.00 93.38 339 TYR A CA 1
ATOM 2677 C C . TYR A 1 339 ? 11.249 -9.198 -7.569 1.00 93.38 339 TYR A C 1
ATOM 2679 O O . TYR A 1 339 ? 11.025 -8.640 -6.496 1.00 93.38 339 TYR A O 1
ATOM 2687 N N . GLU A 1 340 ? 12.478 -9.408 -8.024 1.00 91.56 340 GLU A N 1
ATOM 2688 C CA . GLU A 1 340 ? 13.649 -8.855 -7.357 1.00 91.56 340 GLU A CA 1
ATOM 2689 C C . GLU A 1 340 ? 14.155 -7.618 -8.105 1.00 91.56 340 GLU A C 1
ATOM 2691 O O . GLU A 1 340 ? 14.253 -7.656 -9.339 1.00 91.56 340 GLU A O 1
ATOM 2696 N N . PRO A 1 341 ? 14.566 -6.559 -7.386 1.00 88.94 341 PRO A N 1
ATOM 2697 C CA . PRO A 1 341 ? 15.221 -5.414 -7.999 1.00 88.94 341 PRO A CA 1
ATOM 2698 C C . PRO A 1 341 ? 16.392 -5.836 -8.899 1.00 88.94 341 PRO A C 1
ATOM 2700 O O . PRO A 1 341 ? 17.240 -6.654 -8.516 1.00 88.94 341 PRO A O 1
ATOM 2703 N N . GLY A 1 342 ? 16.435 -5.271 -10.107 1.00 90.38 342 GLY A N 1
ATOM 2704 C CA . GLY A 1 342 ? 17.473 -5.545 -11.104 1.00 90.38 342 GLY A CA 1
ATOM 2705 C C . GLY A 1 342 ? 17.315 -6.868 -11.860 1.00 90.38 342 GLY A C 1
ATOM 2706 O O . GLY A 1 342 ? 18.229 -7.251 -12.587 1.00 90.38 342 GLY A O 1
ATOM 2707 N N . THR A 1 343 ? 16.191 -7.583 -11.718 1.00 92.62 343 THR A N 1
ATOM 2708 C CA . THR A 1 343 ? 15.932 -8.812 -12.494 1.00 92.62 343 THR A CA 1
ATOM 2709 C C . THR A 1 343 ? 15.976 -8.549 -13.998 1.00 92.62 343 THR A C 1
ATOM 2711 O O . THR A 1 343 ? 16.626 -9.305 -14.715 1.00 92.62 343 THR A O 1
ATOM 2714 N N . ALA A 1 344 ? 15.369 -7.461 -14.480 1.00 93.25 344 ALA A N 1
ATOM 2715 C CA . ALA A 1 344 ? 15.411 -7.104 -15.896 1.00 93.25 344 ALA A CA 1
ATOM 2716 C C . ALA A 1 344 ? 16.840 -6.823 -16.397 1.00 93.25 344 ALA A C 1
ATOM 2718 O O . ALA A 1 344 ? 17.185 -7.228 -17.504 1.00 93.25 344 ALA A O 1
ATOM 2719 N N . ASP A 1 345 ? 17.692 -6.184 -15.589 1.00 92.38 345 ASP A N 1
ATOM 2720 C CA . ASP A 1 345 ? 19.089 -5.924 -15.963 1.00 92.38 345 ASP A CA 1
ATOM 2721 C C . ASP A 1 345 ? 19.930 -7.201 -16.002 1.00 92.38 345 ASP A C 1
ATOM 2723 O O . ASP A 1 345 ? 20.765 -7.363 -16.891 1.00 92.38 345 ASP A O 1
ATOM 2727 N N . ARG A 1 346 ? 19.704 -8.131 -15.066 1.00 93.44 346 ARG A N 1
ATOM 2728 C CA . ARG A 1 346 ? 20.336 -9.460 -15.107 1.00 93.44 346 ARG A CA 1
ATOM 2729 C C . ARG A 1 346 ? 19.896 -10.225 -16.350 1.00 93.44 346 ARG A C 1
ATOM 2731 O O . ARG A 1 346 ? 20.737 -10.719 -17.091 1.00 93.44 346 ARG A O 1
ATOM 2738 N N . LEU A 1 347 ? 18.597 -10.208 -16.640 1.00 93.31 347 LEU A N 1
ATOM 2739 C CA . LEU A 1 347 ? 18.042 -10.820 -17.842 1.00 93.31 347 LEU A CA 1
ATOM 2740 C C . LEU A 1 347 ? 18.622 -10.199 -19.122 1.00 93.31 347 LEU A C 1
ATOM 2742 O O . LEU A 1 347 ? 18.862 -10.918 -20.086 1.00 93.31 347 LEU A O 1
ATOM 2746 N N . ALA A 1 348 ? 18.910 -8.895 -19.128 1.00 90.38 348 ALA A N 1
ATOM 2747 C CA . ALA A 1 348 ? 19.573 -8.231 -20.249 1.00 90.38 348 ALA A CA 1
ATOM 2748 C C . ALA A 1 348 ? 21.000 -8.715 -20.494 1.00 90.38 348 ALA A C 1
ATOM 2750 O O . ALA A 1 348 ? 21.441 -8.792 -21.643 1.00 90.38 348 ALA A O 1
ATOM 2751 N N . GLN A 1 349 ? 21.718 -9.041 -19.424 1.00 89.12 349 GLN A N 1
ATOM 2752 C CA . GLN A 1 349 ? 23.061 -9.602 -19.508 1.00 89.12 349 GLN A CA 1
ATOM 2753 C C . GLN A 1 349 ? 23.013 -11.059 -19.973 1.00 89.12 349 GLN A C 1
ATOM 2755 O O . GLN A 1 349 ? 23.776 -11.428 -20.864 1.00 89.12 349 GLN A O 1
ATOM 2760 N N . ASP A 1 350 ? 22.083 -11.846 -19.432 1.00 89.25 350 ASP A N 1
ATOM 2761 C CA . ASP A 1 350 ? 21.934 -13.271 -19.738 1.00 89.25 350 ASP A CA 1
ATOM 2762 C C . ASP A 1 350 ? 21.408 -13.518 -21.160 1.00 89.25 350 ASP A C 1
ATOM 2764 O O . ASP A 1 350 ? 21.803 -14.479 -21.816 1.00 89.25 350 ASP A O 1
ATOM 2768 N N . ALA A 1 351 ? 20.539 -12.640 -21.668 1.00 89.12 351 ALA A N 1
ATOM 2769 C CA . ALA A 1 351 ? 19.958 -12.765 -23.003 1.00 89.12 351 ALA A CA 1
ATOM 2770 C C . ALA A 1 351 ? 20.900 -12.322 -24.134 1.00 89.12 351 ALA A C 1
ATOM 2772 O O . ALA A 1 351 ? 20.542 -12.454 -25.304 1.00 89.12 351 ALA A O 1
ATOM 2773 N N . LEU A 1 352 ? 22.078 -11.767 -23.839 1.00 86.75 352 LEU A N 1
ATOM 2774 C CA . LEU A 1 352 ? 22.993 -11.294 -24.874 1.00 86.75 352 LEU A CA 1
ATOM 2775 C C . LEU A 1 352 ? 23.648 -12.478 -25.608 1.00 86.75 352 LEU A C 1
ATOM 2777 O O . LEU A 1 352 ? 24.391 -13.255 -25.014 1.00 86.75 352 LEU A O 1
ATOM 2781 N N . GLN A 1 353 ? 23.433 -12.590 -26.922 1.00 77.69 353 GLN A N 1
ATOM 2782 C CA . GLN A 1 353 ? 23.998 -13.691 -27.707 1.00 77.69 353 GLN A CA 1
ATOM 2783 C C . GLN A 1 353 ? 25.516 -13.549 -27.921 1.00 77.69 353 GLN A C 1
ATOM 2785 O O . GLN A 1 353 ? 26.042 -12.466 -28.205 1.00 77.69 353 GLN A O 1
ATOM 2790 N N . GLU A 1 354 ? 26.235 -14.676 -27.876 1.00 63.31 354 GLU A N 1
ATOM 2791 C CA . GLU A 1 354 ? 27.675 -14.774 -28.157 1.00 63.31 354 GLU A CA 1
ATOM 2792 C C . GLU A 1 354 ? 27.976 -14.616 -29.667 1.00 63.31 354 GLU A C 1
ATOM 2794 O O . GLU A 1 354 ? 28.414 -15.536 -30.346 1.00 63.31 354 GLU A O 1
ATOM 2799 N N . GLY A 1 355 ? 27.714 -13.435 -30.234 1.00 54.56 355 GLY A N 1
ATOM 2800 C CA . GLY A 1 355 ? 27.913 -13.145 -31.668 1.00 54.56 355 GLY A CA 1
ATOM 2801 C C . GLY A 1 355 ? 28.595 -11.807 -31.957 1.00 54.56 355 GLY A C 1
ATOM 2802 O O . GLY A 1 355 ? 28.869 -11.453 -33.100 1.00 54.56 355 GLY A O 1
ATOM 2803 N N . GLY A 1 356 ? 28.892 -11.030 -30.917 1.00 52.31 356 GLY A N 1
ATOM 2804 C CA . GLY A 1 356 ? 29.559 -9.738 -31.028 1.00 52.31 356 GLY A CA 1
ATOM 2805 C C . GLY A 1 356 ? 28.682 -8.563 -31.492 1.00 52.31 356 GLY A C 1
ATOM 2806 O O . GLY A 1 356 ? 29.184 -7.430 -31.475 1.00 52.31 356 GLY A O 1
ATOM 2807 N N . GLY A 1 357 ? 27.414 -8.815 -31.828 1.00 62.31 357 GLY A N 1
ATOM 2808 C CA . GLY A 1 357 ? 26.337 -7.824 -31.919 1.00 62.31 357 GLY A CA 1
ATOM 2809 C C . GLY A 1 357 ? 25.588 -7.656 -30.589 1.00 62.31 357 GLY A C 1
ATOM 2810 O O . GLY A 1 357 ? 25.765 -8.457 -29.676 1.00 62.31 357 GLY A O 1
ATOM 2811 N N . LEU A 1 358 ? 24.777 -6.600 -30.476 1.00 68.69 358 LEU A N 1
ATOM 2812 C CA . LEU A 1 358 ? 23.815 -6.400 -29.377 1.00 68.69 358 LEU A CA 1
ATOM 2813 C C . LEU A 1 358 ? 22.484 -7.088 -29.731 1.00 68.69 358 LEU A C 1
ATOM 2815 O O . LEU A 1 358 ? 21.435 -6.450 -29.741 1.00 68.69 358 LEU A O 1
ATOM 2819 N N . ASP A 1 359 ? 22.557 -8.366 -30.109 1.00 83.00 359 ASP A N 1
ATOM 2820 C CA . ASP A 1 359 ? 21.375 -9.178 -30.394 1.00 83.00 359 ASP A CA 1
ATOM 2821 C C . ASP A 1 359 ? 20.986 -9.948 -29.132 1.00 83.00 359 ASP A C 1
ATOM 2823 O O . ASP A 1 359 ? 21.818 -10.608 -28.502 1.00 83.00 359 ASP A O 1
ATOM 2827 N N . PHE A 1 360 ? 19.715 -9.828 -28.760 1.00 90.31 360 PHE A N 1
ATOM 2828 C CA . PHE A 1 360 ? 19.148 -10.468 -27.581 1.00 90.31 360 PHE A CA 1
ATOM 2829 C C . PHE A 1 360 ? 18.383 -11.733 -27.969 1.00 90.31 360 PHE A C 1
ATOM 2831 O O . PHE A 1 360 ? 17.663 -11.756 -28.972 1.00 90.31 360 PHE A O 1
ATOM 2838 N N . ASP A 1 361 ? 18.479 -12.768 -27.138 1.00 93.75 361 ASP A N 1
ATOM 2839 C CA . ASP A 1 361 ? 17.584 -13.917 -27.163 1.00 93.75 361 ASP A CA 1
ATOM 2840 C C . ASP A 1 361 ? 16.210 -13.516 -26.609 1.00 93.75 361 ASP A C 1
ATOM 2842 O O . ASP A 1 361 ? 15.884 -13.704 -25.438 1.00 93.75 361 ASP A O 1
ATOM 2846 N N . TRP A 1 362 ? 15.386 -12.921 -27.470 1.00 95.19 362 TRP A N 1
ATOM 2847 C CA . TRP A 1 362 ? 14.042 -12.478 -27.101 1.00 95.19 362 TRP A CA 1
ATOM 2848 C C . TRP A 1 362 ? 13.116 -13.619 -26.678 1.00 95.19 362 TRP A C 1
ATOM 2850 O O . TRP A 1 362 ? 12.181 -13.374 -25.917 1.00 95.19 362 TRP A O 1
ATOM 2860 N N . ALA A 1 363 ? 13.373 -14.852 -27.124 1.00 95.06 363 ALA A N 1
ATOM 2861 C CA . ALA A 1 363 ? 12.586 -16.005 -26.708 1.00 95.06 363 ALA A CA 1
ATOM 2862 C C . ALA A 1 363 ? 12.849 -16.335 -25.234 1.00 95.06 363 ALA A C 1
ATOM 2864 O O . ALA A 1 363 ? 11.893 -16.531 -24.485 1.00 95.06 363 ALA A O 1
ATOM 2865 N N . LEU A 1 364 ? 14.115 -16.315 -24.803 1.00 95.00 364 LEU A N 1
ATOM 2866 C CA . LEU A 1 364 ? 14.476 -16.452 -23.390 1.00 95.00 364 LEU A CA 1
ATOM 2867 C C . LEU A 1 364 ? 13.802 -15.370 -22.538 1.00 95.00 364 LEU A C 1
ATOM 2869 O O . LEU A 1 364 ? 13.189 -15.673 -21.519 1.00 95.00 364 LEU A O 1
ATOM 2873 N N . VAL A 1 365 ? 13.871 -14.112 -22.977 1.00 95.81 365 VAL A N 1
ATOM 2874 C CA . VAL A 1 365 ? 13.300 -12.968 -22.244 1.00 95.81 365 VAL A CA 1
ATOM 2875 C C . VAL A 1 365 ? 11.784 -13.098 -22.109 1.00 95.81 365 VAL A C 1
ATOM 2877 O O . VAL A 1 365 ? 11.240 -12.856 -21.033 1.00 95.81 365 VAL A O 1
ATOM 2880 N N . ASP A 1 366 ? 11.097 -13.493 -23.183 1.00 96.31 366 ASP A N 1
ATOM 2881 C CA . ASP A 1 366 ? 9.644 -13.660 -23.185 1.00 96.31 366 ASP A CA 1
ATOM 2882 C C . ASP A 1 366 ? 9.207 -14.843 -22.313 1.00 96.31 366 ASP A C 1
ATOM 2884 O O . ASP A 1 366 ? 8.231 -14.719 -21.580 1.00 96.31 366 ASP A O 1
ATOM 2888 N N . VAL A 1 367 ? 9.946 -15.958 -22.319 1.00 95.56 367 VAL A N 1
ATOM 2889 C CA . VAL A 1 367 ? 9.684 -17.104 -21.429 1.00 95.56 367 VAL A CA 1
ATOM 2890 C C . VAL A 1 367 ? 9.869 -16.713 -19.964 1.00 95.56 367 VAL A C 1
ATOM 2892 O O . VAL A 1 367 ? 8.957 -16.934 -19.170 1.00 95.56 367 VAL A O 1
ATOM 2895 N N . THR A 1 368 ? 10.976 -16.056 -19.611 1.00 95.12 368 THR A N 1
ATOM 2896 C CA . THR A 1 368 ? 11.204 -15.559 -18.244 1.00 95.12 368 THR A CA 1
ATOM 2897 C C . THR A 1 368 ? 10.106 -14.585 -17.820 1.00 95.12 368 THR A C 1
ATOM 2899 O O . THR A 1 368 ? 9.601 -14.656 -16.701 1.00 95.12 368 THR A O 1
ATOM 2902 N N . ALA A 1 369 ? 9.676 -13.696 -18.722 1.00 95.38 369 ALA A N 1
ATOM 2903 C CA . ALA A 1 369 ? 8.545 -12.818 -18.461 1.00 95.38 369 ALA A CA 1
ATOM 2904 C C . ALA A 1 369 ? 7.267 -13.624 -18.187 1.00 95.38 369 ALA A C 1
ATOM 2906 O O . ALA A 1 369 ? 6.600 -13.371 -17.194 1.00 95.38 369 ALA A O 1
ATOM 2907 N N . ARG A 1 370 ? 6.934 -14.639 -18.989 1.00 95.00 370 ARG A N 1
ATOM 2908 C CA . ARG A 1 370 ? 5.760 -15.494 -18.731 1.00 95.00 370 ARG A CA 1
ATOM 2909 C C . ARG A 1 370 ? 5.815 -16.144 -17.355 1.00 95.00 370 ARG A C 1
ATOM 2911 O O . ARG A 1 370 ? 4.810 -16.129 -16.654 1.00 95.00 370 ARG A O 1
ATOM 2918 N N . GLU A 1 371 ? 6.973 -16.644 -16.937 1.00 93.75 371 GLU A N 1
ATOM 2919 C CA . GLU A 1 371 ? 7.151 -17.261 -15.618 1.00 93.75 371 GLU A CA 1
ATOM 2920 C C . GLU A 1 371 ? 6.873 -16.286 -14.467 1.00 93.75 371 GLU A C 1
ATOM 2922 O O . GLU A 1 371 ? 6.166 -16.649 -13.527 1.00 93.75 371 GLU A O 1
ATOM 2927 N N . VAL A 1 372 ? 7.334 -15.031 -14.569 1.00 93.75 372 VAL A N 1
ATOM 2928 C CA . VAL A 1 372 ? 7.047 -13.975 -13.574 1.00 93.75 372 VAL A CA 1
ATOM 2929 C C . VAL A 1 372 ? 5.542 -13.741 -13.416 1.00 93.75 372 VAL A C 1
ATOM 2931 O O . VAL A 1 372 ? 5.067 -13.445 -12.319 1.00 93.75 372 VAL A O 1
ATOM 2934 N N . PHE A 1 373 ? 4.774 -13.881 -14.499 1.00 94.31 373 PHE A N 1
ATOM 2935 C CA . PHE A 1 373 ? 3.334 -13.642 -14.487 1.00 94.31 373 PHE A CA 1
ATOM 2936 C C . PHE A 1 373 ? 2.496 -14.916 -14.280 1.00 94.31 373 PHE A C 1
ATOM 2938 O O . PHE A 1 373 ? 1.332 -14.779 -13.910 1.00 94.31 373 PHE A O 1
ATOM 2945 N N . ALA A 1 374 ? 3.021 -16.124 -14.490 1.00 90.19 374 ALA A N 1
ATOM 2946 C CA . ALA A 1 374 ? 2.230 -17.356 -14.612 1.00 90.19 374 ALA A CA 1
ATOM 2947 C C . ALA A 1 374 ? 1.427 -17.731 -13.353 1.00 90.19 374 ALA A C 1
ATOM 2949 O O . ALA A 1 374 ? 0.311 -18.237 -13.462 1.00 90.19 374 ALA A O 1
ATOM 2950 N N . SER A 1 375 ? 1.964 -17.487 -12.153 1.00 84.44 375 SER A N 1
ATOM 2951 C CA . SER A 1 375 ? 1.335 -17.923 -10.894 1.00 84.44 375 SER A CA 1
ATOM 2952 C C . SER A 1 375 ? 0.415 -16.883 -10.247 1.00 84.44 375 SER A C 1
ATOM 2954 O O . SER A 1 375 ? -0.174 -17.150 -9.200 1.00 84.44 375 SER A O 1
ATOM 2956 N N . VAL A 1 376 ? 0.276 -15.699 -10.847 1.00 92.38 376 VAL A N 1
ATOM 2957 C CA . VAL A 1 376 ? -0.326 -14.532 -10.191 1.00 92.38 376 VAL A CA 1
ATOM 2958 C C . VAL A 1 376 ? -1.845 -14.467 -10.411 1.00 92.38 376 VAL A C 1
ATOM 2960 O O . VAL A 1 376 ? -2.298 -14.422 -11.557 1.00 92.38 376 VAL A O 1
ATOM 2963 N N . CYS A 1 377 ? -2.642 -14.409 -9.329 1.00 92.00 377 CYS A N 1
ATOM 2964 C CA . CYS A 1 377 ? -4.105 -14.213 -9.390 1.00 92.00 377 CYS A CA 1
ATOM 2965 C C . CYS A 1 377 ? -4.508 -12.739 -9.282 1.00 92.00 377 CYS A C 1
ATOM 2967 O O . CYS A 1 377 ? -3.773 -11.924 -8.733 1.00 92.00 377 CYS A O 1
ATOM 2969 N N . GLY A 1 378 ? -5.697 -12.391 -9.781 1.00 93.25 378 GLY A N 1
ATOM 2970 C CA . GLY A 1 378 ? -6.302 -11.091 -9.476 1.00 93.25 378 GLY A CA 1
ATOM 2971 C C . GLY A 1 378 ? -6.763 -11.038 -8.018 1.00 93.25 378 GLY A C 1
ATOM 2972 O O . GLY A 1 378 ? -7.249 -12.033 -7.491 1.00 93.25 378 GLY A O 1
ATOM 2973 N N . LEU A 1 379 ? -6.647 -9.888 -7.365 1.00 93.56 379 LEU A N 1
ATOM 2974 C CA . LEU A 1 379 ? -7.046 -9.681 -5.974 1.00 93.56 379 LEU A CA 1
ATOM 2975 C C . LEU A 1 379 ? -8.408 -8.988 -5.901 1.00 93.56 379 LEU A C 1
ATOM 2977 O O . LEU A 1 379 ? -8.625 -7.965 -6.553 1.00 93.56 379 LEU A O 1
ATOM 2981 N N . MET A 1 380 ? -9.316 -9.513 -5.080 1.00 88.56 380 MET A N 1
ATOM 2982 C CA . MET A 1 380 ? -10.573 -8.839 -4.752 1.00 88.56 380 MET A CA 1
ATOM 2983 C C . MET A 1 380 ? -10.362 -7.885 -3.572 1.00 88.56 380 MET A C 1
ATOM 2985 O O . MET A 1 380 ? -9.919 -8.309 -2.506 1.00 88.56 380 MET A O 1
ATOM 2989 N N . ASP A 1 381 ? -10.704 -6.606 -3.754 1.00 73.81 381 ASP A N 1
ATOM 2990 C CA . ASP A 1 381 ? -10.775 -5.627 -2.660 1.00 73.81 381 ASP A CA 1
ATOM 2991 C C . ASP A 1 381 ? -12.143 -5.745 -1.973 1.00 73.81 381 ASP A C 1
ATOM 2993 O O . ASP A 1 381 ? -13.069 -4.966 -2.210 1.00 73.81 381 ASP A O 1
ATOM 2997 N N . GLY A 1 382 ? -12.323 -6.806 -1.185 1.00 68.00 382 GLY A N 1
ATOM 2998 C CA . GLY A 1 382 ? -13.455 -6.894 -0.274 1.00 68.00 382 GLY A CA 1
ATOM 2999 C C . GLY A 1 382 ? -13.225 -5.926 0.882 1.00 68.00 382 GLY A C 1
ATOM 3000 O O . GLY A 1 382 ? -12.281 -6.111 1.644 1.00 68.00 382 GLY A O 1
ATOM 3001 N N . HIS A 1 383 ? -14.105 -4.935 1.071 1.00 61.69 383 HIS A N 1
ATOM 3002 C CA . HIS A 1 383 ? -14.027 -3.983 2.194 1.00 61.69 383 HIS A CA 1
ATOM 3003 C C . HIS A 1 383 ? -13.907 -4.649 3.586 1.00 61.69 383 HIS A C 1
ATOM 3005 O O . HIS A 1 383 ? -13.513 -3.978 4.534 1.00 61.69 383 HIS A O 1
ATOM 3011 N N . GLY A 1 384 ? -14.237 -5.942 3.717 1.00 65.69 384 GLY A N 1
ATOM 3012 C CA . GLY A 1 384 ? -14.100 -6.729 4.948 1.00 65.69 384 GLY A CA 1
ATOM 3013 C C . GLY A 1 384 ? -12.949 -7.743 4.975 1.00 65.69 384 GLY A C 1
ATOM 3014 O O . GLY A 1 384 ? -12.763 -8.391 6.000 1.00 65.69 384 GLY A O 1
ATOM 3015 N N . ASP A 1 385 ? -12.177 -7.893 3.896 1.00 71.69 385 ASP A N 1
ATOM 3016 C CA . ASP A 1 385 ? -11.131 -8.927 3.788 1.00 71.69 385 ASP A CA 1
ATOM 3017 C C . ASP A 1 385 ? -9.807 -8.495 4.431 1.00 71.69 385 ASP A C 1
ATOM 3019 O O . ASP A 1 385 ? -8.840 -9.247 4.511 1.00 71.69 385 ASP A O 1
ATOM 3023 N N . ILE A 1 386 ? -9.743 -7.255 4.889 1.00 72.38 386 ILE A N 1
ATOM 3024 C CA . ILE A 1 386 ? -8.577 -6.690 5.538 1.00 72.38 386 ILE A CA 1
ATOM 3025 C C . ILE A 1 386 ? -8.890 -6.567 7.025 1.00 72.38 386 ILE A C 1
ATOM 3027 O O . ILE A 1 386 ? -9.788 -5.821 7.412 1.00 72.38 386 ILE A O 1
ATOM 3031 N N . GLU A 1 387 ? -8.118 -7.247 7.873 1.00 77.50 387 GLU A N 1
ATOM 3032 C CA . GLU A 1 387 ? -8.287 -7.120 9.320 1.00 77.50 387 GLU A CA 1
ATOM 3033 C C . GLU A 1 387 ? -8.029 -5.683 9.803 1.00 77.50 387 GLU A C 1
ATOM 3035 O O . GLU A 1 387 ? -6.996 -5.069 9.516 1.00 77.50 387 GLU A O 1
ATOM 3040 N N . HIS A 1 388 ? -8.968 -5.160 10.593 1.00 82.88 388 HIS A N 1
ATOM 3041 C CA . HIS A 1 388 ? -8.809 -3.888 11.285 1.00 82.88 388 HIS A CA 1
ATOM 3042 C C . HIS A 1 388 ? -8.027 -4.062 12.590 1.00 82.88 388 HIS A C 1
ATOM 3044 O O . HIS A 1 388 ? -8.211 -5.024 13.344 1.00 82.88 388 HIS A O 1
ATOM 3050 N N . PHE A 1 389 ? -7.185 -3.081 12.896 1.00 86.06 389 PHE A N 1
ATOM 3051 C CA . PHE A 1 389 ? -6.518 -2.978 14.178 1.00 86.06 389 PHE A CA 1
ATOM 3052 C C . PHE A 1 389 ? -7.477 -2.421 15.231 1.00 86.06 389 PHE A C 1
ATOM 3054 O O . PHE A 1 389 ? -8.069 -1.355 15.065 1.00 86.06 389 PHE A O 1
ATOM 3061 N N . GLU A 1 390 ? -7.589 -3.129 16.351 1.00 85.69 390 GLU A N 1
ATOM 3062 C CA . GLU A 1 390 ? -8.355 -2.680 17.511 1.00 85.69 390 GLU A CA 1
ATOM 3063 C C . GLU A 1 390 ? -7.402 -2.192 18.603 1.00 85.69 390 GLU A C 1
ATOM 3065 O O . GLU A 1 390 ? -6.600 -2.971 19.134 1.00 85.69 390 GLU A O 1
ATOM 3070 N N . PHE A 1 391 ? -7.511 -0.914 18.966 1.00 86.62 391 PHE A N 1
ATOM 3071 C CA . PHE A 1 391 ? -6.778 -0.353 20.097 1.00 86.62 391 PHE A CA 1
ATOM 3072 C C . PHE A 1 391 ? -7.356 -0.833 21.434 1.00 86.62 391 PHE A C 1
ATOM 3074 O O . PHE A 1 391 ? -8.528 -1.209 21.545 1.00 86.62 391 PHE A O 1
ATOM 3081 N N . LEU A 1 392 ? -6.524 -0.796 22.475 1.00 83.00 392 LEU A N 1
ATOM 3082 C CA . LEU A 1 392 ? -6.942 -1.029 23.855 1.00 83.00 392 LEU A CA 1
ATOM 3083 C C . LEU A 1 392 ? -8.095 -0.074 24.218 1.00 83.00 392 LEU A C 1
ATOM 3085 O O . LEU A 1 392 ? -7.935 1.142 24.151 1.00 83.00 392 LEU A O 1
ATOM 3089 N N . GLY A 1 393 ? -9.247 -0.638 24.593 1.00 74.31 393 GLY A N 1
ATOM 3090 C CA . GLY A 1 393 ? -10.465 0.101 24.956 1.00 74.31 393 GLY A CA 1
ATOM 3091 C C . GLY A 1 393 ? -11.446 0.375 23.804 1.00 74.31 393 GLY A C 1
ATOM 3092 O O . GLY A 1 393 ? -12.634 0.544 24.059 1.00 74.31 393 GLY A O 1
ATOM 3093 N N . GLU A 1 394 ? -11.021 0.339 22.534 1.00 71.62 394 GLU A N 1
ATOM 3094 C CA . GLU A 1 394 ? -11.910 0.659 21.394 1.00 71.62 394 GLU A CA 1
ATOM 3095 C C . GLU A 1 394 ? -12.843 -0.506 20.994 1.00 71.62 394 GLU A C 1
ATOM 3097 O O . GLU A 1 394 ? -13.922 -0.283 20.433 1.00 71.62 394 GLU A O 1
ATOM 3102 N N . GLY A 1 395 ? -12.465 -1.748 21.323 1.00 59.56 395 GLY A N 1
ATOM 3103 C CA . GLY A 1 395 ? -13.218 -2.961 20.974 1.00 59.56 395 GLY A CA 1
ATOM 3104 C C . GLY A 1 395 ? -14.517 -3.184 21.762 1.00 59.56 395 GLY A C 1
ATOM 3105 O O . GLY A 1 395 ? -15.351 -3.973 21.327 1.00 59.56 395 GLY A O 1
ATOM 3106 N N . GLN A 1 396 ? -14.721 -2.500 22.895 1.00 53.75 396 GLN A N 1
ATOM 3107 C CA . GLN A 1 396 ? -15.929 -2.680 23.717 1.00 53.75 396 GLN A CA 1
ATOM 3108 C C . GLN A 1 396 ? -17.062 -1.708 23.365 1.00 53.75 396 GLN A C 1
ATOM 3110 O O . GLN A 1 396 ? -18.228 -2.089 23.447 1.00 53.75 396 GLN A O 1
ATOM 3115 N N . ALA A 1 397 ? -16.732 -0.490 22.921 1.00 48.94 397 ALA A N 1
ATOM 3116 C CA . ALA A 1 397 ? -17.722 0.557 22.658 1.00 48.94 397 ALA A CA 1
ATOM 3117 C C . ALA A 1 397 ? -18.251 0.560 21.211 1.00 48.94 397 ALA A C 1
ATOM 3119 O O . ALA A 1 397 ? -19.417 0.859 20.971 1.00 48.94 397 ALA A O 1
ATOM 3120 N N . SER A 1 398 ? -17.404 0.220 20.234 1.00 45.22 398 SER A N 1
ATOM 3121 C CA . SER A 1 398 ? -17.708 0.430 18.804 1.00 45.22 398 SER A CA 1
ATOM 3122 C C . SER A 1 398 ? -18.507 -0.720 18.181 1.00 45.22 398 SER A C 1
ATOM 3124 O O . SER A 1 398 ? -19.232 -0.541 17.207 1.00 45.22 398 SER A O 1
ATOM 3126 N N . GLY A 1 399 ? -18.401 -1.913 18.764 1.00 48.62 399 GLY A N 1
ATOM 3127 C CA . GLY A 1 399 ? -19.190 -3.075 18.391 1.00 48.62 399 GLY A CA 1
ATOM 3128 C C . GLY A 1 399 ? -20.460 -3.159 19.222 1.00 48.62 399 GLY A C 1
ATOM 3129 O O . GLY A 1 399 ? -20.637 -4.141 19.937 1.00 48.62 399 GLY A O 1
ATOM 3130 N N . SER A 1 400 ? -21.368 -2.184 19.106 1.00 46.59 400 SER A N 1
ATOM 3131 C CA . SER A 1 400 ? -22.780 -2.407 19.451 1.00 46.59 400 SER A CA 1
ATOM 3132 C C . SER A 1 400 ? -23.387 -3.383 18.433 1.00 46.59 400 SER A C 1
ATOM 3134 O O . SER A 1 400 ? -24.338 -3.082 17.715 1.00 46.59 400 SER A O 1
ATOM 3136 N N . ARG A 1 401 ? -22.840 -4.603 18.354 1.00 53.06 401 ARG A N 1
ATOM 3137 C CA . ARG A 1 401 ? -23.636 -5.759 17.970 1.00 53.06 401 ARG A CA 1
ATOM 3138 C C . ARG A 1 401 ? -24.624 -5.914 19.113 1.00 53.06 401 ARG A C 1
ATOM 3140 O O . ARG A 1 401 ? -24.359 -6.651 20.059 1.00 53.06 401 ARG A O 1
ATOM 3147 N N . ARG A 1 402 ? -25.723 -5.150 19.046 1.00 60.94 402 ARG A N 1
ATOM 3148 C CA . ARG A 1 402 ? -26.919 -5.434 19.835 1.00 60.94 402 ARG A CA 1
ATOM 3149 C C . ARG A 1 402 ? -27.118 -6.932 19.735 1.00 60.94 402 ARG A C 1
ATOM 3151 O O . ARG A 1 402 ? -27.055 -7.476 18.623 1.00 60.94 402 ARG A O 1
ATOM 3158 N N . LEU A 1 403 ? -27.278 -7.588 20.878 1.00 70.31 403 LEU A N 1
ATOM 3159 C CA . LEU A 1 403 ? -27.610 -8.999 20.871 1.00 70.31 403 LEU A CA 1
ATOM 3160 C C . LEU A 1 403 ? -28.802 -9.163 19.924 1.00 70.31 403 LEU A C 1
ATOM 3162 O O . LEU A 1 403 ? -29.781 -8.414 19.996 1.00 70.31 403 LEU A O 1
ATOM 3166 N N . ARG A 1 404 ? -28.669 -10.050 18.934 1.00 70.62 404 ARG A N 1
ATOM 3167 C CA . ARG A 1 404 ? -29.755 -10.273 17.975 1.00 70.62 404 ARG A CA 1
ATOM 3168 C C . ARG A 1 404 ? -30.987 -10.714 18.772 1.00 70.62 404 ARG A C 1
ATOM 3170 O O . ARG A 1 404 ? -30.833 -11.383 19.784 1.00 70.62 404 ARG A O 1
ATOM 3177 N N . ASN A 1 405 ? -32.180 -10.315 18.335 1.00 76.31 405 ASN A N 1
ATOM 3178 C CA . ASN A 1 405 ? -33.462 -10.753 18.905 1.00 76.31 405 ASN A CA 1
ATOM 3179 C C . ASN A 1 405 ? -33.727 -10.394 20.384 1.00 76.31 405 ASN A C 1
ATOM 3181 O O . ASN A 1 405 ? -34.454 -11.126 21.058 1.00 76.31 405 ASN A O 1
ATOM 3185 N N . GLN A 1 406 ? -33.207 -9.267 20.886 1.00 87.19 406 GLN A N 1
ATOM 3186 C CA . GLN A 1 406 ? -33.635 -8.765 22.199 1.00 87.19 406 GLN A CA 1
ATOM 3187 C C . GLN A 1 406 ? -35.144 -8.450 22.201 1.00 87.19 406 GLN A C 1
ATOM 3189 O O . GLN A 1 406 ? -35.674 -7.883 21.242 1.00 87.19 406 GLN A O 1
ATOM 3194 N N . ARG A 1 407 ? -35.836 -8.844 23.271 1.00 89.44 407 ARG A N 1
ATOM 3195 C CA . ARG A 1 407 ? -37.278 -8.678 23.487 1.00 89.44 407 ARG A CA 1
ATOM 3196 C C . ARG A 1 407 ? -37.533 -7.871 24.760 1.00 89.44 407 ARG A C 1
ATOM 3198 O O . ARG A 1 407 ? -36.731 -7.979 25.688 1.00 89.44 407 ARG A O 1
ATOM 3205 N N . PRO A 1 408 ? -38.667 -7.150 24.831 1.00 89.81 408 PRO A N 1
ATOM 3206 C CA . PRO A 1 408 ? -39.087 -6.488 26.055 1.00 89.81 408 PRO A CA 1
ATOM 3207 C C . PRO A 1 408 ? -39.148 -7.468 27.231 1.00 89.81 408 PRO A C 1
ATOM 3209 O O . PRO A 1 408 ? -39.657 -8.585 27.082 1.00 89.81 408 PRO A O 1
ATOM 3212 N N . MET A 1 409 ? -38.633 -7.061 28.384 1.00 94.38 409 MET A N 1
ATOM 3213 C CA . MET A 1 409 ? -38.654 -7.831 29.617 1.00 94.38 409 MET A CA 1
ATOM 3214 C C . MET A 1 409 ? -40.079 -7.854 30.188 1.00 94.38 409 MET A C 1
ATOM 3216 O O . MET A 1 409 ? -40.655 -6.790 30.412 1.00 94.38 409 MET A O 1
ATOM 3220 N N . PRO A 1 410 ? -40.662 -9.038 30.450 1.00 93.50 410 PRO A N 1
ATOM 3221 C CA . PRO A 1 410 ? -41.978 -9.140 31.075 1.00 93.50 410 PRO A CA 1
ATOM 3222 C C . PRO A 1 410 ? -42.039 -8.427 32.433 1.00 93.50 410 PRO A C 1
ATOM 3224 O O . PRO A 1 410 ? -41.122 -8.576 33.246 1.00 93.50 410 PRO A O 1
ATOM 3227 N N . ASP A 1 411 ? -43.147 -7.733 32.713 1.00 89.94 411 ASP A N 1
ATOM 3228 C CA . ASP A 1 411 ? -43.327 -6.943 33.943 1.00 89.94 411 ASP A CA 1
ATOM 3229 C C . ASP A 1 411 ? -43.102 -7.769 35.217 1.00 89.94 411 ASP A C 1
ATOM 3231 O O . ASP A 1 411 ? -42.437 -7.314 36.141 1.00 89.94 411 ASP A O 1
ATOM 3235 N N . GLY A 1 412 ? -43.546 -9.031 35.233 1.00 91.62 412 GLY A N 1
ATOM 3236 C CA . GLY A 1 412 ? -43.322 -9.920 36.375 1.00 91.62 412 GLY A CA 1
ATOM 3237 C C . GLY A 1 412 ? -41.839 -10.171 36.675 1.00 91.62 412 GLY A C 1
ATOM 3238 O O . GLY A 1 412 ? -41.456 -10.230 37.835 1.00 91.62 412 GLY A O 1
ATOM 3239 N N . ILE A 1 413 ? -40.977 -10.269 35.657 1.00 92.25 413 ILE A N 1
ATOM 3240 C CA . ILE A 1 413 ? -39.526 -10.443 35.862 1.00 92.25 413 ILE A CA 1
ATOM 3241 C C . ILE A 1 413 ? -38.899 -9.128 36.327 1.00 92.25 413 ILE A C 1
ATOM 3243 O O . ILE A 1 413 ? -38.064 -9.129 37.230 1.00 92.25 413 ILE A O 1
ATOM 3247 N N . ARG A 1 414 ? -39.332 -8.004 35.746 1.00 91.81 414 ARG A N 1
ATOM 3248 C CA . ARG A 1 414 ? -38.912 -6.660 36.156 1.00 91.81 414 ARG A CA 1
ATOM 3249 C C . ARG A 1 414 ? -39.206 -6.413 37.638 1.00 91.81 414 ARG A C 1
ATOM 3251 O O . ARG A 1 414 ? -38.328 -5.949 38.359 1.00 91.81 414 ARG A O 1
ATOM 3258 N N . GLU A 1 415 ? -40.411 -6.739 38.094 1.00 88.50 415 GLU A N 1
ATOM 3259 C CA . GLU A 1 415 ? -40.816 -6.598 39.496 1.00 88.50 415 GLU A CA 1
ATOM 3260 C C . GLU A 1 415 ? -39.987 -7.489 40.425 1.00 88.50 415 GLU A C 1
ATOM 3262 O O . GLU A 1 415 ? -39.553 -7.027 41.477 1.00 88.50 415 GLU A O 1
ATOM 3267 N N . VAL A 1 416 ? -39.719 -8.740 40.034 1.00 90.50 416 VAL A N 1
ATOM 3268 C CA . VAL A 1 416 ? -38.887 -9.661 40.826 1.00 90.50 416 VAL A CA 1
ATOM 3269 C C . VAL A 1 416 ? -37.445 -9.147 40.915 1.00 90.50 416 VAL A C 1
ATOM 3271 O O . VAL A 1 416 ? -36.892 -9.126 42.009 1.00 90.50 416 VAL A O 1
ATOM 3274 N N . LEU A 1 417 ? -36.857 -8.654 39.817 1.00 90.38 417 LEU A N 1
ATOM 3275 C CA . LEU A 1 417 ? -35.521 -8.038 39.825 1.00 90.38 417 LEU A CA 1
ATOM 3276 C C . LEU A 1 417 ? -35.441 -6.852 40.787 1.00 90.38 417 LEU A C 1
ATOM 3278 O O . LEU A 1 417 ? -34.494 -6.767 41.560 1.00 90.38 417 LEU A O 1
ATOM 3282 N N . LEU A 1 418 ? -36.431 -5.958 40.766 1.00 87.75 418 LEU A N 1
ATOM 3283 C CA . LEU A 1 418 ? -36.449 -4.784 41.644 1.00 87.75 418 LEU A CA 1
ATOM 3284 C C . LEU A 1 418 ? -36.727 -5.132 43.110 1.00 87.75 418 LEU A C 1
ATOM 3286 O O . LEU A 1 418 ? -36.228 -4.450 43.999 1.00 87.75 418 LEU A O 1
ATOM 3290 N N . ARG A 1 419 ? -37.538 -6.162 43.368 1.00 89.00 419 ARG A N 1
ATOM 3291 C CA . ARG A 1 419 ? -37.892 -6.595 44.724 1.00 89.00 419 ARG A CA 1
ATOM 3292 C C . ARG A 1 419 ? -36.760 -7.373 45.393 1.00 89.00 419 ARG A C 1
ATOM 3294 O O . ARG A 1 419 ? -36.512 -7.161 46.574 1.00 89.00 419 ARG A O 1
ATOM 3301 N N . ASP A 1 420 ? -36.118 -8.276 44.656 1.00 87.06 420 ASP A N 1
ATOM 3302 C CA . ASP A 1 420 ? -35.173 -9.248 45.218 1.00 87.06 420 ASP A CA 1
ATOM 3303 C C . ASP A 1 420 ? -33.716 -8.745 45.185 1.00 87.06 420 ASP A C 1
ATOM 3305 O O . ASP A 1 420 ? -32.861 -9.288 45.883 1.00 87.06 420 ASP A O 1
ATOM 3309 N N . LEU A 1 421 ? -33.422 -7.688 44.416 1.00 88.56 421 LEU A N 1
ATOM 3310 C CA . LEU A 1 421 ? -32.139 -6.973 44.433 1.00 88.56 421 LEU A CA 1
ATOM 3311 C C . LEU A 1 421 ? -32.279 -5.659 45.216 1.00 88.56 421 LEU A C 1
ATOM 3313 O O . LEU A 1 421 ? -32.111 -4.565 44.682 1.00 88.56 421 LEU A O 1
ATOM 3317 N N . ASP A 1 422 ? -32.605 -5.782 46.501 1.00 81.38 422 ASP A N 1
ATOM 3318 C CA . ASP A 1 422 ? -32.887 -4.663 47.409 1.00 81.38 422 ASP A CA 1
ATOM 3319 C C . ASP A 1 422 ? -31.631 -3.939 47.930 1.00 81.38 422 ASP A C 1
ATOM 3321 O O . ASP A 1 422 ? -31.726 -2.845 48.493 1.00 81.38 422 ASP A O 1
ATOM 3325 N N . SER A 1 423 ? -30.444 -4.520 47.728 1.00 83.25 423 SER A N 1
ATOM 3326 C CA . SER A 1 423 ? -29.170 -3.941 48.155 1.00 83.25 423 SER A CA 1
ATOM 3327 C C . SER A 1 423 ? -28.307 -3.483 46.968 1.00 83.25 423 SER A C 1
ATOM 3329 O O . SER A 1 423 ? -28.194 -4.209 45.976 1.00 83.25 423 SER A O 1
ATOM 3331 N N . PRO A 1 424 ? -27.611 -2.329 47.070 1.00 77.06 424 PRO A N 1
ATOM 3332 C CA . PRO A 1 424 ? -26.722 -1.836 46.011 1.00 77.06 424 PRO A CA 1
ATOM 3333 C C . PRO A 1 424 ? -25.660 -2.856 45.594 1.00 77.06 424 PRO A C 1
ATOM 3335 O O . PRO A 1 424 ? -25.373 -3.014 44.413 1.00 77.06 424 PRO A O 1
ATOM 3338 N N . ARG A 1 425 ? -25.134 -3.603 46.570 1.00 79.38 425 ARG A N 1
ATOM 3339 C CA . ARG A 1 425 ? -24.146 -4.654 46.334 1.00 79.38 425 ARG A CA 1
ATOM 3340 C C . ARG A 1 425 ? -24.711 -5.806 45.501 1.00 79.38 425 ARG A C 1
ATOM 3342 O O . ARG A 1 425 ? -24.048 -6.246 44.574 1.00 79.38 425 ARG A O 1
ATOM 3349 N N . ALA A 1 426 ? -25.932 -6.262 45.789 1.00 83.75 426 ALA A N 1
ATOM 3350 C CA . ALA A 1 426 ? -26.574 -7.308 44.991 1.00 83.75 426 ALA A CA 1
ATOM 3351 C C . ALA A 1 426 ? -26.841 -6.837 43.551 1.00 83.75 426 ALA A C 1
ATOM 3353 O O . ALA A 1 426 ? -26.670 -7.604 42.606 1.00 83.75 426 ALA A O 1
ATOM 3354 N N . VAL A 1 427 ? -27.212 -5.565 43.369 1.00 85.81 427 VAL A N 1
ATOM 3355 C CA . VAL A 1 427 ? -27.370 -4.961 42.037 1.00 85.81 427 VAL A CA 1
ATOM 3356 C C . VAL A 1 427 ? -26.038 -4.933 41.280 1.00 85.81 427 VAL A C 1
ATOM 3358 O O . VAL A 1 427 ? -26.013 -5.284 40.103 1.00 85.81 427 VAL A O 1
ATOM 3361 N N . GLU A 1 428 ? -24.938 -4.550 41.931 1.00 82.00 428 GLU A N 1
ATOM 3362 C CA . GLU A 1 428 ? -23.594 -4.530 41.335 1.00 82.00 428 GLU A CA 1
ATOM 3363 C C . GLU A 1 428 ? -23.087 -5.929 40.971 1.00 82.00 428 GLU A C 1
ATOM 3365 O O . GLU A 1 428 ? -22.677 -6.145 39.828 1.00 82.00 428 GLU A O 1
ATOM 3370 N N . ASP A 1 429 ? -23.182 -6.889 41.896 1.00 84.62 429 ASP A N 1
ATOM 3371 C CA . ASP A 1 429 ? -22.793 -8.285 41.669 1.00 84.62 429 ASP A CA 1
ATOM 3372 C C . ASP A 1 429 ? -23.588 -8.877 40.486 1.00 84.62 429 ASP A C 1
ATOM 3374 O O . ASP A 1 429 ? -23.030 -9.512 39.583 1.00 84.62 429 ASP A O 1
ATOM 3378 N N . CYS A 1 430 ? -24.894 -8.592 40.433 1.00 89.94 430 CYS A N 1
ATOM 3379 C CA . CYS A 1 430 ? -25.770 -9.003 39.343 1.00 89.94 430 CYS A CA 1
ATOM 3380 C C . CYS A 1 430 ? -25.394 -8.327 38.014 1.00 89.94 430 CYS A C 1
ATOM 3382 O O . CYS A 1 430 ? -25.229 -9.012 37.005 1.00 89.94 430 CYS A O 1
ATOM 3384 N N . LEU A 1 431 ? -25.184 -7.007 37.995 1.00 87.75 431 LEU A N 1
ATOM 3385 C CA . LEU A 1 431 ? -24.753 -6.273 36.799 1.00 87.75 431 LEU A CA 1
ATOM 3386 C C . LEU A 1 431 ? -23.443 -6.812 36.232 1.00 87.75 431 LEU A C 1
ATOM 3388 O O . LEU A 1 431 ? -23.331 -6.997 35.021 1.00 87.75 431 LEU A O 1
ATOM 3392 N N . GLN A 1 432 ? -22.463 -7.093 37.088 1.00 85.75 432 GLN A N 1
ATOM 3393 C CA . GLN A 1 432 ? -21.180 -7.634 36.658 1.00 85.75 432 GLN A CA 1
ATOM 3394 C C . GLN A 1 432 ? -21.346 -9.001 35.986 1.00 85.75 432 GLN A C 1
ATOM 3396 O O . GLN A 1 432 ? -20.734 -9.261 34.943 1.00 85.75 432 GLN A O 1
ATOM 3401 N N . LEU A 1 433 ? -22.226 -9.851 36.520 1.00 89.88 433 LEU A N 1
ATOM 3402 C CA . LEU A 1 433 ? -22.593 -11.111 35.885 1.00 89.88 433 LEU A CA 1
ATOM 3403 C C . LEU A 1 433 ? -23.297 -10.887 34.538 1.00 89.88 433 LEU A C 1
ATOM 3405 O O . LEU A 1 433 ? -22.892 -11.492 33.546 1.00 89.88 433 LEU A O 1
ATOM 3409 N N . LEU A 1 434 ? -24.286 -9.989 34.469 1.00 92.00 434 LEU A N 1
ATOM 3410 C CA . LEU A 1 434 ? -25.010 -9.688 33.229 1.00 92.00 434 LEU A CA 1
ATOM 3411 C C . LEU A 1 434 ? -24.081 -9.158 32.126 1.00 92.00 434 LEU A C 1
ATOM 3413 O O . LEU A 1 434 ? -24.167 -9.627 30.993 1.00 92.00 434 LEU A O 1
ATOM 3417 N N . PHE A 1 435 ? -23.155 -8.248 32.444 1.00 86.81 435 PHE A N 1
ATOM 3418 C CA . PHE A 1 435 ? -22.153 -7.761 31.486 1.00 86.81 435 PHE A CA 1
ATOM 3419 C C . PHE A 1 435 ? -21.222 -8.874 31.007 1.00 86.81 435 PHE A C 1
ATOM 3421 O O . PHE A 1 435 ? -20.856 -8.928 29.831 1.00 86.81 435 PHE A O 1
ATOM 3428 N N . THR A 1 436 ? -20.851 -9.790 31.902 1.00 86.38 436 THR A N 1
ATOM 3429 C CA . THR A 1 436 ? -20.016 -10.937 31.534 1.00 86.38 436 THR A CA 1
ATOM 3430 C C . THR A 1 436 ? -20.775 -11.874 30.592 1.00 86.38 436 THR A C 1
ATOM 3432 O O . THR A 1 436 ? -20.230 -12.288 29.568 1.00 86.38 436 THR A O 1
ATOM 3435 N N . VAL A 1 437 ? -22.047 -12.159 30.882 1.00 89.31 437 VAL A N 1
ATOM 3436 C CA . VAL A 1 437 ? -22.925 -12.957 30.013 1.00 89.31 437 VAL A CA 1
ATOM 3437 C C . VAL A 1 437 ? -23.124 -12.270 28.659 1.00 89.31 437 VAL A C 1
ATOM 3439 O O . VAL A 1 437 ? -22.990 -12.922 27.626 1.00 89.31 437 VAL A O 1
ATOM 3442 N N . GLU A 1 438 ? -23.350 -10.953 28.628 1.00 89.06 438 GLU A N 1
ATOM 3443 C CA . GLU A 1 438 ? -23.477 -10.181 27.385 1.00 89.06 438 GLU A CA 1
ATOM 3444 C C . GLU A 1 438 ? -22.215 -10.314 26.520 1.00 89.06 438 GLU A C 1
ATOM 3446 O O . GLU A 1 438 ? -22.305 -10.573 25.318 1.00 89.06 438 GLU A O 1
ATOM 3451 N N . ALA A 1 439 ? -21.030 -10.194 27.126 1.00 81.81 439 ALA A N 1
ATOM 3452 C CA . ALA A 1 439 ? -19.759 -10.338 26.424 1.00 81.81 439 ALA A CA 1
ATOM 3453 C C . ALA A 1 439 ? -19.587 -11.734 25.796 1.00 81.81 439 ALA A C 1
ATOM 3455 O O . ALA A 1 439 ? -19.099 -11.838 24.670 1.00 81.81 439 ALA A O 1
ATOM 3456 N N . TRP A 1 440 ? -20.025 -12.794 26.480 1.00 84.62 440 TRP A N 1
ATOM 3457 C CA . TRP A 1 440 ? -20.005 -14.167 25.961 1.00 84.62 440 TRP A CA 1
ATOM 3458 C C . TRP A 1 440 ? -21.036 -14.409 24.858 1.00 84.62 440 TRP A C 1
ATOM 3460 O O . TRP A 1 440 ? -20.742 -15.060 23.854 1.00 84.62 440 TRP A O 1
ATOM 3470 N N . LEU A 1 441 ? -22.236 -13.855 24.997 1.00 84.12 441 LEU A N 1
ATOM 3471 C CA . LEU A 1 441 ? -23.281 -13.955 23.980 1.00 84.12 441 LEU A CA 1
ATOM 3472 C C . LEU A 1 441 ? -22.925 -13.198 22.701 1.00 84.12 441 LEU A C 1
ATOM 3474 O O . LEU A 1 441 ? -23.346 -13.580 21.620 1.00 84.12 441 LEU A O 1
ATOM 3478 N N . ARG A 1 442 ? -22.075 -12.171 22.765 1.00 78.44 442 ARG A N 1
ATOM 3479 C CA . ARG A 1 442 ? -21.522 -11.548 21.548 1.00 78.44 442 ARG A CA 1
ATOM 3480 C C . ARG A 1 442 ? -20.611 -12.491 20.749 1.00 78.44 442 ARG A C 1
ATOM 3482 O O . ARG A 1 442 ? -20.334 -12.207 19.582 1.00 78.44 442 ARG A O 1
ATOM 3489 N N . LEU A 1 443 ? -20.145 -13.584 21.358 1.00 77.19 443 LEU A N 1
ATOM 3490 C CA . LEU A 1 443 ? -19.288 -14.601 20.744 1.00 77.19 443 LEU A CA 1
ATOM 3491 C C . LEU A 1 443 ? -20.051 -15.876 20.344 1.00 77.19 443 LEU A C 1
ATOM 3493 O O . LEU A 1 443 ? -19.459 -16.745 19.708 1.00 77.19 443 LEU A O 1
ATOM 3497 N N . THR A 1 444 ? -21.329 -16.014 20.714 1.00 77.12 444 THR A N 1
ATOM 3498 C CA . THR A 1 444 ? -22.109 -17.252 20.541 1.00 77.12 444 THR A CA 1
ATOM 3499 C C . THR A 1 444 ? -23.524 -16.958 20.029 1.00 77.12 444 THR A C 1
ATOM 3501 O O . THR A 1 444 ? -24.092 -15.917 20.324 1.00 77.12 444 THR A O 1
ATOM 3504 N N . ASP A 1 445 ? -24.130 -17.879 19.274 1.00 72.62 445 ASP A N 1
ATOM 3505 C CA . ASP A 1 445 ? -25.497 -17.708 18.735 1.00 72.62 445 ASP A CA 1
ATOM 3506 C C . ASP A 1 445 ? -26.598 -18.282 19.663 1.00 72.62 445 ASP A C 1
ATOM 3508 O O . ASP A 1 445 ? -27.715 -18.564 19.228 1.00 72.62 445 ASP A O 1
ATOM 3512 N N . ILE A 1 446 ? -26.308 -18.479 20.954 1.00 74.88 446 ILE A N 1
ATOM 3513 C CA . ILE A 1 446 ? -27.239 -19.103 21.911 1.00 74.88 446 ILE A CA 1
ATOM 3514 C C . ILE A 1 446 ? -28.238 -18.059 22.426 1.00 74.88 446 ILE A C 1
ATOM 3516 O O . ILE A 1 446 ? -27.843 -17.001 22.902 1.00 74.88 446 ILE A O 1
ATOM 3520 N N . GLN A 1 447 ? -29.539 -18.345 22.321 1.00 69.25 447 GLN A N 1
ATOM 3521 C CA . GLN A 1 447 ? -30.599 -17.346 22.549 1.00 69.25 447 GLN A CA 1
ATOM 3522 C C . GLN A 1 447 ? -31.792 -17.851 23.383 1.00 69.25 447 GLN A C 1
ATOM 3524 O O . GLN A 1 447 ? -32.559 -17.038 23.891 1.00 69.25 447 GLN A O 1
ATOM 3529 N N . GLU A 1 448 ? -31.973 -19.169 23.526 1.00 78.06 448 GLU A N 1
ATOM 3530 C CA . GLU A 1 448 ? -33.203 -19.764 24.089 1.00 78.06 448 GLU A CA 1
ATOM 3531 C C . GLU A 1 448 ? -33.129 -20.100 25.591 1.00 78.06 448 GLU A C 1
ATOM 3533 O O . GLU A 1 448 ? -34.102 -20.590 26.156 1.00 78.06 448 GLU A O 1
ATOM 3538 N N . GLN A 1 449 ? -31.999 -19.835 26.250 1.00 85.88 449 GLN A N 1
ATOM 3539 C CA . GLN A 1 449 ? -31.770 -20.176 27.660 1.00 85.88 449 GLN A CA 1
ATOM 3540 C C . GLN A 1 449 ? -32.024 -18.990 28.600 1.00 85.88 449 GLN A C 1
ATOM 3542 O O . GLN A 1 449 ? -32.035 -17.826 28.178 1.00 85.88 449 GLN A O 1
ATOM 3547 N N . SER A 1 450 ? -32.193 -19.271 29.896 1.00 88.31 450 SER A N 1
ATOM 3548 C CA . SER A 1 450 ? -32.096 -18.228 30.922 1.00 88.31 450 SER A CA 1
ATOM 3549 C C . SER A 1 450 ? -30.641 -17.805 31.137 1.00 88.31 450 SER A C 1
ATOM 3551 O O . SER A 1 450 ? -29.701 -18.540 30.826 1.00 88.31 450 SER A O 1
ATOM 3553 N N . VAL A 1 451 ? -30.441 -16.606 31.678 1.00 87.31 451 VAL A N 1
ATOM 3554 C CA . VAL A 1 451 ? -29.113 -16.064 31.991 1.00 87.31 451 VAL A CA 1
ATOM 3555 C C . VAL A 1 451 ? -28.378 -16.968 32.981 1.00 87.31 451 VAL A C 1
ATOM 3557 O O . VAL A 1 451 ? -27.197 -17.253 32.787 1.00 87.31 451 VAL A O 1
ATOM 3560 N N . ALA A 1 452 ? -29.070 -17.465 34.009 1.00 87.94 452 ALA A N 1
ATOM 3561 C CA . ALA A 1 452 ? -28.481 -18.379 34.980 1.00 87.94 452 ALA A CA 1
ATOM 3562 C C . ALA A 1 452 ? -28.114 -19.738 34.369 1.00 87.94 452 ALA A C 1
ATOM 3564 O O . ALA A 1 452 ? -27.049 -20.275 34.673 1.00 87.94 452 ALA A O 1
ATOM 3565 N N . GLU A 1 453 ? -28.959 -20.303 33.502 1.00 89.25 453 GLU A N 1
ATOM 3566 C CA . GLU A 1 453 ? -28.643 -21.554 32.809 1.00 89.25 453 GLU A CA 1
ATOM 3567 C C . GLU A 1 453 ? -27.431 -21.381 31.887 1.00 89.25 453 GLU A C 1
ATOM 3569 O O . GLU A 1 453 ? -26.521 -22.212 31.913 1.00 89.25 453 GLU A O 1
ATOM 3574 N N . PHE A 1 454 ? -27.359 -20.273 31.149 1.00 89.31 454 PHE A N 1
ATOM 3575 C CA . PHE A 1 454 ? -26.216 -19.946 30.301 1.00 89.31 454 PHE A CA 1
ATOM 3576 C C . PHE A 1 454 ? -24.926 -19.780 31.121 1.00 89.31 454 PHE A C 1
ATOM 3578 O O . PHE A 1 454 ? -23.902 -20.393 30.814 1.00 89.31 454 PHE A O 1
ATOM 3585 N N . ALA A 1 455 ? -24.973 -19.016 32.216 1.00 88.38 455 ALA A N 1
ATOM 3586 C CA . ALA A 1 455 ? -23.832 -18.823 33.112 1.00 88.38 455 ALA A CA 1
ATOM 3587 C C . ALA A 1 455 ? -23.338 -20.149 33.724 1.00 88.38 455 ALA A C 1
ATOM 3589 O O . ALA A 1 455 ? -22.131 -20.375 33.841 1.00 88.38 455 ALA A O 1
ATOM 3590 N N . ARG A 1 456 ? -24.258 -21.059 34.069 1.00 88.25 456 ARG A N 1
ATOM 3591 C CA . ARG A 1 456 ? -23.924 -22.389 34.599 1.00 88.25 456 ARG A CA 1
ATOM 3592 C C . ARG A 1 456 ? -23.315 -23.300 33.539 1.00 88.25 456 ARG A C 1
ATOM 3594 O O . ARG A 1 456 ? -22.286 -23.922 33.783 1.00 88.25 456 ARG A O 1
ATOM 3601 N N . THR A 1 457 ? -23.964 -23.406 32.385 1.00 87.31 457 THR A N 1
ATOM 3602 C CA . THR A 1 457 ? -23.638 -24.419 31.372 1.00 87.31 457 THR A CA 1
ATOM 3603 C C . THR A 1 457 ? -22.486 -24.003 30.466 1.00 87.31 457 THR A C 1
ATOM 3605 O O . THR A 1 457 ? -21.636 -24.832 30.153 1.00 87.31 457 THR A O 1
ATOM 3608 N N . VAL A 1 458 ? -22.430 -22.729 30.071 1.00 84.75 458 VAL A N 1
ATOM 3609 C CA . VAL A 1 458 ? -21.444 -22.212 29.113 1.00 84.75 458 VAL A CA 1
ATOM 3610 C C . VAL A 1 458 ? -20.238 -21.615 29.829 1.00 84.75 458 VAL A C 1
ATOM 3612 O O . VAL A 1 458 ? -19.104 -21.874 29.436 1.00 84.75 458 VAL A O 1
ATOM 3615 N N . MET A 1 459 ? -20.463 -20.837 30.892 1.00 83.50 459 MET A N 1
ATOM 3616 C CA . MET A 1 459 ? -19.376 -20.134 31.588 1.00 83.50 459 MET A CA 1
ATOM 3617 C C . MET A 1 459 ? -18.794 -20.919 32.773 1.00 83.50 459 MET A C 1
ATOM 3619 O O . MET A 1 459 ? -17.725 -20.562 33.264 1.00 83.50 459 MET A O 1
ATOM 3623 N N . GLY A 1 460 ? -19.473 -21.974 33.239 1.00 85.81 460 GLY A N 1
ATOM 3624 C CA . GLY A 1 460 ? -19.025 -22.791 34.371 1.00 85.81 460 GLY A CA 1
ATOM 3625 C C . GLY A 1 460 ? -18.991 -22.036 35.704 1.00 85.81 460 GLY A C 1
ATOM 3626 O O . GLY A 1 460 ? -18.199 -22.381 36.583 1.00 85.81 460 GLY A O 1
ATOM 3627 N N . LEU A 1 461 ? -19.807 -20.988 35.857 1.00 83.75 461 LEU A N 1
ATOM 3628 C CA . LEU A 1 461 ? -19.847 -20.205 37.090 1.00 83.75 461 LEU A CA 1
ATOM 3629 C C . LEU A 1 461 ? -20.530 -20.996 38.224 1.00 83.75 461 LEU A C 1
ATOM 3631 O O . LEU A 1 461 ? -21.542 -21.664 37.990 1.00 83.75 461 LEU A O 1
ATOM 3635 N N . PRO A 1 462 ? -19.997 -20.946 39.460 1.00 80.00 462 PRO A N 1
ATOM 3636 C CA . PRO A 1 462 ? -20.553 -21.690 40.585 1.00 80.00 462 PRO A CA 1
ATOM 3637 C C . PRO A 1 462 ? -21.947 -21.173 40.974 1.00 80.00 462 PRO A C 1
ATOM 3639 O O . PRO A 1 462 ? -22.170 -19.968 41.038 1.00 80.00 462 PRO A O 1
ATOM 3642 N N . LEU A 1 463 ? -22.858 -22.095 41.314 1.00 62.41 463 LEU A N 1
ATOM 3643 C CA . LEU A 1 463 ? -24.257 -21.813 41.690 1.00 62.41 463 LEU A CA 1
ATOM 3644 C C . LEU A 1 463 ? -24.404 -20.742 42.781 1.00 62.41 463 LEU A C 1
ATOM 3646 O O . LEU A 1 463 ? -25.303 -19.920 42.705 1.00 62.41 463 LEU A O 1
ATOM 3650 N N . ALA A 1 464 ? -23.498 -20.713 43.762 1.00 73.38 464 ALA A N 1
ATOM 3651 C CA . ALA A 1 464 ? -23.550 -19.745 44.860 1.00 73.38 464 ALA A CA 1
ATOM 3652 C C . ALA A 1 464 ? -23.297 -18.286 44.428 1.00 73.38 464 ALA A C 1
ATOM 3654 O O . ALA A 1 464 ? -23.555 -17.376 45.209 1.00 73.38 464 ALA A O 1
ATOM 3655 N N . ALA A 1 465 ? -22.767 -18.063 43.221 1.00 63.59 465 ALA A N 1
ATOM 3656 C CA . ALA A 1 465 ? -22.503 -16.733 42.672 1.00 63.59 465 ALA A CA 1
ATOM 3657 C C . ALA A 1 465 ? -23.656 -16.202 41.801 1.00 63.59 465 ALA A C 1
ATOM 3659 O O . ALA A 1 465 ? -23.569 -15.089 41.290 1.00 63.59 465 ALA A O 1
ATOM 3660 N N . ILE A 1 466 ? -24.708 -16.997 41.590 1.00 70.69 466 ILE A N 1
ATOM 3661 C CA . ILE A 1 466 ? -25.834 -16.644 40.728 1.00 70.69 466 ILE A CA 1
ATOM 3662 C C . ILE A 1 466 ? -27.036 -16.381 41.627 1.00 70.69 466 ILE A C 1
ATOM 3664 O O . ILE A 1 466 ? -27.460 -17.259 42.370 1.00 70.69 466 ILE A O 1
ATOM 3668 N N . HIS A 1 467 ? -27.583 -15.170 41.565 1.00 78.19 467 HIS A N 1
ATOM 3669 C CA . HIS A 1 467 ? -28.818 -14.856 42.271 1.00 78.19 467 HIS A CA 1
ATOM 3670 C C . HIS A 1 467 ? -29.991 -15.632 41.658 1.00 78.19 467 HIS A C 1
ATOM 3672 O O . HIS A 1 467 ? -30.153 -15.613 40.438 1.00 78.19 467 HIS A O 1
ATOM 3678 N N . ASP A 1 468 ? -30.844 -16.232 42.495 1.00 83.75 468 ASP A N 1
ATOM 3679 C CA . ASP A 1 468 ? -32.033 -16.999 42.073 1.00 83.75 468 ASP A CA 1
ATOM 3680 C C . ASP A 1 468 ? -32.935 -16.208 41.105 1.00 83.75 468 ASP A C 1
ATOM 3682 O O . ASP A 1 468 ? -33.569 -16.769 40.213 1.00 83.75 468 ASP A O 1
ATOM 3686 N N . VAL A 1 469 ? -32.939 -14.873 41.213 1.00 82.75 469 VAL A N 1
ATOM 3687 C CA . VAL A 1 469 ? -33.685 -13.985 40.309 1.00 82.75 469 VAL A CA 1
ATOM 3688 C C . VAL A 1 469 ? -33.275 -14.114 38.834 1.00 82.75 469 VAL A C 1
ATOM 3690 O O . VAL A 1 469 ? -34.074 -13.847 37.935 1.00 82.75 469 VAL A O 1
ATOM 3693 N N . LEU A 1 470 ? -32.050 -14.566 38.558 1.00 88.75 470 LEU A N 1
ATOM 3694 C CA . LEU A 1 470 ? -31.533 -14.755 37.203 1.00 88.75 470 LEU A CA 1
ATOM 3695 C C . LEU A 1 470 ? -31.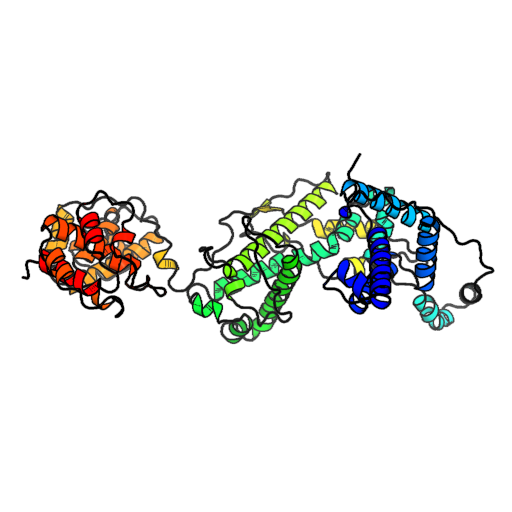992 -16.062 36.550 1.00 88.75 470 LEU A C 1
ATOM 3697 O O . LEU A 1 470 ? -31.863 -16.194 35.331 1.00 88.75 470 LEU A O 1
ATOM 3701 N N . ASP A 1 471 ? -32.556 -17.007 37.311 1.00 88.69 471 ASP A N 1
ATOM 3702 C CA . ASP A 1 471 ? -33.136 -18.232 36.745 1.00 88.69 471 ASP A CA 1
ATOM 3703 C C . ASP A 1 471 ? -34.354 -17.929 35.871 1.00 88.69 471 ASP A C 1
ATOM 3705 O O . ASP A 1 471 ? -34.592 -18.620 34.878 1.00 88.69 471 ASP A O 1
ATOM 3709 N N . ALA A 1 472 ? -35.088 -16.866 36.204 1.00 88.75 472 ALA A N 1
ATOM 3710 C CA . ALA A 1 472 ? -36.263 -16.429 35.465 1.00 88.75 472 ALA A CA 1
ATOM 3711 C C . ALA A 1 472 ? -35.946 -15.449 34.326 1.00 88.75 472 ALA A C 1
ATOM 3713 O O . ALA A 1 472 ? -36.833 -15.195 33.515 1.00 88.75 472 ALA A O 1
ATOM 3714 N N . LEU A 1 473 ? -34.727 -14.894 34.251 1.00 92.44 473 LEU A N 1
ATOM 3715 C CA . LEU A 1 473 ? -34.354 -13.885 33.256 1.00 92.44 473 LEU A CA 1
ATOM 3716 C C . LEU A 1 473 ? -33.922 -14.552 31.937 1.00 92.44 473 LEU A C 1
ATOM 3718 O O . LEU A 1 473 ? -32.845 -15.151 31.893 1.00 92.44 473 LEU A O 1
ATOM 3722 N N . PRO A 1 474 ? -34.692 -14.441 30.838 1.00 93.00 474 PRO A N 1
ATOM 3723 C CA . PRO A 1 474 ? -34.283 -14.974 29.545 1.00 93.00 474 PRO A CA 1
ATOM 3724 C C . PRO A 1 474 ? -33.099 -14.184 28.987 1.00 93.00 474 PRO A C 1
ATOM 3726 O O . PRO A 1 474 ? -33.063 -12.955 29.089 1.00 93.00 474 PRO A O 1
ATOM 3729 N N . VAL A 1 475 ? -32.181 -14.859 28.295 1.00 90.50 475 VAL A N 1
ATOM 3730 C CA . VAL A 1 475 ? -31.077 -14.208 27.565 1.00 90.50 475 VAL A CA 1
ATOM 3731 C C . VAL A 1 475 ? -31.591 -13.172 26.549 1.00 90.50 475 VAL A C 1
ATOM 3733 O O . VAL A 1 475 ? -30.961 -12.134 26.326 1.00 90.50 475 VAL A O 1
ATOM 3736 N N . SER A 1 476 ? -32.781 -13.392 25.981 1.00 90.62 476 SER A N 1
ATOM 3737 C CA . SER A 1 476 ? -33.428 -12.434 25.079 1.00 90.62 476 SER A CA 1
ATOM 3738 C C . SER A 1 476 ? -33.818 -11.107 25.742 1.00 90.62 476 SER A C 1
ATOM 3740 O O . SER A 1 476 ? -34.161 -10.179 25.026 1.00 90.62 476 SER A O 1
ATOM 3742 N N . CYS A 1 477 ? -33.810 -11.000 27.071 1.00 93.75 477 CYS A N 1
ATOM 3743 C CA . CYS A 1 477 ? -34.158 -9.778 27.809 1.00 93.75 477 CYS A CA 1
ATOM 3744 C C . CYS A 1 477 ? -32.942 -9.142 28.504 1.00 93.75 477 CYS A C 1
ATOM 3746 O O . CYS A 1 477 ? -33.092 -8.196 29.278 1.00 93.75 477 CYS A O 1
ATOM 3748 N N . LEU A 1 478 ? -31.737 -9.663 28.253 1.00 91.94 478 LEU A N 1
ATOM 3749 C CA . LEU A 1 478 ? -30.511 -9.282 28.949 1.00 91.94 478 LEU A CA 1
ATOM 3750 C C . LEU A 1 478 ? -30.207 -7.781 28.859 1.00 91.94 478 LEU A C 1
ATOM 3752 O O . LEU A 1 478 ? -29.824 -7.179 29.856 1.00 91.94 478 LEU A O 1
ATOM 3756 N N . GLN A 1 479 ? -30.396 -7.174 27.685 1.00 89.00 479 GLN A N 1
ATOM 3757 C CA . GLN A 1 479 ? -30.095 -5.758 27.460 1.00 89.00 479 GLN A CA 1
ATOM 3758 C C . GLN A 1 479 ? -30.974 -4.861 28.346 1.00 89.00 479 GLN A C 1
ATOM 3760 O O . GLN A 1 479 ? -30.470 -3.947 28.992 1.00 89.00 479 GLN A O 1
ATOM 3765 N N . GLU A 1 480 ? -32.270 -5.167 28.438 1.00 90.00 480 GLU A N 1
ATOM 3766 C CA . GLU A 1 480 ? -33.212 -4.402 29.260 1.00 90.00 480 GLU A CA 1
ATOM 3767 C C . GLU A 1 480 ? -32.988 -4.633 30.759 1.00 90.00 480 GLU A C 1
ATOM 3769 O O . GLU A 1 480 ? -33.113 -3.702 31.550 1.00 90.00 480 GLU A O 1
ATOM 3774 N N . ALA A 1 481 ? -32.598 -5.845 31.164 1.00 92.12 481 ALA A N 1
ATOM 3775 C CA . ALA A 1 481 ? -32.207 -6.113 32.546 1.00 92.12 481 ALA A CA 1
ATOM 3776 C C . ALA A 1 481 ? -30.939 -5.340 32.941 1.00 92.12 481 ALA A C 1
ATOM 3778 O O . ALA A 1 481 ? -30.902 -4.744 34.017 1.00 92.12 481 ALA A O 1
ATOM 3779 N N . ILE A 1 482 ? -29.928 -5.286 32.062 1.00 90.31 482 ILE A N 1
ATOM 3780 C CA . ILE A 1 482 ? -28.733 -4.457 32.266 1.00 90.31 482 ILE A CA 1
ATOM 3781 C C . ILE A 1 482 ? -29.137 -2.993 32.416 1.00 90.31 482 ILE A C 1
ATOM 3783 O O . ILE A 1 482 ? -28.681 -2.351 33.356 1.00 90.31 482 ILE A O 1
ATOM 3787 N N . GLU A 1 483 ? -29.996 -2.462 31.543 1.00 84.88 483 GLU A N 1
ATOM 3788 C CA . GLU A 1 483 ? -30.478 -1.075 31.615 1.00 84.88 483 GLU A CA 1
ATOM 3789 C C . GLU A 1 483 ? -31.257 -0.792 32.910 1.00 84.88 483 GLU A C 1
ATOM 3791 O O . GLU A 1 483 ? -31.016 0.226 33.567 1.00 84.88 483 GLU A O 1
ATOM 3796 N N . LEU A 1 484 ? -32.140 -1.708 33.318 1.00 88.19 484 LEU A N 1
ATOM 3797 C CA . LEU A 1 484 ? -32.917 -1.601 34.550 1.00 88.19 484 LEU A CA 1
ATOM 3798 C C . LEU A 1 484 ? -32.002 -1.561 35.775 1.00 88.19 484 LEU A C 1
ATOM 3800 O O . LEU A 1 484 ? -32.048 -0.602 36.541 1.00 88.19 484 LEU A O 1
ATOM 3804 N N . LEU A 1 485 ? -31.143 -2.565 35.945 1.00 88.06 485 LEU A N 1
ATOM 3805 C CA . LEU A 1 485 ? -30.264 -2.671 37.111 1.00 88.06 485 LEU A CA 1
ATOM 3806 C C . LEU A 1 485 ? -29.197 -1.579 37.121 1.00 88.06 485 LEU A C 1
ATOM 3808 O O . LEU A 1 485 ? -28.840 -1.059 38.175 1.00 88.06 485 LEU A O 1
ATOM 3812 N N . SER A 1 486 ? -28.757 -1.149 35.941 1.00 82.38 486 SER A N 1
ATOM 3813 C CA . SER A 1 486 ? -27.909 0.027 35.773 1.00 82.38 486 SER A CA 1
ATOM 3814 C C . SER A 1 486 ? -28.558 1.270 36.371 1.00 82.38 486 SER A C 1
ATOM 3816 O O . SER A 1 486 ? -27.887 2.100 36.970 1.00 82.38 486 SER A O 1
ATOM 3818 N N . SER A 1 487 ? -29.876 1.409 36.266 1.00 76.94 487 SER A N 1
ATOM 3819 C CA . SER A 1 487 ? -30.587 2.517 36.901 1.00 76.94 487 SER A CA 1
ATOM 3820 C C . SER A 1 487 ? -30.695 2.377 38.433 1.00 76.94 487 SER A C 1
ATOM 3822 O O . SER A 1 487 ? -30.984 3.358 39.118 1.00 76.94 487 SER A O 1
ATOM 3824 N N . CYS A 1 488 ? -30.435 1.194 38.988 1.00 78.94 488 CYS A N 1
ATOM 3825 C CA . CYS A 1 488 ? -30.531 0.906 40.421 1.00 78.94 488 CYS A CA 1
ATOM 3826 C C . CYS A 1 488 ? -29.177 0.931 41.152 1.00 78.94 488 CYS A C 1
ATOM 3828 O O . CYS A 1 488 ? -29.170 1.038 42.376 1.00 78.94 488 CYS A O 1
ATOM 3830 N N . SER A 1 489 ? -28.046 0.832 40.442 1.00 76.81 489 SER A N 1
ATOM 3831 C CA . SER A 1 489 ? -26.711 0.816 41.063 1.00 76.81 489 SER A CA 1
ATOM 3832 C C .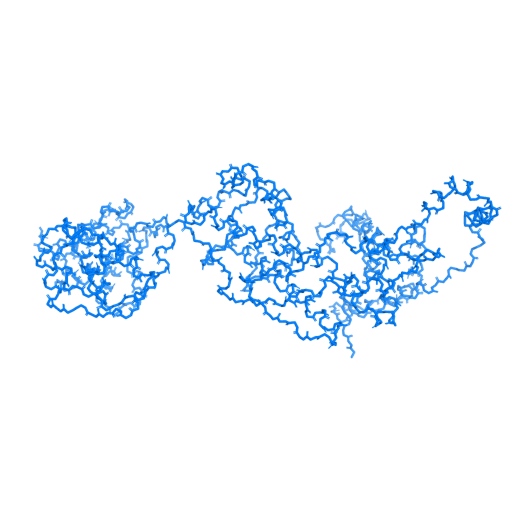 SER A 1 489 ? -26.345 2.165 41.703 1.00 76.81 489 SER A C 1
ATOM 3834 O O . SER A 1 489 ? -26.932 3.199 41.363 1.00 76.81 489 SER A O 1
ATOM 3836 N N . ALA A 1 490 ? -25.361 2.157 42.614 1.00 64.06 490 ALA A N 1
ATOM 3837 C CA . ALA A 1 490 ? -24.864 3.350 43.304 1.00 64.06 490 ALA A CA 1
ATOM 3838 C C . ALA A 1 490 ? -24.504 4.493 42.334 1.00 64.06 490 ALA A C 1
ATOM 3840 O O . ALA A 1 490 ? -24.284 4.271 41.138 1.00 64.06 490 ALA A O 1
ATOM 3841 N N . SER A 1 491 ? -24.511 5.729 42.857 1.00 67.19 491 SER A N 1
ATOM 3842 C CA . SER A 1 491 ? -24.450 6.955 42.056 1.00 67.19 491 SER A CA 1
ATOM 3843 C C . SER A 1 491 ? -23.287 6.904 41.052 1.00 67.19 491 SER A C 1
ATOM 3845 O O . SER A 1 491 ? -22.128 6.943 41.465 1.00 67.19 491 SER A O 1
ATOM 3847 N N . PRO A 1 492 ? -23.558 6.876 39.733 1.00 70.81 492 PRO A N 1
ATOM 3848 C CA . PRO A 1 492 ? -22.529 6.797 38.686 1.00 70.81 492 PRO A CA 1
ATOM 3849 C C . PRO A 1 492 ? -21.591 8.021 38.643 1.00 70.81 492 PRO A C 1
ATOM 3851 O O . PRO A 1 492 ? -20.707 8.119 37.794 1.00 70.81 492 PRO A O 1
ATOM 3854 N N . LEU A 1 493 ? -21.781 8.973 39.556 1.00 81.19 493 LEU A N 1
ATOM 3855 C CA . LEU A 1 493 ? -20.961 10.158 39.716 1.00 81.19 493 LEU A CA 1
ATOM 3856 C C . LEU A 1 493 ? -19.580 9.873 40.287 1.00 81.19 493 LEU A C 1
ATOM 3858 O O . LEU A 1 493 ? -18.700 10.698 40.073 1.00 81.19 493 LEU A O 1
ATOM 3862 N N . GLU A 1 494 ? -19.342 8.748 40.965 1.00 79.25 494 GLU A N 1
ATOM 3863 C CA . GLU A 1 494 ? -17.998 8.421 41.470 1.00 79.25 494 GLU A CA 1
ATOM 3864 C C . GLU A 1 494 ? -16.959 8.367 40.338 1.00 79.25 494 GLU A C 1
ATOM 3866 O O . GLU A 1 494 ? -15.843 8.861 40.501 1.00 79.25 494 GLU A O 1
ATOM 3871 N N . GLU A 1 495 ? -17.365 7.902 39.154 1.00 75.56 495 GLU A N 1
ATOM 3872 C CA . GLU A 1 495 ? -16.530 7.821 37.950 1.00 75.56 495 GLU A CA 1
ATOM 3873 C C . GLU A 1 495 ? -16.484 9.128 37.136 1.00 75.56 495 GLU A C 1
ATOM 3875 O O . GLU A 1 495 ? -15.712 9.248 36.179 1.00 75.56 495 GLU A O 1
ATOM 3880 N N . LEU A 1 496 ? -17.294 10.132 37.495 1.00 85.44 496 LEU A N 1
ATOM 3881 C CA . LEU A 1 496 ? -17.370 11.392 36.761 1.00 85.44 496 LEU A CA 1
ATOM 3882 C C . LEU A 1 496 ? -16.116 12.240 37.011 1.00 85.44 496 LEU A C 1
ATOM 3884 O O . LEU A 1 496 ? -15.813 12.599 38.152 1.00 85.44 496 LEU A O 1
ATOM 3888 N N . SER A 1 497 ? -15.423 12.624 35.935 1.00 85.06 497 SER A N 1
ATOM 3889 C CA . SER A 1 497 ? -14.263 13.524 35.990 1.00 85.06 497 SER A CA 1
ATOM 3890 C C . SER A 1 497 ? -14.579 14.834 36.726 1.00 85.06 497 SER A C 1
ATOM 3892 O O . SER A 1 497 ? -15.650 15.412 36.545 1.00 85.06 497 SER A O 1
ATOM 3894 N N . GLY A 1 498 ? -13.620 15.349 37.506 1.00 88.06 498 GLY A N 1
ATOM 3895 C CA . GLY A 1 498 ? -13.796 16.567 38.312 1.00 88.06 498 GLY A CA 1
ATOM 3896 C C . GLY A 1 498 ? -14.204 17.815 37.518 1.00 88.06 498 GLY A C 1
ATOM 3897 O O . GLY A 1 498 ? -14.858 18.690 38.063 1.00 88.06 498 GLY A O 1
ATOM 3898 N N . ARG A 1 499 ? -13.905 17.870 36.216 1.00 91.25 499 ARG A N 1
ATOM 3899 C CA . ARG A 1 499 ? -14.272 18.984 35.320 1.00 91.25 499 ARG A CA 1
ATOM 3900 C C . ARG A 1 499 ? -15.768 19.104 34.992 1.00 91.25 499 ARG A C 1
ATOM 3902 O O . ARG A 1 499 ? -16.157 20.022 34.284 1.00 91.25 499 ARG A O 1
ATOM 3909 N N . TYR A 1 500 ? -16.567 18.120 35.396 1.00 93.81 500 TYR A N 1
ATOM 3910 C CA . TYR A 1 500 ? -18.024 18.092 35.229 1.00 93.81 500 TYR A CA 1
ATOM 3911 C C . TYR A 1 500 ? -18.746 18.235 36.576 1.00 93.81 500 TYR A C 1
ATOM 3913 O O . TYR A 1 500 ? -19.905 17.839 36.714 1.00 93.81 500 TYR A O 1
ATOM 3921 N N . ARG A 1 501 ? -18.028 18.726 37.592 1.00 93.69 501 ARG A N 1
ATOM 3922 C CA . ARG A 1 501 ? -18.512 18.893 38.964 1.00 93.69 501 ARG A CA 1
ATOM 3923 C C . ARG A 1 501 ? -18.458 20.350 39.430 1.00 93.69 501 ARG A C 1
ATOM 3925 O O . ARG A 1 501 ? -18.402 20.598 40.633 1.00 93.69 501 ARG A O 1
ATOM 3932 N N . ASP A 1 502 ? -18.456 21.298 38.499 1.00 96.31 502 ASP A N 1
ATOM 3933 C CA . ASP A 1 502 ? -18.529 22.715 38.838 1.00 96.31 502 ASP A CA 1
ATOM 3934 C C . ASP A 1 502 ? -19.888 23.010 39.477 1.00 96.31 502 ASP A C 1
ATOM 3936 O O . ASP A 1 502 ? -20.911 22.439 39.089 1.00 96.31 502 ASP A O 1
ATOM 3940 N N . SER A 1 503 ? -19.903 23.903 40.468 1.00 96.12 503 SER A N 1
ATOM 3941 C CA . SER A 1 503 ? -21.123 24.270 41.189 1.00 96.12 503 SER A CA 1
ATOM 3942 C C . SER A 1 503 ? -22.207 24.745 40.227 1.00 96.12 503 SER A C 1
ATOM 3944 O O . SER A 1 503 ? -21.926 25.536 39.327 1.00 96.12 503 SER A O 1
ATOM 3946 N N . LEU A 1 504 ? -23.431 24.273 40.439 1.00 96.69 504 LEU A N 1
ATOM 3947 C CA . LEU A 1 504 ? -24.604 24.720 39.699 1.00 96.69 504 LEU A CA 1
ATOM 3948 C C . LEU A 1 504 ? -24.991 26.139 40.142 1.00 96.69 504 LEU A C 1
ATOM 3950 O O . LEU A 1 504 ? -24.910 26.449 41.332 1.00 96.69 504 LEU A O 1
ATOM 3954 N N . GLU A 1 505 ? -25.412 26.994 39.211 1.00 96.50 505 GLU A N 1
ATOM 3955 C CA . GLU A 1 505 ? -25.952 28.311 39.563 1.00 96.50 505 GLU A CA 1
ATOM 3956 C C . GLU A 1 505 ? -27.306 28.162 40.277 1.00 96.50 505 GLU A C 1
ATOM 3958 O O . GLU A 1 505 ? -28.072 27.243 39.982 1.00 96.50 505 GLU A O 1
ATOM 3963 N N . GLU A 1 506 ? -27.627 29.058 41.219 1.00 97.00 506 GLU A N 1
ATOM 3964 C CA . GLU A 1 506 ? -28.850 28.914 42.032 1.00 97.00 506 GLU A CA 1
ATOM 3965 C C . GLU A 1 506 ? -30.122 28.949 41.173 1.00 97.00 506 GLU A C 1
ATOM 3967 O O . GLU A 1 506 ? -31.035 28.161 41.398 1.00 97.00 506 GLU A O 1
ATOM 3972 N N . GLU A 1 507 ? -30.155 29.788 40.133 1.00 96.56 507 GLU A N 1
ATOM 3973 C CA . GLU A 1 507 ? -31.280 29.853 39.193 1.00 96.56 507 GLU A CA 1
ATOM 3974 C C . GLU A 1 507 ? -31.490 28.514 38.465 1.00 96.56 507 GLU A C 1
ATOM 3976 O O . GLU A 1 507 ? -32.610 28.008 38.387 1.00 96.56 507 GLU A O 1
ATOM 3981 N N . GLN A 1 508 ? -30.407 27.880 38.006 1.00 96.31 508 GLN A N 1
ATOM 3982 C CA . GLN A 1 508 ? -30.458 26.558 37.376 1.00 96.31 508 GLN A CA 1
ATOM 3983 C C . GLN A 1 508 ? -30.906 25.480 38.375 1.00 96.31 508 GLN A C 1
ATO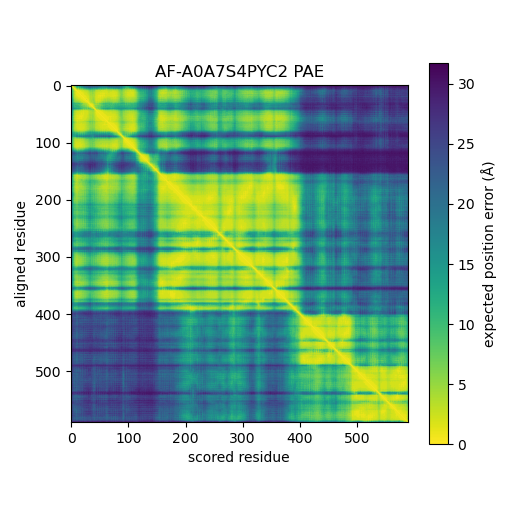M 3985 O O . GLN A 1 508 ? -31.679 24.584 38.028 1.00 96.31 508 GLN A O 1
ATOM 3990 N N . ALA A 1 509 ? -30.456 25.568 39.630 1.00 96.44 509 ALA A N 1
ATOM 3991 C CA . ALA A 1 509 ? -30.858 24.655 40.693 1.00 96.44 509 ALA A CA 1
ATOM 3992 C C . ALA A 1 509 ? -32.358 24.764 41.001 1.00 96.44 509 ALA A C 1
ATOM 3994 O O . ALA A 1 509 ? -33.041 23.743 41.087 1.00 96.44 509 ALA A O 1
ATOM 3995 N N . GLU A 1 510 ? -32.895 25.980 41.130 1.00 95.69 510 GLU A N 1
ATOM 3996 C CA . GLU A 1 510 ? -34.328 26.223 41.330 1.00 95.69 510 GLU A CA 1
ATOM 3997 C C . GLU A 1 510 ? -35.167 25.688 40.165 1.00 95.69 510 GLU A C 1
ATOM 3999 O O . GLU A 1 510 ? -36.168 25.003 40.396 1.00 95.69 510 GLU A O 1
ATOM 4004 N N . GLN A 1 511 ? -34.730 25.920 38.924 1.00 95.50 511 GLN A N 1
ATOM 4005 C CA . GLN A 1 511 ? -35.411 25.418 37.730 1.00 95.50 511 GLN A CA 1
ATOM 4006 C C . GLN A 1 511 ? -35.454 23.880 37.696 1.00 95.50 511 GLN A C 1
ATOM 4008 O O . GLN A 1 511 ? -36.512 23.302 37.443 1.00 95.50 511 GLN A O 1
ATOM 4013 N N . LEU A 1 512 ? -34.352 23.199 38.035 1.00 95.19 512 LEU A N 1
ATOM 4014 C CA . LEU A 1 512 ? -34.314 21.734 38.125 1.00 95.19 512 LEU A CA 1
ATOM 4015 C C . LEU A 1 512 ? -35.165 21.182 39.286 1.00 95.19 512 LEU A C 1
ATOM 4017 O O . LEU A 1 512 ? -35.826 20.155 39.121 1.00 95.19 512 LEU A O 1
ATOM 4021 N N . ARG A 1 513 ? -35.210 21.858 40.447 1.00 94.75 513 ARG A N 1
ATOM 4022 C CA . ARG A 1 513 ? -36.097 21.479 41.573 1.00 94.75 513 ARG A CA 1
ATOM 4023 C C . ARG A 1 513 ? -37.577 21.605 41.197 1.00 94.75 513 ARG A C 1
ATOM 4025 O O . ARG A 1 513 ? -38.400 20.822 41.683 1.00 94.75 513 ARG A O 1
ATOM 4032 N N . GLY A 1 514 ? -37.900 22.581 40.347 1.00 93.50 514 GLY A N 1
ATOM 4033 C CA . GLY A 1 514 ? -39.246 22.879 39.858 1.00 93.50 514 GLY A CA 1
ATOM 4034 C C . GLY A 1 514 ? -39.789 21.910 38.804 1.00 93.50 514 GLY A C 1
ATOM 4035 O O . GLY A 1 514 ? -40.973 21.998 38.478 1.00 93.50 514 GLY A O 1
ATOM 4036 N N . LEU A 1 515 ? -38.974 20.979 38.292 1.00 92.94 515 LEU A N 1
ATOM 4037 C CA . LEU A 1 515 ? -39.415 20.022 37.277 1.00 92.94 515 LEU A CA 1
ATOM 4038 C C . LEU A 1 515 ? -40.569 19.129 37.790 1.00 92.94 515 LEU A C 1
ATOM 4040 O O . LEU A 1 515 ? -40.515 18.619 38.922 1.00 92.94 515 LEU A O 1
ATOM 4044 N N . PRO A 1 516 ? -41.603 18.877 36.962 1.00 93.69 516 PRO A N 1
ATOM 4045 C CA . PRO A 1 516 ? -42.616 17.866 37.245 1.00 93.69 516 PRO A CA 1
ATOM 4046 C C . PRO A 1 516 ? -41.977 16.501 37.525 1.00 93.69 516 PRO A C 1
ATOM 4048 O O . PRO A 1 516 ? -40.985 16.130 36.902 1.00 93.69 516 PRO A O 1
ATOM 4051 N N . SER A 1 517 ? -42.551 15.711 38.439 1.00 89.25 517 SER A N 1
ATOM 4052 C CA . SER A 1 517 ? -41.951 14.426 38.840 1.00 89.25 517 SER A CA 1
ATOM 4053 C C . SER A 1 517 ? -41.805 13.429 37.686 1.00 89.25 517 SER A C 1
ATOM 4055 O O . SER A 1 517 ? -40.825 12.688 37.654 1.00 89.25 517 SER A O 1
ATOM 4057 N N . GLU A 1 518 ? -42.729 13.441 36.723 1.00 88.06 518 GLU A N 1
ATOM 4058 C CA . GLU A 1 518 ? -42.632 12.617 35.511 1.00 88.06 518 GLU A CA 1
ATOM 4059 C C . GLU A 1 518 ? -41.470 13.056 34.606 1.00 88.06 518 GLU A C 1
ATOM 4061 O O . GLU A 1 518 ? -40.718 12.214 34.113 1.00 88.06 518 GLU A O 1
ATOM 4066 N N . GLU A 1 519 ? -41.265 14.368 34.444 1.00 90.25 519 GLU A N 1
ATOM 4067 C CA . GLU A 1 519 ? -40.156 14.922 33.659 1.00 90.25 519 GLU A CA 1
ATOM 4068 C C . GLU A 1 519 ? -38.808 14.678 34.335 1.00 90.25 519 GLU A C 1
ATOM 4070 O O . GLU A 1 519 ? -37.867 14.254 33.671 1.00 90.25 519 GLU A O 1
ATOM 4075 N N . ALA A 1 520 ? -38.719 14.857 35.656 1.00 90.25 520 ALA A N 1
ATOM 4076 C CA . ALA A 1 520 ? -37.512 14.563 36.424 1.00 90.25 520 ALA A CA 1
ATOM 4077 C C . ALA A 1 520 ? -37.118 13.078 36.320 1.00 90.25 520 ALA A C 1
ATOM 4079 O O . ALA A 1 520 ? -35.940 12.759 36.165 1.00 90.25 520 ALA A O 1
ATOM 4080 N N . ALA A 1 521 ? -38.093 12.162 36.347 1.00 85.19 521 ALA A N 1
ATOM 4081 C CA . ALA A 1 521 ? -37.844 10.733 36.171 1.00 85.19 521 ALA A CA 1
ATOM 4082 C C . ALA A 1 521 ? -37.369 10.393 34.746 1.00 85.19 521 ALA A C 1
ATOM 4084 O O . ALA A 1 521 ? -36.425 9.615 34.580 1.00 85.19 521 ALA A O 1
ATOM 4085 N N . ALA A 1 522 ? -37.987 10.992 33.721 1.00 86.06 522 ALA A N 1
ATOM 4086 C CA . ALA A 1 522 ? -37.563 10.830 32.331 1.00 86.06 522 ALA A CA 1
ATOM 4087 C C . ALA A 1 522 ? -36.145 11.382 32.104 1.00 86.06 522 ALA A C 1
ATOM 4089 O O . ALA A 1 522 ? -35.297 10.686 31.544 1.00 86.06 522 ALA A O 1
ATOM 4090 N N . LEU A 1 523 ? -35.874 12.584 32.615 1.00 89.69 523 LEU A N 1
ATOM 4091 C CA . LEU A 1 523 ? -34.579 13.252 32.555 1.00 89.69 523 LEU A CA 1
ATOM 4092 C C . LEU A 1 523 ? -33.488 12.421 33.233 1.00 89.69 523 LEU A C 1
ATOM 4094 O O . LEU A 1 523 ? -32.447 12.165 32.634 1.00 89.69 523 LEU A O 1
ATOM 4098 N N . LEU A 1 524 ? -33.736 11.939 34.456 1.00 89.25 524 LEU A N 1
ATOM 4099 C CA . LEU A 1 524 ? -32.780 11.120 35.202 1.00 89.25 524 LEU A CA 1
ATOM 4100 C C . LEU A 1 524 ? -32.404 9.844 34.442 1.00 89.25 524 LEU A C 1
ATOM 4102 O O . LEU A 1 524 ? -31.242 9.432 34.458 1.00 89.25 524 LEU A O 1
ATOM 4106 N N . ARG A 1 525 ? -33.372 9.209 33.772 1.00 83.56 525 ARG A N 1
ATOM 4107 C CA . ARG A 1 525 ? -33.126 8.015 32.955 1.00 83.56 525 ARG A CA 1
ATOM 4108 C C . ARG A 1 525 ? -32.191 8.327 31.786 1.00 83.56 525 ARG A C 1
ATOM 4110 O O . ARG A 1 525 ? -31.192 7.626 31.617 1.00 83.56 525 ARG A O 1
ATOM 4117 N N . GLU A 1 526 ? -32.470 9.383 31.026 1.00 86.62 526 GLU A N 1
ATOM 4118 C CA . GLU A 1 526 ? -31.619 9.778 29.897 1.00 86.62 526 GLU A CA 1
ATOM 4119 C C . GLU A 1 526 ? -30.240 10.253 30.355 1.00 86.62 526 GLU A C 1
ATOM 4121 O O . GLU A 1 526 ? -29.226 9.906 29.752 1.00 86.62 526 GLU A O 1
ATOM 4126 N N . TRP A 1 527 ? -30.158 10.967 31.474 1.00 90.44 527 TRP A N 1
ATOM 4127 C CA . TRP A 1 527 ? -28.889 11.402 32.046 1.00 90.44 527 TRP A CA 1
ATOM 4128 C C . TRP A 1 527 ? -28.036 10.248 32.557 1.00 90.44 527 TRP A C 1
ATOM 4130 O O . TRP A 1 527 ? -26.824 10.265 32.366 1.00 90.44 527 TRP A O 1
ATOM 4140 N N . ARG A 1 528 ? -28.634 9.211 33.151 1.00 83.62 528 ARG A N 1
ATOM 4141 C CA . ARG A 1 528 ? -27.910 7.984 33.527 1.00 83.62 528 ARG A CA 1
ATOM 4142 C C . ARG A 1 528 ? -27.313 7.298 32.308 1.00 83.62 528 ARG A C 1
ATOM 4144 O O . ARG A 1 528 ? -26.154 6.883 32.347 1.00 83.62 528 ARG A O 1
ATOM 4151 N N . ARG A 1 529 ? -28.086 7.209 31.224 1.00 79.06 529 ARG A N 1
ATOM 4152 C CA . ARG A 1 529 ? -27.620 6.667 29.947 1.00 79.06 529 ARG A CA 1
ATOM 4153 C C . ARG A 1 529 ? -26.486 7.513 29.374 1.00 79.06 529 ARG A C 1
ATOM 4155 O O . ARG A 1 529 ? -25.459 6.962 28.993 1.00 79.06 529 ARG A O 1
ATOM 4162 N N . PHE A 1 530 ? -26.653 8.833 29.358 1.00 84.69 530 PHE A N 1
ATOM 4163 C CA . PHE A 1 530 ? -25.667 9.770 28.836 1.00 84.69 530 PHE A CA 1
ATOM 4164 C C . PHE A 1 530 ? -24.351 9.718 29.619 1.00 84.69 530 PHE A C 1
ATOM 4166 O O . PHE A 1 530 ? -23.286 9.532 29.036 1.00 84.69 530 PHE A O 1
ATOM 4173 N N . LEU A 1 531 ? -24.430 9.794 30.947 1.00 84.81 531 LEU A N 1
ATOM 4174 C CA . LEU A 1 531 ? -23.282 9.709 31.841 1.00 84.81 531 LEU A CA 1
ATOM 4175 C C . LEU A 1 531 ? -22.461 8.444 31.561 1.00 84.81 531 LEU A C 1
ATOM 4177 O O . LEU A 1 531 ? -21.258 8.548 31.345 1.00 84.81 531 LEU A O 1
ATOM 4181 N N . ARG A 1 532 ? -23.116 7.280 31.464 1.00 74.31 532 ARG A N 1
ATOM 4182 C CA . ARG A 1 532 ? -22.446 5.993 31.208 1.00 74.31 532 ARG A CA 1
ATOM 4183 C C . ARG A 1 532 ? -21.846 5.881 29.813 1.00 74.31 532 ARG A C 1
ATOM 4185 O O . ARG A 1 532 ? -20.752 5.357 29.634 1.00 74.31 532 ARG A O 1
ATOM 4192 N N . ALA A 1 533 ? -22.593 6.337 28.814 1.00 72.62 533 ALA A N 1
ATOM 4193 C CA . ALA A 1 533 ? -22.225 6.165 27.418 1.00 72.62 533 ALA A CA 1
ATOM 4194 C C . ALA A 1 533 ? -21.210 7.198 26.922 1.00 72.62 533 ALA A C 1
ATOM 4196 O O . ALA A 1 533 ? -20.612 6.961 25.876 1.00 72.62 533 ALA A O 1
ATOM 4197 N N . TYR A 1 534 ? -21.033 8.324 27.625 1.00 78.44 534 TYR A N 1
ATOM 4198 C CA . TYR A 1 534 ? -20.284 9.469 27.097 1.00 78.44 534 TYR A CA 1
ATOM 4199 C C . TYR A 1 534 ? -19.376 10.181 28.106 1.00 78.44 534 TYR A C 1
ATOM 4201 O O . TYR A 1 534 ? -18.396 10.800 27.689 1.00 78.44 534 TYR A O 1
ATOM 4209 N N . LEU A 1 535 ? -19.665 10.127 29.411 1.00 81.25 535 LEU A N 1
ATOM 4210 C CA . LEU A 1 535 ? -18.911 10.883 30.421 1.00 81.25 535 LEU A CA 1
ATOM 4211 C C . LEU A 1 535 ? -18.073 10.001 31.361 1.00 81.25 535 LEU A C 1
ATOM 4213 O O . LEU A 1 535 ? -17.033 10.461 31.832 1.00 81.25 535 LEU A O 1
ATOM 4217 N N . SER A 1 536 ? -18.469 8.750 31.611 1.00 70.25 536 SER A N 1
ATOM 4218 C CA . SER A 1 536 ? -17.671 7.763 32.347 1.00 70.25 536 SER A CA 1
ATOM 4219 C C . SER A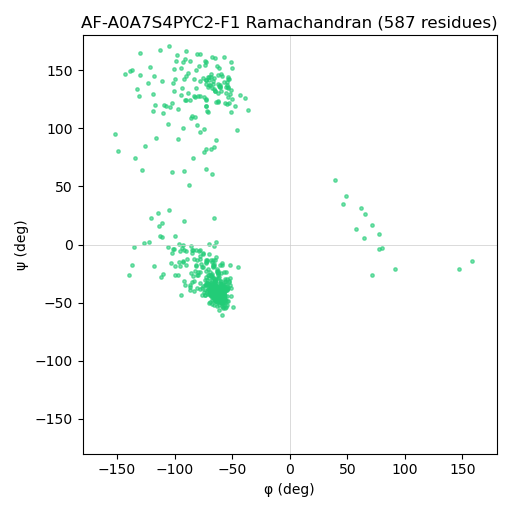 1 536 ? -16.756 6.989 31.394 1.00 70.25 536 SER A C 1
ATOM 4221 O O . SER A 1 536 ? -17.200 6.479 30.367 1.00 70.25 536 SER A O 1
ATOM 4223 N N . GLY A 1 537 ? -15.467 6.884 31.724 1.00 62.12 537 GLY A N 1
ATOM 4224 C CA . GLY A 1 537 ? -14.527 5.995 31.024 1.00 62.12 537 GLY A CA 1
ATOM 4225 C C . GLY A 1 537 ? -13.945 6.490 29.687 1.00 62.12 537 GLY A C 1
ATOM 4226 O O . GLY A 1 537 ? -13.079 5.813 29.129 1.00 62.12 537 GLY A O 1
ATOM 4227 N N . PHE A 1 538 ? -14.337 7.661 29.172 1.00 57.19 538 PHE A N 1
ATOM 4228 C CA . PHE A 1 538 ? -13.755 8.219 27.940 1.00 57.19 538 PHE A CA 1
ATOM 4229 C C . PHE A 1 538 ? -12.420 8.938 28.184 1.00 57.19 538 PHE A C 1
ATOM 4231 O O . PHE A 1 538 ? -12.288 9.748 29.101 1.00 57.19 538 PHE A O 1
ATOM 4238 N N . ARG A 1 539 ? -11.429 8.669 27.317 1.00 48.72 539 ARG A N 1
ATOM 4239 C CA . ARG A 1 539 ? -10.101 9.319 27.331 1.00 48.72 539 ARG A CA 1
ATOM 4240 C C . ARG A 1 539 ? -10.063 10.691 26.645 1.00 48.72 539 ARG A C 1
ATOM 4242 O O . ARG A 1 539 ? -9.199 11.491 26.982 1.00 48.72 539 ARG A O 1
ATOM 4249 N N . GLU A 1 540 ? -11.000 10.974 25.740 1.00 50.28 540 GLU A N 1
ATOM 4250 C CA . GLU A 1 540 ? -11.196 12.295 25.125 1.00 50.28 540 GLU A CA 1
ATOM 4251 C C . GLU A 1 540 ? -12.570 12.816 25.531 1.00 50.28 540 GLU A C 1
ATOM 4253 O O . GLU A 1 540 ? -13.574 12.463 24.913 1.00 50.28 540 GLU A O 1
ATOM 4258 N N . PRO A 1 541 ? -12.669 13.575 26.625 1.00 68.94 541 PRO A N 1
ATOM 4259 C CA . PRO A 1 541 ? -13.974 13.839 27.188 1.00 68.94 541 PRO A CA 1
ATOM 4260 C C . PRO A 1 541 ? -14.566 15.096 26.509 1.00 68.94 541 PRO A C 1
ATOM 4262 O O . PRO A 1 541 ? -13.834 16.033 26.163 1.00 68.94 541 PRO A O 1
ATOM 4265 N N . TYR A 1 542 ? -15.891 15.158 26.347 1.00 83.25 542 TYR A N 1
ATOM 4266 C CA . TYR A 1 542 ? -16.602 16.284 25.714 1.00 83.25 542 TYR A CA 1
ATOM 4267 C C . TYR A 1 542 ? -16.292 17.639 26.360 1.00 83.25 542 TYR A C 1
ATOM 4269 O O . TYR A 1 542 ? -16.249 17.698 27.592 1.00 83.25 542 TYR A O 1
ATOM 4277 N N . PRO A 1 543 ? -16.119 18.735 25.597 1.00 89.06 543 PRO A N 1
ATOM 4278 C CA . PRO A 1 543 ? -15.761 20.028 26.172 1.00 89.06 543 PRO A CA 1
ATOM 4279 C C . PRO A 1 543 ? -16.737 20.448 27.281 1.00 89.06 543 PRO A C 1
ATOM 4281 O O . PRO A 1 543 ? -17.944 20.472 27.076 1.00 89.06 543 PRO A O 1
ATOM 4284 N N . ALA A 1 544 ? -16.228 20.787 28.471 1.00 91.19 544 ALA A N 1
ATOM 4285 C CA . ALA A 1 544 ? -17.078 21.076 29.636 1.00 91.19 544 ALA A CA 1
ATOM 4286 C C . ALA A 1 544 ? -18.016 22.288 29.426 1.00 91.19 544 ALA A C 1
ATOM 4288 O O . ALA A 1 544 ? -19.074 22.374 30.038 1.00 91.19 544 ALA A O 1
ATOM 4289 N N . HIS A 1 545 ? -17.668 23.195 28.510 1.00 93.25 545 HIS A N 1
ATOM 4290 C CA . HIS A 1 545 ? -18.482 24.356 28.142 1.00 93.25 545 HIS A CA 1
ATOM 4291 C C . HIS A 1 545 ? -19.601 24.040 27.131 1.00 93.25 545 HIS A C 1
ATOM 4293 O O . HIS A 1 545 ? -20.394 24.923 26.787 1.00 93.25 545 HIS A O 1
ATOM 4299 N N . SER A 1 546 ? -19.673 22.811 26.611 1.00 93.94 546 SER A N 1
ATOM 4300 C CA . SER A 1 546 ? -20.759 22.410 25.720 1.00 93.94 546 SER A CA 1
ATOM 4301 C C . SER A 1 546 ? -22.088 22.388 26.485 1.00 93.94 546 SER A C 1
ATOM 4303 O O . SER A 1 546 ? -22.123 21.936 27.633 1.00 93.94 546 SER A O 1
ATOM 4305 N N . PRO A 1 547 ? -23.184 22.875 25.880 1.00 94.62 547 PRO A N 1
ATOM 4306 C CA . PRO A 1 547 ? -24.495 22.811 26.507 1.00 94.62 547 PRO A CA 1
ATOM 4307 C C . PRO A 1 547 ? -24.992 21.359 26.572 1.00 94.62 547 PRO A C 1
ATOM 4309 O O . PRO A 1 547 ? -24.862 20.607 25.605 1.00 94.62 547 PRO A O 1
ATOM 4312 N N . VAL A 1 548 ? -25.580 20.972 27.704 1.00 92.94 548 VAL A N 1
ATOM 4313 C CA . VAL A 1 548 ? -26.081 19.615 27.978 1.00 92.94 548 VAL A CA 1
ATOM 4314 C C . VAL A 1 548 ? -27.160 19.223 26.967 1.00 92.94 548 VAL A C 1
ATOM 4316 O O . VAL A 1 548 ? -27.140 18.112 26.453 1.00 92.94 548 VAL A O 1
ATOM 4319 N N . TRP A 1 549 ? -28.058 20.137 26.596 1.00 92.69 549 TRP A N 1
ATOM 4320 C CA . TRP A 1 549 ? -29.154 19.836 25.666 1.00 92.69 549 TRP A CA 1
ATOM 4321 C C . TRP A 1 549 ? -28.688 19.436 24.252 1.00 92.69 549 TRP A C 1
ATOM 4323 O O . TRP A 1 549 ? -29.424 18.748 23.546 1.00 92.69 549 TRP A O 1
ATOM 4333 N N . ALA A 1 550 ? -27.473 19.810 23.823 1.00 89.94 550 ALA A N 1
ATOM 4334 C CA . ALA A 1 550 ? -26.996 19.546 22.459 1.00 89.94 550 ALA A CA 1
ATOM 4335 C C . ALA A 1 550 ? -26.884 18.047 22.127 1.00 89.94 550 ALA A C 1
ATOM 4337 O O . ALA A 1 550 ? -26.971 17.667 20.958 1.00 89.94 550 ALA A O 1
ATOM 4338 N N . PHE A 1 551 ? -26.749 17.189 23.142 1.00 84.69 551 PHE A N 1
ATOM 4339 C CA . PHE A 1 551 ? -26.694 15.732 22.980 1.00 84.69 551 PHE A CA 1
ATOM 4340 C C . PHE A 1 551 ? -28.036 15.100 22.609 1.00 84.69 551 PHE A C 1
ATOM 4342 O O . PHE A 1 551 ? -28.064 13.972 22.126 1.00 84.69 551 PHE A O 1
ATOM 4349 N N . TRP A 1 552 ? -29.124 15.851 22.767 1.00 87.00 552 TRP A N 1
ATOM 4350 C CA . TRP A 1 552 ? -30.477 15.462 22.378 1.00 87.00 552 TRP A CA 1
ATOM 4351 C C . TRP A 1 552 ? -31.013 16.349 21.243 1.00 87.00 552 TRP A C 1
ATOM 4353 O O . TRP A 1 552 ? -32.222 16.530 21.100 1.00 87.00 552 TRP A O 1
ATOM 4363 N N . SER A 1 553 ? -30.115 16.899 20.412 1.00 70.50 553 SER A N 1
ATOM 4364 C CA . SER A 1 553 ? -30.465 17.626 19.184 1.00 70.50 553 SER A CA 1
ATOM 4365 C C . SER A 1 553 ? -31.147 16.679 18.183 1.00 70.50 553 SER A C 1
ATOM 4367 O O . SER A 1 553 ? -30.517 15.974 17.404 1.00 70.50 553 SER A O 1
ATOM 4369 N N . GLY A 1 554 ? -32.472 16.592 18.274 1.00 71.94 554 GLY A N 1
ATOM 4370 C CA . GLY A 1 554 ? -33.299 15.613 17.560 1.00 71.94 554 GLY A CA 1
ATOM 4371 C C . GLY A 1 554 ? -34.532 15.178 18.353 1.00 71.94 554 GLY A C 1
ATOM 4372 O O . GLY A 1 554 ? -35.530 14.777 17.763 1.00 71.94 554 GLY A O 1
ATOM 4373 N N . GLU A 1 555 ? -34.506 15.348 19.676 1.00 78.69 555 GLU A N 1
ATOM 4374 C CA . GLU A 1 555 ? -35.642 15.136 20.581 1.00 78.69 555 GLU A CA 1
ATOM 4375 C C . GLU A 1 555 ? -36.245 16.469 21.051 1.00 78.69 555 GLU A C 1
ATOM 4377 O O . GLU A 1 555 ? -36.821 16.564 22.130 1.00 78.69 555 GLU A O 1
ATOM 4382 N N . GLU A 1 556 ? -36.149 17.518 20.226 1.00 77.12 556 GLU A N 1
ATOM 4383 C CA . GLU A 1 556 ? -36.595 18.882 20.566 1.00 77.12 556 GLU A CA 1
ATOM 4384 C C . GLU A 1 556 ? -38.092 18.977 20.917 1.00 77.12 556 GLU A C 1
ATOM 4386 O O . GLU A 1 556 ? -38.531 19.957 21.511 1.00 77.12 556 GLU A O 1
ATOM 4391 N N . GLY A 1 557 ? -38.882 17.956 20.568 1.00 78.56 557 GLY A N 1
ATOM 4392 C CA . GLY A 1 557 ? -40.290 17.843 20.951 1.00 78.56 557 GLY A CA 1
ATOM 4393 C C . GLY A 1 557 ? -40.533 17.384 22.395 1.00 78.56 557 GLY A C 1
ATOM 4394 O O . GLY A 1 557 ? -41.677 17.425 22.846 1.00 78.56 557 GLY A O 1
ATOM 4395 N N . ALA A 1 558 ? -39.510 16.932 23.125 1.00 81.81 558 ALA A N 1
ATOM 4396 C CA . ALA A 1 558 ? -39.643 16.539 24.523 1.00 81.81 558 ALA A CA 1
ATOM 4397 C C . ALA A 1 558 ? -39.567 17.768 25.446 1.00 81.81 558 ALA A C 1
ATOM 4399 O O . ALA A 1 558 ? -38.613 18.543 25.387 1.00 81.81 558 ALA A O 1
ATOM 4400 N N . ALA A 1 559 ? -40.555 17.925 26.335 1.00 83.38 559 ALA A N 1
ATOM 4401 C CA . ALA A 1 559 ? -40.674 19.095 27.214 1.00 83.38 559 ALA A CA 1
ATOM 4402 C C . ALA A 1 559 ? -39.415 19.343 28.068 1.00 83.38 559 ALA A C 1
ATOM 4404 O O . ALA A 1 559 ? -38.957 20.478 28.189 1.00 83.38 559 ALA A O 1
ATOM 4405 N N . TRP A 1 560 ? -38.790 18.273 28.571 1.00 84.12 560 TRP A N 1
ATOM 4406 C CA . TRP A 1 560 ? -37.567 18.370 29.368 1.00 84.12 560 TRP A CA 1
ATOM 4407 C C . TRP A 1 560 ? -36.353 18.850 28.551 1.00 84.12 560 TRP A C 1
ATOM 4409 O O . TRP A 1 560 ? -35.500 19.544 29.095 1.00 84.12 560 TRP A O 1
ATOM 4419 N N . VAL A 1 561 ? -36.275 18.553 27.244 1.00 86.81 561 VAL A N 1
ATOM 4420 C CA . VAL A 1 561 ? -35.186 19.033 26.367 1.00 86.81 561 VAL A CA 1
ATOM 4421 C C . VAL A 1 561 ? -35.307 20.539 26.144 1.00 86.81 561 VAL A C 1
ATOM 4423 O O . VAL A 1 561 ? -34.302 21.249 26.198 1.00 86.81 561 VAL A O 1
ATOM 4426 N N . ALA A 1 562 ? -36.530 21.036 25.941 1.00 87.31 562 ALA A N 1
ATOM 4427 C CA . ALA A 1 562 ? -36.794 22.470 25.852 1.00 87.31 562 ALA A CA 1
ATOM 4428 C C . ALA A 1 562 ? -36.418 23.185 27.161 1.00 87.31 562 ALA A C 1
ATOM 4430 O O . ALA A 1 562 ? -35.687 24.172 27.122 1.00 87.31 562 ALA A O 1
ATOM 4431 N N . GLY A 1 563 ? -36.798 22.618 28.312 1.00 88.06 563 GLY A N 1
ATOM 4432 C CA . GLY A 1 563 ? -36.402 23.140 29.623 1.00 88.06 563 GLY A CA 1
ATOM 4433 C C . GLY A 1 563 ? -34.882 23.233 29.801 1.00 88.06 563 GLY A C 1
ATOM 4434 O O . GLY A 1 563 ? -34.377 24.266 30.229 1.00 88.06 563 GLY A O 1
ATOM 4435 N N . LEU A 1 564 ? -34.125 22.206 29.397 1.00 90.38 564 LEU A N 1
ATOM 4436 C CA . LEU A 1 564 ? -32.654 22.245 29.446 1.00 90.38 564 LEU A CA 1
ATOM 4437 C C . LEU A 1 564 ? -32.037 23.296 28.515 1.00 90.38 564 LEU A C 1
ATOM 4439 O O . LEU A 1 564 ? -30.949 23.804 28.798 1.00 90.38 564 LEU A O 1
ATOM 4443 N N . LYS A 1 565 ? -32.689 23.581 27.385 1.00 91.06 565 LYS A N 1
ATOM 4444 C CA . LYS A 1 565 ? -32.243 24.601 26.433 1.00 91.06 565 LYS A CA 1
ATOM 4445 C C . LYS A 1 565 ? -32.391 26.000 27.016 1.00 91.06 565 LYS A C 1
ATOM 4447 O O . LYS A 1 565 ? -31.475 26.804 26.863 1.00 91.06 565 LYS A O 1
ATOM 4452 N N . ASP A 1 566 ? -33.488 26.245 27.721 1.00 92.12 566 ASP A N 1
ATOM 4453 C CA . ASP A 1 566 ? -33.754 27.520 28.387 1.00 92.12 566 ASP A CA 1
ATOM 4454 C C . ASP A 1 566 ? -32.847 27.729 29.616 1.00 92.12 566 ASP A C 1
ATOM 4456 O O . ASP A 1 566 ? -32.409 28.848 29.864 1.00 92.12 566 ASP A O 1
ATOM 4460 N N . MET A 1 567 ? -32.487 26.650 30.326 1.00 93.81 567 MET A N 1
ATOM 4461 C CA . MET A 1 567 ? -31.554 26.658 31.470 1.00 93.81 567 MET A CA 1
ATOM 4462 C C . MET A 1 567 ? -30.096 27.014 31.104 1.00 93.81 567 MET A C 1
ATOM 4464 O O . MET A 1 567 ? -29.288 27.281 31.994 1.00 93.81 567 MET A O 1
ATOM 4468 N N . ASP A 1 568 ? -29.723 26.916 29.821 1.00 93.25 568 ASP A N 1
ATOM 4469 C CA . ASP A 1 568 ? -28.335 26.971 29.319 1.00 93.25 568 ASP A CA 1
ATOM 4470 C C . ASP A 1 568 ? -27.340 26.100 30.122 1.00 93.25 568 ASP A C 1
ATOM 4472 O O . ASP A 1 568 ? -26.167 26.437 30.311 1.00 93.25 568 ASP A O 1
ATOM 4476 N N . LEU A 1 569 ? -27.808 24.944 30.608 1.00 95.56 569 LEU A N 1
ATOM 4477 C CA . LEU A 1 569 ? -27.013 24.060 31.455 1.00 95.56 569 LEU A CA 1
ATOM 4478 C C . LEU A 1 569 ? -25.783 23.555 30.686 1.00 95.56 569 LEU A C 1
ATOM 4480 O O . LEU A 1 569 ? -25.915 22.944 29.622 1.00 95.56 569 LEU A O 1
ATOM 4484 N N . ARG A 1 570 ? -24.578 23.776 31.221 1.00 96.81 570 ARG A N 1
ATOM 4485 C CA . ARG A 1 570 ? -23.307 23.310 30.633 1.00 96.81 570 ARG A CA 1
ATOM 4486 C C . ARG A 1 570 ? -22.876 21.971 31.220 1.00 96.81 570 ARG A C 1
ATOM 4488 O O . ARG A 1 570 ? -23.170 21.674 32.375 1.00 96.81 570 ARG A O 1
ATOM 4495 N N . LEU A 1 571 ? -22.130 21.176 30.448 1.00 95.06 571 LEU A N 1
ATOM 4496 C CA . LEU A 1 571 ? -21.586 19.894 30.918 1.00 95.06 571 LEU A CA 1
ATOM 4497 C C . LEU A 1 571 ? -20.735 20.036 32.188 1.00 95.06 571 LEU A C 1
ATOM 4499 O O . LEU A 1 571 ? -20.689 19.109 32.990 1.00 95.06 571 LEU A O 1
ATOM 4503 N N . ALA A 1 572 ? -20.085 21.185 32.386 1.00 95.81 572 ALA A N 1
ATOM 4504 C CA . ALA A 1 572 ? -19.330 21.515 33.592 1.00 95.81 572 ALA A CA 1
ATOM 4505 C C . ALA A 1 572 ? -20.155 21.339 34.882 1.00 95.81 572 ALA A C 1
ATOM 4507 O O . ALA A 1 572 ? -19.605 20.921 35.895 1.00 95.81 572 ALA A O 1
ATOM 4508 N N . HIS A 1 573 ? -21.470 21.573 34.819 1.00 96.62 573 HIS A N 1
ATOM 4509 C CA . HIS A 1 573 ? -22.399 21.495 35.953 1.00 96.62 573 HIS A CA 1
ATOM 4510 C C . HIS A 1 573 ? -23.193 20.180 36.001 1.00 96.62 573 HIS A C 1
ATOM 4512 O O . HIS A 1 573 ? -24.126 20.044 36.796 1.00 96.62 573 HIS A O 1
ATOM 4518 N N . PHE A 1 574 ? -22.861 19.208 35.142 1.00 95.50 574 PHE A N 1
ATOM 4519 C CA . PHE A 1 574 ? -23.650 17.985 34.980 1.00 95.50 574 PHE A CA 1
ATOM 4520 C C . PHE A 1 574 ? -23.753 17.172 36.276 1.00 95.50 574 PHE A C 1
ATOM 4522 O O . PHE A 1 574 ? -24.832 16.687 36.598 1.00 95.50 574 PHE A O 1
ATOM 4529 N N . GLY A 1 575 ? -22.660 17.036 37.035 1.00 94.44 575 GLY A N 1
ATOM 4530 C CA . GLY A 1 575 ? -22.639 16.262 38.279 1.00 94.44 575 GLY A CA 1
ATOM 4531 C C . GLY A 1 575 ? -23.645 16.773 39.319 1.00 94.44 575 GLY A C 1
ATOM 4532 O O . GLY A 1 575 ? -24.567 16.035 39.660 1.00 94.44 575 GLY A O 1
ATOM 4533 N N . PRO A 1 576 ? -23.534 18.031 39.783 1.00 95.88 576 PRO A N 1
ATOM 4534 C CA . PRO A 1 576 ? -24.478 18.604 40.744 1.00 95.88 576 PRO A CA 1
ATOM 4535 C C . PRO A 1 576 ? -25.924 18.647 40.238 1.00 95.88 576 PRO A C 1
ATOM 4537 O O . PRO A 1 576 ? -26.851 18.371 40.999 1.00 95.88 576 PRO A O 1
ATOM 4540 N N . ALA A 1 577 ? -26.132 18.938 38.948 1.00 96.06 577 ALA A N 1
ATOM 4541 C CA . ALA A 1 577 ? -27.459 18.880 38.344 1.00 96.06 577 ALA A CA 1
ATOM 4542 C C . ALA A 1 577 ? -28.054 17.466 38.445 1.00 96.06 577 ALA A C 1
ATOM 4544 O O . ALA A 1 577 ? -29.208 17.300 38.842 1.00 96.06 577 ALA A O 1
ATOM 4545 N N . PHE A 1 578 ? -27.259 16.440 38.130 1.00 94.50 578 PHE A N 1
ATOM 4546 C CA . PHE A 1 578 ? -27.660 15.039 38.222 1.00 94.50 578 PHE A CA 1
ATOM 4547 C C . PHE A 1 578 ? -28.043 14.642 39.648 1.00 94.50 578 PHE A C 1
ATOM 4549 O O . PHE A 1 578 ? -29.084 14.013 39.829 1.00 94.50 578 PHE A O 1
ATOM 4556 N N . GLU A 1 579 ? -27.242 15.011 40.654 1.00 93.00 579 GLU A N 1
ATOM 4557 C CA . GLU A 1 579 ? -27.547 14.734 42.068 1.00 93.00 579 GLU A CA 1
ATOM 4558 C C . GLU A 1 579 ? -28.885 15.337 42.476 1.00 93.00 579 GLU A C 1
ATOM 4560 O O . GLU A 1 579 ? -29.698 14.671 43.115 1.00 93.00 579 GLU A O 1
ATOM 4565 N N . LEU A 1 580 ? -29.137 16.573 42.053 1.00 94.81 580 LEU A N 1
ATOM 4566 C CA . LEU A 1 580 ? -30.351 17.296 42.392 1.00 94.81 580 LEU A CA 1
ATOM 4567 C C . LEU A 1 580 ? -31.593 16.643 41.770 1.00 94.81 580 LEU A C 1
ATOM 4569 O O . LEU A 1 580 ? -32.593 16.427 42.457 1.00 94.81 580 LEU A O 1
ATOM 4573 N N . VAL A 1 581 ? -31.524 16.265 40.490 1.00 93.56 581 VAL A N 1
ATOM 4574 C CA . VAL A 1 581 ? -32.613 15.537 39.818 1.00 93.56 581 VAL A CA 1
ATOM 4575 C C . VAL A 1 581 ? -32.804 14.146 40.438 1.00 93.56 581 VAL A C 1
ATOM 4577 O O . VAL A 1 581 ? -33.938 13.711 40.644 1.00 93.56 581 VAL A O 1
ATOM 4580 N N . ALA A 1 582 ? -31.719 13.457 40.799 1.00 89.94 582 ALA A N 1
ATOM 4581 C CA . ALA A 1 582 ? -31.777 12.150 41.448 1.00 89.94 582 ALA A CA 1
ATOM 4582 C C . ALA A 1 582 ? -32.448 12.214 42.830 1.00 89.94 582 ALA A C 1
ATOM 4584 O O . ALA A 1 582 ? -33.372 11.439 43.087 1.00 89.94 582 ALA A O 1
ATOM 4585 N N . ALA A 1 583 ? -32.048 13.164 43.682 1.00 88.56 583 ALA A N 1
ATOM 4586 C CA . ALA A 1 583 ? -32.650 13.393 44.997 1.00 88.56 583 ALA A CA 1
ATOM 4587 C C . ALA A 1 583 ? -34.152 13.695 44.875 1.00 88.56 583 ALA A C 1
ATOM 4589 O O . ALA A 1 583 ? -34.980 13.100 45.572 1.00 88.56 583 ALA A O 1
ATOM 4590 N N . ARG A 1 584 ? -34.521 14.528 43.891 1.00 89.25 584 ARG A N 1
ATOM 4591 C CA . ARG A 1 584 ? -35.913 14.885 43.599 1.00 89.25 584 ARG A CA 1
ATOM 4592 C C . ARG A 1 584 ? -36.776 13.683 43.215 1.00 89.25 584 ARG A C 1
ATOM 4594 O O . ARG A 1 584 ? -37.931 13.618 43.646 1.00 89.25 584 ARG A O 1
ATOM 4601 N N . VAL A 1 585 ? -36.245 12.759 42.412 1.00 86.38 585 VAL A N 1
ATOM 4602 C CA . VAL A 1 585 ? -36.932 11.515 42.013 1.00 86.38 585 VAL A CA 1
ATOM 4603 C C . VAL A 1 585 ? -37.038 10.539 43.188 1.00 86.38 585 VAL A C 1
ATOM 4605 O O . VAL A 1 585 ? -38.045 9.850 43.319 1.00 86.38 585 VAL A O 1
ATOM 4608 N N . GLN A 1 586 ? -36.045 10.516 44.078 1.00 84.00 586 GLN A N 1
ATOM 4609 C CA . GLN A 1 586 ? -36.040 9.681 45.285 1.00 84.00 586 GLN A CA 1
ATOM 4610 C C . GLN A 1 586 ? -36.904 10.238 46.429 1.00 84.00 586 GLN A C 1
ATOM 4612 O O . GLN A 1 586 ? -37.052 9.581 47.458 1.00 84.00 586 GLN A O 1
ATOM 4617 N N . GLY A 1 587 ? -37.481 11.434 46.271 1.00 83.31 587 GLY A N 1
ATOM 4618 C CA . GLY A 1 587 ? -38.281 12.085 47.310 1.00 83.31 587 GLY A CA 1
ATOM 4619 C C . GLY A 1 587 ? -37.457 12.606 48.492 1.00 83.31 587 GLY A C 1
ATOM 4620 O O . GLY A 1 587 ? -38.023 12.881 49.548 1.00 83.31 587 GLY A O 1
ATOM 4621 N N . GLN A 1 588 ? -36.139 12.740 48.327 1.00 64.38 588 GLN A N 1
ATOM 4622 C CA . GLN A 1 588 ? -35.259 13.391 49.292 1.00 64.38 588 GLN A CA 1
ATOM 4623 C C . GLN A 1 588 ? -35.288 14.895 48.991 1.00 64.38 588 GLN A C 1
ATOM 4625 O O . GLN A 1 588 ? -34.848 15.316 47.921 1.00 64.38 588 GLN A O 1
ATOM 4630 N N . GLN A 1 589 ? -35.920 15.672 49.878 1.00 47.12 589 GLN A N 1
ATOM 4631 C CA . GLN A 1 589 ? -35.984 17.136 49.781 1.00 47.12 589 GLN A CA 1
ATOM 4632 C C . GLN A 1 589 ? -34.734 17.794 50.346 1.00 47.12 589 GLN A C 1
ATOM 4634 O O . GLN A 1 589 ? -34.281 17.344 51.424 1.00 47.12 589 GLN A O 1
#

Mean predicted aligned error: 14.66 Å

Organism: NCBI:txid311494

Secondary structure (DSSP, 8-state):
-----TTSS-HHHHHHHHHHHHHHHHHHHHH-HHHHHHH-TT--HHHHHHHHHHHHHHHHHHTT--HHHHHHHHHHHHHHHTTPPPPPS--SHHHHHHHHHHHHHHHHHHHH-PPP--S--HHHHHHHHHHHHHHTS-HHHHHHHHHHHHTTSPPP-HHHHHHHHHT-HHHHHH-HHHHHHHHSHHHHHHHTTHHHHHHHHHHHHHHHTTTS-HHHHHH-BHHHHHHHSS-TTTHHHHHHHHHHHHHHHHHHGGG--EETTEE---PPPPTTSTTSBGGGGS--S-TT-GGGHHHHHHHHHHHHHHHHHHHHHHHH-TTSPPPPEEETTS--GGGS----TTHHHHHHHHTB-TTSS--B-HHHHHHHHHHHHHTPPEEE--TTSSPPP--TTHHHHS-----TT--PPPHHHHHHHHHH--SHHHHHHHHHHHHHHHHHHTT----SSBHHHHHHHTS---GGGS-GGGGS-BGGGHHHHHHHHHHHSS-GGGGS-GGG-PPPPHHHHHHHHTS-HHHHHHHHHHHHHHIIIIISS-SSPPPTTSBGGGGGTT-TTSHHHHHHHHTT-BGGGHHHHHHHHHHHHHT--

Sequence (589 aa):
GARQTWRDLSVRELRTGRFFVHGLLGLAAALSPRRAAQLEPRITAEEMLRRAGHDWDVLREALACSDERLSERLHAVVQQAMGLRAPGSGSGDAERIVIEAEWARHVRAADAWRPPRREEDPRAAAQRRLREELEGREVADRSVSLPLLLRSRTSPSALHMQEVLRGSPGLAQAFPMAMLLLQRDADLDTVSNLAPVLELQEFLIKRLRRRISRQQAQELSLGGVLQQHVQPSEVPYARGLVRRACHAWNAVVPRVQHYECQPVEVPPMPQDGEGAPVLRWLRSPREDSPESLYALLLVRWLVQLHNDLVRSAAEAQPEEPARTACSISGVSEAQLFRYEPGTADRLAQDALQEGGGLDFDWALVDVTAREVFASVCGLMDGHGDIEHFEFLGEGQASGSRRLRNQRPMPDGIREVLLRDLDSPRAVEDCLQLLFTVEAWLRLTDIQEQSVAEFARTVMGLPLAAIHDVLDALPVSCLQEAIELLSSCSASPLEELSGRYRDSLEEEQAEQLRGLPSEEAAALLREWRRFLRAYLSGFREPYPAHSPVWAFWSGEEGAAWVAGLKDMDLRLAHFGPAFELVAARVQGQQ

Radius of gyration: 36.98 Å; Cα contacts (8 Å, |Δi|>4): 620; chains: 1; bounding box: 91×62×93 Å

Foldseek 3Di:
DDQDDLVNFALLLNLLVLLVVLQVLLVCCVVPVPVSCVVPVPDHSVNSVVSSVVSLVLNCQQQQHDSVVSVQLSVQLVVLCVPDDDDDPDPDPVSVSVVSVSSSVSSVVSVVDDPDDDPPDVVNVVVVVVVVVLVPDDPVVCVVCVVVVVVRGRQHFLSNVLNVCVVDVVNCLVQVLLNLCSVCVLLLLLLLLLVLLQVLLVVCQVQAFQNAAPVRLQVAFQLNCLVPGHDPVCSVVNQVSQQSNLVSLQSCVVVQQDDPNHGDPDDRADNSSRRHRRCLSAQAPPVVDSSNCNSVSSNVVSLVSLQVSLVSVCVSPVPDPAFAEDEPLPDDSLQTQNDDPRPSRVQLNVQQDPPPDSDGVSVSSSVVSCVRNVNHHRYDPDVPSRDHGHYNPRVPQPPPPPLPQADADDPVLLVCLCVVCVDLVSLVLALVLLVVLVVVSVVDNDFAAFSLVCCCPPVVDDPVSDDPSRRPHGSSNSVVSNLSSLLVHPDLCVQADLQQAPADDVVLLVLLLPDDLVLLVVVLSVLSVCCVNAGGPDPDHPDQQDQPLVVVPPVCVDPSSVSSVVSSHTSSPSSVSSVSSVCSNVVND

Solvent-accessible surface area (backbone atoms only — not comparable to full-atom values): 32926 Å² total; per-residue (Å²): 132,84,83,62,48,87,86,73,48,53,72,60,46,50,32,55,52,47,25,52,52,27,40,51,50,14,51,43,23,70,76,34,53,74,62,34,44,72,77,42,78,85,69,52,33,65,60,25,42,52,52,20,50,51,29,49,54,52,44,32,45,36,64,44,46,53,73,68,56,48,49,54,42,54,49,37,26,49,59,62,50,67,78,68,72,79,75,72,96,64,92,45,75,69,54,53,34,51,52,52,55,53,49,42,51,28,46,56,51,22,72,72,53,71,76,76,83,62,76,70,51,69,64,59,48,48,50,49,50,53,49,59,59,50,74,77,51,60,74,78,67,46,66,79,50,44,63,65,62,52,70,72,52,60,73,58,31,32,56,21,52,42,47,55,35,68,75,31,65,71,53,35,69,74,28,36,39,31,47,48,45,54,74,36,46,74,56,44,40,46,34,29,26,46,61,37,39,52,51,44,36,53,50,48,40,77,71,39,51,55,72,37,36,67,69,54,29,62,74,33,24,42,42,52,44,50,71,75,74,44,56,83,86,49,37,67,59,54,50,50,25,42,33,42,30,29,49,34,44,51,70,44,46,89,75,54,57,61,54,99,88,39,78,51,93,71,81,78,57,47,85,78,22,36,81,32,49,37,35,37,52,36,34,46,86,63,77,90,40,77,52,27,44,48,39,49,52,49,50,54,51,34,50,50,52,45,37,52,51,52,50,51,49,46,70,54,39,76,85,57,76,82,67,58,72,40,48,66,67,73,57,53,75,71,36,42,57,75,50,60,85,63,49,58,36,51,49,34,56,69,28,47,46,99,74,88,58,98,48,64,43,56,65,61,44,19,51,56,32,44,61,57,54,68,58,44,46,36,66,47,88,50,91,77,46,60,85,65,43,42,36,42,77,52,68,74,71,73,60,73,68,64,68,80,77,64,46,89,66,56,67,73,56,54,50,47,49,60,64,74,42,75,43,54,64,53,29,46,59,49,46,56,50,51,54,52,50,50,59,52,44,74,76,45,92,77,58,89,46,26,45,42,54,42,39,42,73,75,68,64,50,60,71,93,81,55,62,76,70,33,59,74,36,44,46,32,23,45,70,57,51,47,55,54,41,61,73,62,34,70,75,77,60,81,61,44,56,75,70,25,54,41,82,61,54,68,70,51,49,52,55,57,71,66,46,54,71,70,49,32,46,54,48,46,53,53,48,55,51,46,41,60,76,54,54,36,89,53,92,79,62,75,65,39,83,43,52,53,43,65,84,49,75,84,48,70,88,39,70,62,45,47,53,37,55,76,57,63,42,32,33,20,26,42,47,52,51,50,52,53,35,49,32,56,64,71,69,53,130

pLDDT: mean 82.43, std 13.44, range [28.41, 97.0]